Protein AF-0000000076552243 (afdb_homodimer)

InterPro domains:
  IPR001279 Metallo-beta-lactamase [PF12706] (66-276)
  IPR001279 Metallo-beta-lactamase [SM00849] (53-268)
  IPR036866 Ribonuclease Z/Hydroxyacylglutathione hydrolase-like [G3DSA:3.60.15.10] (37-312)
  IPR036866 Ribonuclease Z/Hydroxyacylglutathione hydrolase-like [SSF56281] (38-310)
  IPR044094 AtsA-like, MBL-fold [cd07719] (37-237)

Organism: NCBI:txid570835

pLDDT: mean 91.35, std 18.17, range [26.95, 99.0]

Secondary structure (DSSP, 8-state):
------------------------------TTSSSEEEEEEE-B-S-GGG-S-BSEEEEEETTEEEEEE---TTHHHHHHHHT--GGG--EEE-S---GGGTTTHHHHHHHHHTTT--S-EEEEEEPP-SSS--HHHHHHHHH-TTT-TTGGGGGGT-TTS--S--EEEEEEPP-SS-EEEEE-SSEEEEEEEEEETTEEEEEEEEEETTEEEEE--S----SSHHHHHTTT-SEEEEE--S-TT--HHHHHHS--HHHHHHHHHHHT-S-EEEES--GGGTT-HHHHHHHHHTT--S-EEE--TT-EEEE-/------------------------------TTSSSEEEEEEE-B-S-GGG-S-BSEEEEEETTEEEEEEEE-TTHHHHHHHHT--GGG--EEE-S---GGGTTTHHHHHHHHHTTT--S-EEEEEEPP-SSS--HHHHHHHHH-TTT-TTGGGGGGT-TTS-SS--EEEEEEPP-SS-EEEEE-SSEEEEEEEEEETTEEEEEEEEEETTEEEEE--S----SSHHHHHTTT-SEEEEE--S-TT--HHHHHHS--HHHHHHHHHHHT-S-EEEES--GGGTT-HHHHHHHHHTT--S-EEE--TT-EEEE-

Sequence (624 aa):
MDSLGLSVKGLLIFVSLLCVCKASPVTAQSCGAVGVSVQVLGSGGPESQDKRASTSYLVWENGKARVIVDAGGGSALRFGESGAQMSQVDVFLFSHFHVDHTSDFPALIFSSWFEDRNRPLPIYGPSGNKFMPSTTEFVRDLFSDPHGAYRYLSDLVDPGADGSYKLQPHDVAATLVPVLVFRNADMALYAVSVVHGAFPALAWRVEIGGKRIVFSGDTNGEGEGLTQLALNADLFVAHNAVPEGATGVERHLHMPPSVIGTTAANAHVKQLVLSHRMLRTLGKENETQAEIRRRFSGPIVFANDLDCFPIKMDSLGLSVKGLLIFVSLLCVCKASPVTAQSCGAVGVSVQVLGSGGPESQDKRASTSYLVWENGKARVIVDAGGGSALRFGESGAQMSQVDVFLFSHFHVDHTSDFPALIFSSWFEDRNRPLPIYGPSGNKFMPSTTEFVRDLFSDPHGAYRYLSDLVDPGADGSYKLQPHDVAATLVPVLVFRNADMALYAVSVVHGAFPALAWRVEIGGKRIVFSGDTNGEGEGLTQLALNADLFVAHNAVPEGATGVERHLHMPPSVIGTTAANAHVKQLVLSHRMLRTLGKENETQAEIRRRFSGPIVFANDLDCFPIK

Foldseek 3Di:
DPPPPPPPPPPPPPPPPPPPPPPPPPPPDQFALAAKKKWFLWFADDDCVVVTQFGKMFIHHNNATEEIEFGAHPSLVSCVVSVYALLRYAEYEYFFPDRSRHVCVVVNVVRNVVVPNAAEYEYEYAPFDPVGHFQLVVVCCQADPPRHPNVVNNLQDDPPHDGHYHYHYDHDYADLAWDWDDDDPFKTKIWHWAFQDPTTGIKIWIGGSNATEIEHTKHLLPHCHRLNSLAAHLEYEAEADAEPPDDDNSNRGHHHLLSVLQSCQSRVYQEYEYGNYYPNCPPVVVRSVVNSVVRHPHYYYYDGRGDMGRRD/DPPPPPPPPPPPPPPPPPPPPPPPPPPPDQFALAAKKKWFLWFADDDCVVVTQFGKMFIHHNRATEEIEFGAHPSLVSCVVSVYALLRYAEYEYFFPDRSRHVCVVVNVVRNVVVPNAAEYEYEYAPFDPVGHFQLVVVCCQADPPRHPNVVNNLQDDPPHDTHYHYHYDHDYADLAWDWDDDDPFKTKIWHWAFQDPTTGIKIWIGGSNATEIEHTKHLLPHCHRLNSLAAHLEYEAEADAEPPDDDNSNRGHHHLLSVLQSCQSRVYQEYEYGNYYPNCPPVVVRSVVNSVVRHPHYYYYDGRGDMGRRD

Nearest PDB structures (foldseek):
  7bz3-assembly1_C  TM=8.513E-01  e=1.923E-17  uncultured bacterium
  7bz1-assembly1_D  TM=8.270E-01  e=1.163E-17  uncultured bacterium
  7wi1-assembly2_F  TM=8.069E-01  e=1.818E-17  uncultured bacterium
  7bz4-assembly1_C  TM=8.037E-01  e=1.300E-17  uncultured bacterium
  7bzi-assembly1_G  TM=8.037E-01  e=1.818E-17  uncultured bacterium

Solvent-accessible surface area (backbone atoms only — not comparable to full-atom values): 30511 Å² total; per-residue (Å²): 135,83,78,80,78,80,76,78,77,75,79,76,75,78,74,76,75,75,75,74,72,71,72,64,77,74,70,77,78,59,74,19,56,65,52,37,17,41,31,29,29,7,18,13,33,52,47,40,85,61,50,35,18,3,23,16,36,36,34,22,47,55,57,35,37,36,38,36,41,33,23,0,20,14,14,36,22,36,39,16,63,65,67,57,48,62,57,52,40,59,36,39,36,36,28,39,73,50,47,34,27,36,27,14,43,60,26,46,57,56,20,22,64,77,58,66,43,62,51,60,37,45,30,41,20,26,38,46,58,97,58,42,57,23,30,47,50,33,53,39,16,37,23,27,71,88,57,11,43,38,28,72,50,19,51,33,68,35,86,83,42,81,72,50,42,32,59,42,58,35,62,40,73,84,32,69,50,61,39,83,77,47,75,60,98,66,35,40,32,33,36,21,36,38,41,29,64,93,44,58,20,26,23,41,29,44,33,40,88,91,38,37,38,26,37,46,40,63,22,32,66,67,73,61,16,62,36,62,54,31,51,61,14,53,33,34,39,35,51,36,52,41,45,72,83,53,58,67,70,64,34,51,30,26,26,29,29,53,53,50,13,44,38,41,38,78,11,51,36,54,28,40,35,36,24,31,43,17,67,81,30,64,95,38,58,67,62,41,49,54,45,16,48,75,56,25,86,59,55,76,43,78,55,45,63,63,40,63,46,74,62,127,136,83,79,78,77,80,77,77,77,76,77,77,76,77,76,75,76,76,74,74,71,71,72,64,76,74,69,76,79,60,74,20,56,66,52,37,17,41,31,28,29,7,18,13,32,51,46,40,84,59,50,36,18,3,23,16,33,37,34,23,46,55,57,36,36,36,36,36,41,32,22,0,20,14,14,37,24,36,39,16,65,63,67,57,48,63,56,51,39,58,36,41,36,35,30,37,74,52,47,35,26,36,27,14,44,58,26,46,56,57,21,21,66,77,58,66,43,63,54,60,37,44,31,40,20,26,37,46,58,97,57,43,58,22,30,48,49,31,53,38,16,37,24,26,70,91,57,11,44,39,28,72,50,19,51,32,66,35,87,85,42,80,74,51,41,30,58,42,59,35,61,42,75,83,32,67,51,62,39,84,75,47,74,62,98,64,35,41,32,32,36,21,33,40,40,28,64,92,44,56,21,24,23,39,28,43,35,40,88,91,38,36,39,24,37,45,39,65,22,32,65,66,72,60,16,65,34,62,55,30,51,61,14,52,32,35,41,35,51,35,51,41,44,72,83,53,59,68,70,66,33,52,30,25,25,28,29,52,52,50,12,45,39,42,40,76,10,51,35,54,28,40,36,36,24,30,42,16,67,81,30,63,94,38,58,68,63,43,47,56,44,18,48,76,55,25,87,56,55,75,45,78,53,45,62,64,40,63,46,73,62,126

Radius of gyration: 29.11 Å; Cα contacts (8 Å, |Δi|>4): 1692; chains: 2; bounding box: 63×78×109 Å

Structure (mmCIF, N/CA/C/O backbone):
data_AF-0000000076552243-model_v1
#
loop_
_entity.id
_entity.type
_entity.pdbx_description
1 polymer 'Ribonuclease BN (tRNA processing enzyme)'
#
loop_
_atom_site.group_PDB
_atom_site.id
_atom_site.type_symbol
_atom_site.label_atom_id
_atom_site.label_alt_id
_atom_site.label_comp_id
_atom_site.label_asym_id
_atom_site.label_entity_id
_atom_site.label_seq_id
_atom_site.pdbx_PDB_ins_code
_atom_site.Cartn_x
_atom_site.Cartn_y
_atom_site.Cartn_z
_atom_site.occupancy
_atom_site.B_iso_or_equiv
_atom_site.auth_seq_id
_atom_site.auth_comp_id
_atom_site.auth_asym_id
_atom_site.auth_atom_id
_atom_site.pdbx_PDB_model_num
ATOM 1 N N . MET A 1 1 ? -36.719 -34.188 85.562 1 27.62 1 MET A N 1
ATOM 2 C CA . MET A 1 1 ? -36.469 -34.688 84.25 1 27.62 1 MET A CA 1
ATOM 3 C C . MET A 1 1 ? -36.125 -33.531 83.25 1 27.62 1 MET A C 1
ATOM 5 O O . MET A 1 1 ? -37.031 -32.844 82.812 1 27.62 1 MET A O 1
ATOM 9 N N . ASP A 1 2 ? -35.188 -32.656 83.75 1 31.89 2 ASP A N 1
ATOM 10 C CA . ASP A 1 2 ? -34.75 -31.375 83.188 1 31.89 2 ASP A CA 1
ATOM 11 C C . ASP A 1 2 ? -34.062 -31.562 81.812 1 31.89 2 ASP A C 1
ATOM 13 O O . ASP A 1 2 ? -33.062 -32.281 81.75 1 31.89 2 ASP A O 1
ATOM 17 N N . SER A 1 3 ? -34.906 -31.562 80.75 1 28.27 3 SER A N 1
ATOM 18 C CA . SER A 1 3 ? -34.625 -31.828 79.375 1 28.27 3 SER A CA 1
ATOM 19 C C . SER A 1 3 ? -33.625 -30.828 78.812 1 28.27 3 SER A C 1
ATOM 21 O O . SER A 1 3 ? -33.844 -29.609 78.875 1 28.27 3 SER A O 1
ATOM 23 N N . LEU A 1 4 ? -32.344 -31.047 79 1 30.58 4 LEU A N 1
ATOM 24 C CA . LEU A 1 4 ? -31.156 -30.391 78.5 1 30.58 4 LEU A CA 1
ATOM 25 C C . LEU A 1 4 ? -31.234 -30.297 76.938 1 30.58 4 LEU A C 1
ATOM 27 O O . LEU A 1 4 ? -31.219 -31.312 76.25 1 30.58 4 LEU A O 1
ATOM 31 N N . GLY A 1 5 ? -32.031 -29.359 76.375 1 28.59 5 GLY A N 1
ATOM 32 C CA . GLY A 1 5 ? -32.25 -29.172 75 1 28.59 5 GLY A CA 1
ATOM 33 C C . GLY A 1 5 ? -30.984 -28.828 74.188 1 28.59 5 GLY A C 1
ATOM 34 O O . GLY A 1 5 ? -30.203 -27.984 74.625 1 28.59 5 GLY A O 1
ATOM 35 N N . LEU A 1 6 ? -30.328 -29.812 73.5 1 30.67 6 LEU A N 1
ATOM 36 C CA . LEU A 1 6 ? -29.203 -29.844 72.625 1 30.67 6 LEU A CA 1
ATOM 37 C C . LEU A 1 6 ? -29.375 -28.828 71.5 1 30.67 6 LEU A C 1
ATOM 39 O O . LEU A 1 6 ? -30.312 -28.953 70.688 1 30.67 6 LEU A O 1
ATOM 43 N N . SER A 1 7 ? -29.234 -27.547 71.688 1 28.27 7 SER A N 1
ATOM 44 C CA . SER A 1 7 ? -29.422 -26.578 70.625 1 28.27 7 SER A CA 1
ATOM 45 C C . SER A 1 7 ? -28.391 -26.766 69.5 1 28.27 7 SER A C 1
ATOM 47 O O . SER A 1 7 ? -27.188 -26.766 69.812 1 28.27 7 SER A O 1
ATOM 49 N N . VAL A 1 8 ? -28.609 -27.609 68.562 1 27.5 8 VAL A N 1
ATOM 50 C CA . VAL A 1 8 ? -27.828 -27.812 67.312 1 27.5 8 VAL A CA 1
ATOM 51 C C . VAL A 1 8 ? -27.641 -26.484 66.625 1 27.5 8 VAL A C 1
ATOM 53 O O . VAL A 1 8 ? -28.625 -25.844 66.188 1 27.5 8 VAL A O 1
ATOM 56 N N . LYS A 1 9 ? -26.625 -25.719 67 1 31.03 9 LYS A N 1
ATOM 57 C CA . LYS A 1 9 ? -26.234 -24.547 66.25 1 31.03 9 LYS A CA 1
ATOM 58 C C . LYS A 1 9 ? -26 -24.891 64.75 1 31.03 9 LYS A C 1
ATOM 60 O O . LYS A 1 9 ? -25.25 -25.812 64.438 1 31.03 9 LYS A O 1
ATOM 65 N N . GLY A 1 10 ? -27.047 -24.656 63.906 1 26.95 10 GLY A N 1
ATOM 66 C CA . GLY A 1 10 ? -27.016 -24.75 62.438 1 26.95 10 GLY A CA 1
ATOM 67 C C . GLY A 1 10 ? -25.812 -24.047 61.812 1 26.95 10 GLY A C 1
ATOM 68 O O . GLY A 1 10 ? -25.469 -22.938 62.219 1 26.95 10 GLY A O 1
ATOM 69 N N . LEU A 1 11 ? -24.75 -24.797 61.5 1 33.28 11 LEU A N 1
ATOM 70 C CA . LEU A 1 11 ? -23.625 -24.406 60.656 1 33.28 11 LEU A CA 1
ATOM 71 C C . LEU A 1 11 ? -24.109 -23.719 59.375 1 33.28 11 LEU A C 1
ATOM 73 O O . LEU A 1 11 ? -24.812 -24.328 58.562 1 33.28 11 LEU A O 1
ATOM 77 N N . LEU A 1 12 ? -24.438 -22.375 59.438 1 31.95 12 LEU A N 1
ATOM 78 C CA . LEU A 1 12 ? -24.688 -21.609 58.219 1 31.95 12 LEU A CA 1
ATOM 79 C C . LEU A 1 12 ? -23.5 -21.719 57.281 1 31.95 12 LEU A C 1
ATOM 81 O O . LEU A 1 12 ? -22.375 -21.344 57.625 1 31.95 12 LEU A O 1
ATOM 85 N N . ILE A 1 13 ? -23.484 -22.766 56.469 1 37.38 13 ILE A N 1
ATOM 86 C CA . ILE A 1 13 ? -22.578 -22.828 55.344 1 37.38 13 ILE A CA 1
ATOM 87 C C . ILE A 1 13 ? -22.75 -21.594 54.469 1 37.38 13 ILE A C 1
ATOM 89 O O . ILE A 1 13 ? -23.844 -21.344 53.938 1 37.38 13 ILE A O 1
ATOM 93 N N . PHE A 1 14 ? -22.016 -20.516 54.75 1 36.16 14 PHE A N 1
ATOM 94 C CA . PHE A 1 14 ? -21.906 -19.391 53.812 1 36.16 14 PHE A CA 1
ATOM 95 C C . PHE A 1 14 ? -21.375 -19.859 52.469 1 36.16 14 PHE A C 1
ATOM 97 O O . PHE A 1 14 ? -20.234 -20.312 52.344 1 36.16 14 PHE A O 1
ATOM 104 N N . VAL A 1 15 ? -22.297 -20.375 51.625 1 39.88 15 VAL A N 1
ATOM 105 C CA . VAL A 1 15 ? -21.938 -20.531 50.219 1 39.88 15 VAL A CA 1
ATOM 106 C C . VAL A 1 15 ? -21.516 -19.172 49.656 1 39.88 15 VAL A C 1
ATOM 108 O O . VAL A 1 15 ? -22.328 -18.234 49.594 1 39.88 15 VAL A O 1
ATOM 111 N N . SER A 1 16 ? -20.266 -18.875 49.75 1 38.44 16 SER A N 1
ATOM 112 C CA . SER A 1 16 ? -19.719 -17.75 48.969 1 38.44 16 SER A CA 1
ATOM 113 C C . SER A 1 16 ? -20.031 -17.891 47.5 1 38.44 16 SER A C 1
ATOM 115 O O . SER A 1 16 ? -19.594 -18.844 46.844 1 38.44 16 SER A O 1
ATOM 117 N N . LEU A 1 17 ? -21.188 -17.391 47.125 1 40.47 17 LEU A N 1
ATOM 118 C CA . LEU A 1 17 ? -21.422 -17.188 45.688 1 40.47 17 LEU A CA 1
ATOM 119 C C . LEU A 1 17 ? -20.297 -16.359 45.094 1 40.47 17 LEU A C 1
ATOM 121 O O . LEU A 1 17 ? -20.141 -15.18 45.406 1 40.47 17 LEU A O 1
ATOM 125 N N . LEU A 1 18 ? -19.219 -17.031 44.656 1 41.22 18 LEU A N 1
ATOM 126 C CA . LEU A 1 18 ? -18.281 -16.406 43.75 1 41.22 18 LEU A CA 1
ATOM 127 C C . LEU A 1 18 ? -19 -15.852 42.5 1 41.22 18 LEU A C 1
ATOM 129 O O . LEU A 1 18 ? -19.531 -16.625 41.688 1 41.22 18 LEU A O 1
ATOM 133 N N . CYS A 1 19 ? -19.578 -14.672 42.688 1 40.22 19 CYS A N 1
ATOM 134 C CA . CYS A 1 19 ? -19.984 -13.938 41.469 1 40.22 19 CYS A CA 1
ATOM 135 C C . CYS A 1 19 ? -18.828 -13.836 40.5 1 40.22 19 CYS A C 1
ATOM 137 O O . CYS A 1 19 ? -17.844 -13.133 40.75 1 40.22 19 CYS A O 1
ATOM 139 N N . VAL A 1 20 ? -18.656 -14.82 39.656 1 39.59 20 VAL A N 1
ATOM 140 C CA . VAL A 1 20 ? -17.844 -14.609 38.469 1 39.59 20 VAL A CA 1
ATOM 141 C C . VAL A 1 20 ? -18.391 -13.438 37.688 1 39.59 20 VAL A C 1
ATOM 143 O O . VAL A 1 20 ? -19.469 -13.555 37.062 1 39.59 20 VAL A O 1
ATOM 146 N N . CYS A 1 21 ? -18.062 -12.219 38.062 1 34.47 21 CYS A N 1
ATOM 147 C CA . CYS A 1 21 ? -18.281 -11.156 37.062 1 34.47 21 CYS A CA 1
ATOM 148 C C . CYS A 1 21 ? -17.719 -11.539 35.719 1 34.47 21 CYS A C 1
ATOM 150 O O . CYS A 1 21 ? -16.5 -11.617 35.531 1 34.47 21 CYS A O 1
ATOM 152 N N . LYS A 1 22 ? -18.469 -12.258 34.938 1 38.53 22 LYS A N 1
ATOM 153 C CA . LYS A 1 22 ? -18.109 -12.32 33.531 1 38.53 22 LYS A CA 1
ATOM 154 C C . LYS A 1 22 ? -17.75 -10.938 33 1 38.53 22 LYS A C 1
ATOM 156 O O . LYS A 1 22 ? -18.594 -10.039 32.969 1 38.53 22 LYS A O 1
ATOM 161 N N . ALA A 1 23 ? -16.5 -10.602 33.031 1 38.88 23 ALA A N 1
ATOM 162 C CA . ALA A 1 23 ? -16.094 -9.43 32.25 1 38.88 23 ALA A CA 1
ATOM 163 C C . ALA A 1 23 ? -16.766 -9.406 30.891 1 38.88 23 ALA A C 1
ATOM 165 O O . ALA A 1 23 ? -16.641 -10.352 30.109 1 38.88 23 ALA A O 1
ATOM 166 N N . SER A 1 24 ? -17.812 -8.688 30.812 1 37.97 24 SER A N 1
ATOM 167 C CA . SER A 1 24 ? -18.297 -8.445 29.469 1 37.97 24 SER A CA 1
ATOM 168 C C . SER A 1 24 ? -17.156 -8.031 28.531 1 37.97 24 SER A C 1
ATOM 170 O O . SER A 1 24 ? -16.281 -7.266 28.938 1 37.97 24 SER A O 1
ATOM 172 N N . PRO A 1 25 ? -16.812 -8.781 27.562 1 38.06 25 PRO A N 1
ATOM 173 C CA . PRO A 1 25 ? -15.781 -8.227 26.688 1 38.06 25 PRO A CA 1
ATOM 174 C C . PRO A 1 25 ? -15.969 -6.734 26.422 1 38.06 25 PRO A C 1
ATOM 176 O O . PRO A 1 25 ? -17.078 -6.285 26.156 1 38.06 25 PRO A O 1
ATOM 179 N N . VAL A 1 26 ? -15.344 -5.867 27.172 1 35.59 26 VAL A N 1
ATOM 180 C CA . VAL A 1 26 ? -15.266 -4.484 26.703 1 35.59 26 VAL A CA 1
ATOM 181 C C . VAL A 1 26 ? -15.211 -4.453 25.172 1 35.59 26 VAL A C 1
ATOM 183 O O . VAL A 1 26 ? -14.258 -4.949 24.578 1 35.59 26 VAL A O 1
ATOM 186 N N . THR A 1 27 ? -16.25 -4.504 24.516 1 41.28 27 THR A N 1
ATOM 187 C CA . THR A 1 27 ? -16.266 -4.25 23.078 1 41.28 27 THR A CA 1
ATOM 188 C C . THR A 1 27 ? -15.305 -3.109 22.719 1 41.28 27 THR A C 1
ATOM 190 O O . THR A 1 27 ? -15.453 -1.995 23.234 1 41.28 27 THR A O 1
ATOM 193 N N . ALA A 1 28 ? -14.125 -3.301 22.578 1 45.06 28 ALA A N 1
ATOM 194 C CA . ALA A 1 28 ? -13.172 -2.275 22.156 1 45.06 28 ALA A CA 1
ATOM 195 C C . ALA A 1 28 ? -13.852 -1.206 21.312 1 45.06 28 ALA A C 1
ATOM 197 O O . ALA A 1 28 ? -14.398 -1.506 20.25 1 45.06 28 ALA A O 1
ATOM 198 N N . GLN A 1 29 ? -14.312 -0.101 21.875 1 53.09 29 GLN A N 1
ATOM 199 C CA . GLN A 1 29 ? -14.977 0.987 21.172 1 53.09 29 GLN A CA 1
ATOM 200 C C . GLN A 1 29 ? -14.18 1.412 19.938 1 53.09 29 GLN A C 1
ATOM 202 O O . GLN A 1 29 ? -12.969 1.642 20.031 1 53.09 29 GLN A O 1
ATOM 207 N N . SER A 1 30 ? -14.758 1.401 18.672 1 79.62 30 SER A N 1
ATOM 208 C CA . SER A 1 30 ? -14.281 1.816 17.359 1 79.62 30 SER A CA 1
ATOM 209 C C . SER A 1 30 ? -13.859 3.281 17.359 1 79.62 30 SER A C 1
ATOM 211 O O . SER A 1 30 ? -14.484 4.113 18.016 1 79.62 30 SER A O 1
ATOM 213 N N . CYS A 1 31 ? -12.695 3.684 17 1 90.69 31 CYS A N 1
ATOM 214 C CA . CYS A 1 31 ? -12.188 5.051 16.922 1 90.69 31 CYS A CA 1
ATOM 215 C C . CYS A 1 31 ? -13.25 5.992 16.359 1 90.69 31 CYS A C 1
ATOM 217 O O . CYS A 1 31 ? -13.836 5.715 15.312 1 90.69 31 CYS A O 1
ATOM 219 N N . GLY A 1 32 ? -13.602 7.004 17.172 1 89.5 32 GLY A N 1
ATOM 220 C CA . GLY A 1 32 ? -14.43 8.078 16.656 1 89.5 32 GLY A CA 1
ATOM 221 C C . GLY A 1 32 ? -15.914 7.773 16.719 1 89.5 32 GLY A C 1
ATOM 222 O O . GLY A 1 32 ? -16.703 8.305 15.93 1 89.5 32 GLY A O 1
ATOM 223 N N . ALA A 1 33 ? -16.391 6.863 17.547 1 91.38 33 ALA A N 1
ATOM 224 C CA . ALA A 1 33 ? -17.797 6.508 17.641 1 91.38 33 ALA A CA 1
ATOM 225 C C . ALA A 1 33 ? -18.656 7.727 18 1 91.38 33 ALA A C 1
ATOM 227 O O . ALA A 1 33 ? -19.766 7.891 17.484 1 91.38 33 ALA A O 1
ATOM 228 N N . VAL A 1 34 ? -18.078 8.594 18.859 1 93.62 34 VAL A N 1
ATOM 229 C CA . VAL A 1 34 ? -18.766 9.828 19.219 1 93.62 34 VAL A CA 1
ATOM 230 C C . VAL A 1 34 ? -17.812 11.016 19.062 1 93.62 34 VAL A C 1
ATOM 232 O O . VAL A 1 34 ? -16.625 10.93 19.422 1 93.62 34 VAL A O 1
ATOM 235 N N . GLY A 1 35 ? -18.375 12.055 18.5 1 97.38 35 GLY A N 1
ATOM 236 C CA . GLY A 1 35 ? -17.578 13.258 18.359 1 97.38 35 GLY A CA 1
ATOM 237 C C . GLY A 1 35 ? -16.547 13.164 17.25 1 97.38 35 GLY A C 1
ATOM 238 O O . GLY A 1 35 ? -16.797 12.508 16.219 1 97.38 35 GLY A O 1
ATOM 239 N N . VAL A 1 36 ? -15.461 13.984 17.422 1 98.56 36 VAL A N 1
ATOM 240 C CA . VAL A 1 36 ? -14.414 14.031 16.406 1 98.56 36 VAL A CA 1
ATOM 241 C C . VAL A 1 36 ? -13.164 13.336 16.922 1 98.56 36 VAL A C 1
ATOM 243 O O . VAL A 1 36 ? -12.789 13.5 18.094 1 98.56 36 VAL A O 1
ATOM 246 N N . SER A 1 37 ? -12.547 12.477 16.078 1 98.75 37 SER A N 1
ATOM 247 C CA . SER A 1 37 ? -11.289 11.828 16.406 1 98.75 37 SER A CA 1
ATOM 248 C C . SER A 1 37 ? -10.367 11.734 15.195 1 98.75 37 SER A C 1
ATOM 250 O O . SER A 1 37 ? -10.836 11.781 14.055 1 98.75 37 SER A O 1
ATOM 252 N N . VAL A 1 38 ? -9.109 11.695 15.492 1 98.88 38 VAL A N 1
ATOM 253 C CA . VAL A 1 38 ? -8.117 11.383 14.469 1 98.88 38 VAL A CA 1
ATOM 254 C C . VAL A 1 38 ? -7.523 10 14.727 1 98.88 38 VAL A C 1
ATOM 256 O O . VAL A 1 38 ? -7.105 9.695 15.844 1 98.88 38 VAL A O 1
ATOM 259 N N . GLN A 1 39 ? -7.523 9.211 13.734 1 98.88 39 GLN A N 1
ATOM 260 C CA . GLN A 1 39 ? -6.84 7.926 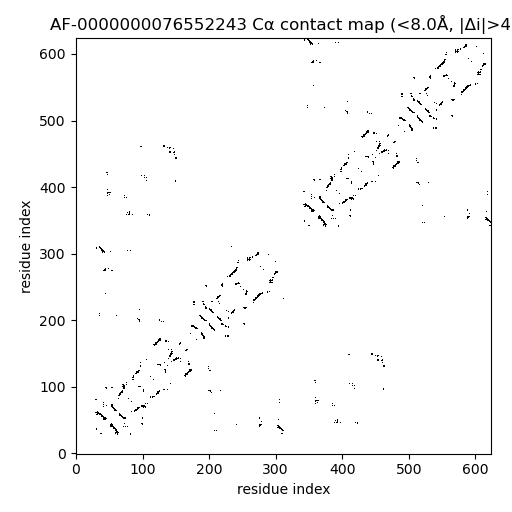13.789 1 98.88 39 GLN A CA 1
ATOM 261 C C . GLN A 1 39 ? -5.602 7.922 12.898 1 98.88 39 GLN A C 1
ATOM 263 O O . GLN A 1 39 ? -5.668 8.312 11.734 1 98.88 39 GLN A O 1
ATOM 268 N N . VAL A 1 40 ? -4.512 7.5 13.531 1 98.94 40 VAL A N 1
ATOM 269 C CA . VAL A 1 40 ? -3.271 7.363 12.781 1 98.94 40 VAL A CA 1
ATOM 270 C C . VAL A 1 40 ? -3.254 6.02 12.055 1 98.94 40 VAL A C 1
ATOM 272 O O . VAL A 1 40 ? -2.984 4.98 12.664 1 98.94 40 VAL A O 1
ATOM 275 N N . LEU A 1 41 ? -3.5 6.059 10.773 1 98.81 41 LEU A N 1
ATOM 276 C CA . LEU A 1 41 ? -3.447 4.812 10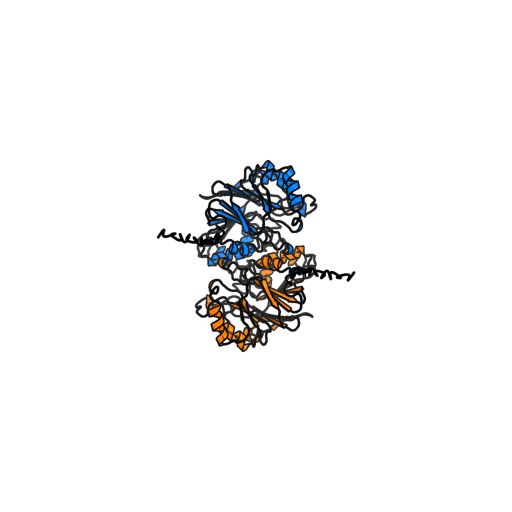.016 1 98.81 41 LEU A CA 1
ATOM 277 C C . LEU A 1 41 ? -2.008 4.324 9.875 1 98.81 41 LEU A C 1
ATOM 279 O O . LEU A 1 41 ? -1.7 3.18 10.211 1 98.81 41 LEU A O 1
ATOM 283 N N . GLY A 1 42 ? -1.179 5.203 9.453 1 98.94 42 GLY A N 1
ATOM 284 C CA . GLY A 1 42 ? 0.249 4.934 9.391 1 98.94 42 GLY A CA 1
ATOM 285 C C . GLY A 1 42 ? 1.084 5.992 10.086 1 98.94 42 GLY A C 1
ATOM 286 O O . GLY A 1 42 ? 0.873 7.191 9.883 1 98.94 42 GLY A O 1
ATOM 287 N N . SER A 1 43 ? 2.049 5.527 10.859 1 98.88 43 SER A N 1
ATOM 288 C CA . SER A 1 43 ? 2.83 6.434 11.688 1 98.88 43 SER A CA 1
ATOM 289 C C . SER A 1 43 ? 4.289 6.477 11.242 1 98.88 43 SER A C 1
ATOM 291 O O . SER A 1 43 ? 5.105 7.176 11.844 1 98.88 43 SER A O 1
ATOM 293 N N . GLY A 1 44 ? 4.633 5.699 10.203 1 98.62 44 GLY A N 1
ATOM 294 C CA . GLY A 1 44 ? 6.031 5.559 9.828 1 98.62 44 GLY A CA 1
ATOM 295 C C . GLY A 1 44 ? 6.398 6.336 8.578 1 98.62 44 GLY A C 1
ATOM 296 O O . GLY A 1 44 ? 5.633 7.188 8.125 1 98.62 44 GLY A O 1
ATOM 297 N N . GLY A 1 45 ? 7.645 6.145 8.172 1 97.56 45 GLY A N 1
ATOM 298 C CA . GLY A 1 45 ? 8.172 6.723 6.945 1 97.56 45 GLY A CA 1
ATOM 299 C C . GLY A 1 45 ? 8.344 5.707 5.832 1 97.56 45 GLY A C 1
ATOM 300 O O . GLY A 1 45 ? 7.574 4.746 5.738 1 97.56 45 GLY A O 1
ATOM 301 N N . PRO A 1 46 ? 9.219 5.969 4.996 1 96.75 46 PRO A N 1
ATOM 302 C CA . PRO A 1 46 ? 9.391 5.141 3.799 1 96.75 46 PRO A CA 1
ATOM 303 C C . PRO A 1 46 ? 10.203 3.877 4.066 1 96.75 46 PRO A C 1
ATOM 305 O O . PRO A 1 46 ? 10.258 2.982 3.219 1 96.75 46 PRO A O 1
ATOM 308 N N . GLU A 1 47 ? 10.852 3.77 5.203 1 96.56 47 GLU A N 1
ATOM 309 C CA . GLU A 1 47 ? 11.727 2.635 5.469 1 96.56 47 GLU A CA 1
ATOM 310 C C . GLU A 1 47 ? 10.93 1.426 5.957 1 96.56 47 GLU A C 1
ATOM 312 O O . GLU A 1 47 ? 10.219 1.508 6.957 1 96.56 47 GLU A O 1
ATOM 317 N N . SER A 1 48 ? 11.164 0.272 5.348 1 94.44 48 SER A N 1
ATOM 318 C CA . SER A 1 48 ? 10.445 -0.933 5.738 1 94.44 48 SER A CA 1
ATOM 319 C C . SER A 1 48 ? 10.898 -1.424 7.113 1 94.44 48 SER A C 1
ATOM 321 O O . SER A 1 48 ? 10.133 -2.084 7.82 1 94.44 48 SER A O 1
ATOM 323 N N . GLN A 1 49 ? 12.016 -1.032 7.516 1 94.62 49 GLN A N 1
ATOM 324 C CA . GLN A 1 49 ? 12.617 -1.521 8.75 1 94.62 49 GLN A CA 1
ATOM 325 C C . GLN A 1 49 ? 11.906 -0.953 9.969 1 94.62 49 GLN A C 1
ATOM 327 O O . GLN A 1 49 ? 12.078 -1.449 11.086 1 94.62 49 GLN A O 1
ATOM 332 N N . ASP A 1 50 ? 11.18 0.08 9.75 1 95.44 50 ASP A N 1
ATOM 333 C CA . ASP A 1 50 ? 10.484 0.658 10.891 1 95.44 50 ASP A CA 1
ATOM 334 C C . ASP A 1 50 ? 9.266 -0.183 11.281 1 95.44 50 ASP A C 1
ATOM 336 O O . ASP A 1 50 ? 8.727 -0.031 12.375 1 95.44 50 ASP A O 1
ATOM 340 N N . LYS A 1 51 ? 8.844 -1.075 10.352 1 96.94 51 LYS A N 1
ATOM 341 C CA . LYS A 1 51 ? 7.738 -2.006 10.57 1 96.94 51 LYS A CA 1
ATOM 342 C C . LYS A 1 51 ? 6.449 -1.262 10.906 1 96.94 51 LYS A C 1
ATOM 344 O O . LYS A 1 51 ? 5.68 -1.693 11.766 1 96.94 51 LYS A O 1
ATOM 349 N N . ARG A 1 52 ? 6.277 -0.127 10.297 1 98.38 52 ARG A N 1
ATOM 350 C CA . ARG A 1 52 ? 5.094 0.72 10.391 1 98.38 52 ARG A CA 1
ATOM 351 C C . ARG A 1 52 ? 4.516 1.011 9.008 1 98.38 52 ARG A C 1
ATOM 353 O O . ARG A 1 52 ? 5.246 1.043 8.016 1 98.38 52 ARG A O 1
ATOM 360 N N . ALA A 1 53 ? 3.17 1.131 8.977 1 98.81 53 ALA A N 1
ATOM 361 C CA . ALA A 1 53 ? 2.629 1.735 7.766 1 98.81 53 ALA A CA 1
ATOM 362 C C . ALA A 1 53 ? 3.141 3.162 7.586 1 98.81 53 ALA A C 1
ATOM 364 O O . ALA A 1 53 ? 3.418 3.855 8.57 1 98.81 53 ALA A O 1
ATOM 365 N N . SER A 1 54 ? 3.295 3.533 6.34 1 98.75 54 SER A N 1
ATOM 366 C CA . SER A 1 54 ? 3.729 4.898 6.055 1 98.75 54 SER A CA 1
ATOM 367 C C . SER A 1 54 ? 2.602 5.898 6.293 1 98.75 54 SER A C 1
ATOM 369 O O . SER A 1 54 ? 1.47 5.508 6.582 1 98.75 54 SER A O 1
ATOM 371 N N . THR A 1 55 ? 2.859 7.102 6.168 1 98.88 55 THR A N 1
ATOM 372 C CA . THR A 1 55 ? 2.094 8.219 6.703 1 98.88 55 THR A CA 1
ATOM 373 C C . THR A 1 55 ? 0.673 8.219 6.145 1 98.88 55 THR A C 1
ATOM 375 O O . THR A 1 55 ? 0.478 8.211 4.93 1 98.88 55 THR A O 1
ATOM 378 N N . SER A 1 56 ? -0.302 8.195 7.051 1 98.94 56 SER A N 1
ATOM 379 C CA . SER A 1 56 ? -1.715 8.305 6.703 1 98.94 56 SER A CA 1
ATOM 380 C C . SER A 1 56 ? -2.566 8.586 7.938 1 98.94 56 SER A C 1
ATOM 382 O O . SER A 1 56 ? -2.299 8.047 9.016 1 98.94 56 SER A O 1
ATOM 384 N N . TYR A 1 57 ? -3.625 9.414 7.762 1 98.94 57 TYR A N 1
ATOM 385 C CA . TYR A 1 57 ? -4.496 9.797 8.867 1 98.94 57 TYR A CA 1
ATOM 386 C C . TYR A 1 57 ? -5.961 9.773 8.438 1 98.94 57 TYR A C 1
ATOM 388 O O . TYR A 1 57 ? -6.277 10.047 7.281 1 98.94 57 TYR A O 1
ATOM 396 N N . LEU A 1 58 ? -6.789 9.438 9.383 1 98.94 58 LEU A N 1
ATOM 397 C CA . LEU A 1 58 ? -8.234 9.406 9.188 1 98.94 58 LEU A CA 1
ATOM 398 C C . LEU A 1 58 ? -8.945 10.266 10.227 1 98.94 58 LEU A C 1
ATOM 400 O O . LEU A 1 58 ? -8.695 10.133 11.422 1 98.94 58 LEU A O 1
ATOM 404 N N . VAL A 1 59 ? -9.75 11.211 9.766 1 98.94 59 VAL A N 1
ATOM 405 C CA . VAL A 1 59 ? -10.602 11.984 10.656 1 98.94 59 VAL A CA 1
ATOM 406 C C . VAL A 1 59 ? -11.992 11.367 10.711 1 98.94 59 VAL A C 1
ATOM 408 O O . VAL A 1 59 ? -12.641 11.195 9.68 1 98.94 59 VAL A O 1
ATOM 411 N N . TRP A 1 60 ? -12.398 11.047 11.891 1 98.62 60 TRP A N 1
ATOM 412 C CA . TRP A 1 60 ? -13.719 10.5 12.164 1 98.62 60 TRP A CA 1
ATOM 413 C C . TRP A 1 60 ? -14.656 11.57 12.711 1 98.62 60 TRP A C 1
ATOM 415 O O . TRP A 1 60 ? -14.227 12.453 13.461 1 98.62 60 TRP A O 1
ATOM 425 N N . GLU A 1 61 ? -15.898 11.5 12.336 1 98.31 61 GLU A N 1
ATOM 426 C CA . GLU A 1 61 ? -16.953 12.258 13 1 98.31 61 GLU A CA 1
ATOM 427 C C . GLU A 1 61 ? -18.172 11.375 13.273 1 98.31 61 GLU A C 1
ATOM 429 O O . GLU A 1 61 ? -18.812 10.883 12.344 1 98.31 61 GLU A O 1
ATOM 434 N N . ASN A 1 62 ? -18.484 11.125 14.578 1 97.31 62 ASN A N 1
ATOM 435 C CA . ASN A 1 62 ? -19.656 10.359 15.023 1 97.31 62 ASN A CA 1
ATOM 436 C C . ASN A 1 62 ? -19.719 9 14.328 1 97.31 62 ASN A C 1
ATOM 438 O O . ASN A 1 62 ? -20.766 8.617 13.797 1 97.31 62 ASN A O 1
ATOM 442 N N . GLY A 1 63 ? -18.594 8.359 14.234 1 96 63 GLY A N 1
ATOM 443 C CA . GLY A 1 63 ? -18.531 6.992 13.75 1 96 63 GLY A CA 1
ATOM 444 C C . GLY A 1 63 ? -18.391 6.906 12.242 1 96 63 GLY A C 1
ATOM 445 O O . GLY A 1 63 ? -18.312 5.809 11.68 1 96 63 GLY A O 1
ATOM 446 N N . LYS A 1 64 ? -18.281 8.078 11.57 1 96.81 64 LYS A N 1
ATOM 447 C CA . LYS A 1 64 ? -18.188 8.109 10.117 1 96.81 64 LYS A CA 1
ATOM 448 C C . LYS A 1 64 ? -16.797 8.586 9.672 1 96.81 64 LYS A C 1
ATOM 450 O O . LYS A 1 64 ? -16.297 9.594 10.172 1 96.81 64 LYS A O 1
ATOM 455 N N . ALA A 1 65 ? -16.188 7.816 8.797 1 97.56 65 ALA A N 1
ATOM 456 C CA . ALA A 1 65 ? -14.961 8.289 8.164 1 97.56 65 ALA A CA 1
ATOM 457 C C . ALA A 1 65 ? -15.234 9.5 7.277 1 97.56 65 ALA A C 1
ATOM 459 O O . ALA A 1 65 ? -16.047 9.438 6.359 1 97.56 65 ALA A O 1
ATOM 460 N N . ARG A 1 66 ? -14.445 10.594 7.504 1 98.5 66 ARG A N 1
ATOM 461 C CA . ARG A 1 66 ? -14.828 11.828 6.828 1 98.5 66 ARG A CA 1
ATOM 462 C C . ARG A 1 66 ? -13.703 12.32 5.926 1 98.5 66 ARG A C 1
ATOM 464 O O . ARG A 1 66 ? -13.938 12.703 4.777 1 98.5 66 ARG A O 1
ATOM 471 N N . VAL A 1 67 ? -12.469 12.352 6.469 1 98.81 67 VAL A N 1
ATOM 472 C CA . VAL A 1 67 ? -11.328 12.922 5.758 1 98.81 67 VAL A CA 1
ATOM 473 C C . VAL A 1 67 ? -10.125 11.977 5.871 1 98.81 67 VAL A C 1
ATOM 475 O O . VAL A 1 67 ? -9.828 11.477 6.953 1 98.81 67 VAL A O 1
ATOM 478 N N . ILE A 1 68 ? -9.547 11.703 4.758 1 98.94 68 ILE A N 1
ATOM 479 C CA . ILE A 1 68 ? -8.25 11.023 4.773 1 98.94 68 ILE A CA 1
ATOM 480 C C . ILE A 1 68 ? -7.148 12 4.371 1 98.94 68 ILE A C 1
ATOM 482 O O . ILE A 1 68 ? -7.312 12.781 3.43 1 98.94 68 ILE A O 1
ATOM 486 N N . VAL A 1 69 ? -6.059 12.016 5.141 1 98.94 69 VAL A N 1
ATOM 487 C CA . VAL A 1 69 ? -4.863 12.781 4.801 1 98.94 69 VAL A CA 1
ATOM 488 C C . VAL A 1 69 ? -3.703 11.836 4.512 1 98.94 69 VAL A C 1
ATOM 490 O O . VAL A 1 69 ? -3.252 11.102 5.398 1 98.94 69 VAL A O 1
ATOM 493 N N . ASP A 1 70 ? -3.227 11.812 3.291 1 98.94 70 ASP A N 1
ATOM 494 C CA . ASP A 1 70 ? -2.154 10.961 2.785 1 98.94 70 ASP A CA 1
ATOM 495 C C . ASP A 1 70 ? -2.545 9.484 2.854 1 98.94 70 ASP A C 1
ATOM 497 O O . ASP A 1 70 ? -3.518 9.125 3.523 1 98.94 70 ASP A O 1
ATOM 501 N N . ALA A 1 71 ? -1.809 8.672 2.115 1 98.88 71 ALA A N 1
ATOM 502 C CA . ALA A 1 71 ? -2.023 7.23 2.035 1 98.88 71 ALA A CA 1
ATOM 503 C C . ALA A 1 71 ? -0.731 6.5 1.681 1 98.88 71 ALA A C 1
ATOM 505 O O . ALA A 1 71 ? -0.61 5.934 0.593 1 98.88 71 ALA A O 1
ATOM 506 N N . GLY A 1 72 ? 0.154 6.43 2.654 1 98.81 72 GLY A N 1
ATOM 507 C CA . GLY A 1 72 ? 1.426 5.766 2.41 1 98.81 72 GLY A CA 1
ATOM 508 C C . GLY A 1 72 ? 1.325 4.254 2.428 1 98.81 72 GLY A C 1
ATOM 509 O O . GLY A 1 72 ? 0.281 3.699 2.779 1 98.81 72 GLY A O 1
ATOM 510 N N . GLY A 1 73 ? 2.375 3.611 2.021 1 98.69 73 GLY A N 1
ATOM 511 C CA . GLY A 1 73 ? 2.404 2.158 1.968 1 98.69 73 GLY A CA 1
ATOM 512 C C . GLY A 1 73 ? 1.996 1.503 3.273 1 98.69 73 GLY A C 1
ATOM 513 O O . GLY A 1 73 ? 2.467 1.893 4.344 1 98.69 73 GLY A O 1
ATOM 514 N N . GLY A 1 74 ? 1.106 0.475 3.176 1 98.75 74 GLY A N 1
ATOM 515 C CA . GLY A 1 74 ? 0.632 -0.219 4.363 1 98.75 74 GLY A CA 1
ATOM 516 C C . GLY A 1 74 ? -0.625 0.393 4.949 1 98.75 74 GLY A C 1
ATOM 517 O O . GLY A 1 74 ? -1.334 -0.254 5.723 1 98.75 74 GLY A O 1
ATOM 518 N N . SER A 1 75 ? -0.921 1.608 4.59 1 98.81 75 SER A N 1
ATOM 519 C CA . SER A 1 75 ? -2.025 2.318 5.227 1 98.81 75 SER A CA 1
ATOM 520 C C . SER A 1 75 ? -3.373 1.756 4.789 1 98.81 75 SER A C 1
ATOM 522 O O . SER A 1 75 ? -4.363 1.864 5.512 1 98.81 75 SER A O 1
ATOM 524 N N . ALA A 1 76 ? -3.449 1.154 3.586 1 98.69 76 ALA A N 1
ATOM 525 C CA . ALA A 1 76 ? -4.703 0.542 3.146 1 98.69 76 ALA A CA 1
ATOM 526 C C . ALA A 1 76 ? -5.113 -0.591 4.082 1 98.69 76 ALA A C 1
ATOM 528 O O . ALA A 1 76 ? -6.301 -0.762 4.375 1 98.69 76 ALA A O 1
ATOM 529 N N . LEU A 1 77 ? -4.133 -1.364 4.504 1 98.75 77 LEU A N 1
ATOM 530 C CA . LEU A 1 77 ? -4.422 -2.418 5.473 1 98.75 77 LEU A CA 1
ATOM 531 C C . LEU A 1 77 ? -4.945 -1.827 6.777 1 98.75 77 LEU A C 1
ATOM 533 O O . LEU A 1 77 ? -5.949 -2.293 7.316 1 98.75 77 LEU A O 1
ATOM 537 N N . ARG A 1 78 ? -4.277 -0.775 7.258 1 98.81 78 ARG A N 1
ATOM 538 C CA . ARG A 1 78 ? -4.695 -0.145 8.508 1 98.81 78 ARG A CA 1
ATOM 539 C C . ARG A 1 78 ? -6.082 0.478 8.367 1 98.81 78 ARG A C 1
ATOM 541 O O . ARG A 1 78 ? -6.879 0.444 9.312 1 98.81 78 ARG A O 1
ATOM 548 N N . PHE A 1 79 ? -6.344 1.021 7.207 1 98.69 79 PHE A N 1
ATOM 549 C CA . PHE A 1 79 ? -7.676 1.542 6.926 1 98.69 79 PHE A CA 1
ATOM 550 C C . PHE A 1 79 ? -8.727 0.447 7.07 1 98.69 79 PHE A C 1
ATOM 552 O O . PHE A 1 79 ? -9.734 0.63 7.758 1 98.69 79 PHE A O 1
ATOM 559 N N . GLY A 1 80 ? -8.461 -0.656 6.48 1 97.56 80 GLY A N 1
ATOM 560 C CA . GLY A 1 80 ? -9.383 -1.773 6.633 1 97.56 80 GLY A CA 1
ATOM 561 C C . GLY A 1 80 ? -9.555 -2.207 8.078 1 97.56 80 GLY A C 1
ATOM 562 O O . GLY A 1 80 ? -10.68 -2.439 8.531 1 97.56 80 GLY A O 1
ATOM 563 N N . GLU A 1 81 ? -8.484 -2.252 8.789 1 98.06 81 GLU A N 1
ATOM 564 C CA . GLU A 1 81 ? -8.492 -2.707 10.172 1 98.06 81 GLU A CA 1
ATOM 565 C C . GLU A 1 81 ? -9.211 -1.709 11.078 1 98.06 81 GLU A C 1
ATOM 567 O O . GLU A 1 81 ? -9.719 -2.078 12.133 1 98.06 81 GLU A O 1
ATOM 572 N N . SER A 1 82 ? -9.258 -0.474 10.664 1 97.88 82 SER A N 1
ATOM 573 C CA . SER A 1 82 ? -9.961 0.551 11.438 1 97.88 82 SER A CA 1
ATOM 574 C C . SER A 1 82 ? -11.469 0.354 11.375 1 97.88 82 SER A C 1
ATOM 576 O O . SER A 1 82 ? -12.203 0.898 12.203 1 97.88 82 SER A O 1
ATOM 578 N N . GLY A 1 83 ? -11.914 -0.317 10.336 1 96.56 83 GLY A N 1
ATOM 579 C CA . GLY A 1 83 ? -13.336 -0.499 10.117 1 96.56 83 GLY A CA 1
ATOM 580 C C . GLY A 1 83 ? -13.961 0.602 9.273 1 96.56 83 GLY A C 1
ATOM 581 O O . GLY A 1 83 ? -15.172 0.617 9.062 1 96.56 83 GLY A O 1
ATOM 582 N N . ALA A 1 84 ? -13.148 1.509 8.766 1 96.69 84 ALA A N 1
ATOM 583 C CA . ALA A 1 84 ? -13.641 2.621 7.957 1 96.69 84 ALA A CA 1
ATOM 584 C C . ALA A 1 84 ? -14.125 2.137 6.59 1 96.69 84 ALA A C 1
ATOM 586 O O . ALA A 1 84 ? -13.742 1.052 6.141 1 96.69 84 ALA A O 1
ATOM 587 N N . GLN A 1 85 ? -14.961 2.943 6.008 1 95.75 85 GLN A N 1
ATOM 588 C CA . GLN A 1 85 ? -15.461 2.693 4.664 1 95.75 85 GLN A CA 1
ATOM 589 C C . GLN A 1 85 ? -15.164 3.869 3.736 1 95.75 85 GLN A C 1
ATOM 591 O O . GLN A 1 85 ? -15.484 5.016 4.059 1 95.75 85 GLN A O 1
ATOM 596 N N . MET A 1 86 ? -14.633 3.545 2.615 1 96.44 86 MET A N 1
ATOM 597 C CA . MET A 1 86 ? -14.289 4.59 1.653 1 96.44 86 MET A CA 1
ATOM 598 C C . MET A 1 86 ? -15.547 5.289 1.146 1 96.44 86 MET A C 1
ATOM 600 O O . MET A 1 86 ? -15.5 6.465 0.773 1 96.44 86 MET A O 1
ATOM 604 N N . SER A 1 87 ? -16.672 4.57 1.176 1 95.25 87 SER A N 1
ATOM 605 C CA . SER A 1 87 ? -17.922 5.152 0.706 1 95.25 87 SER A CA 1
ATOM 606 C C . SER A 1 87 ? -18.344 6.328 1.583 1 95.25 87 SER A C 1
ATOM 608 O O . SER A 1 87 ? -19.156 7.152 1.17 1 95.25 87 SER A O 1
ATOM 610 N N . GLN A 1 88 ? -17.781 6.414 2.789 1 95.56 88 GLN A N 1
ATOM 611 C CA . GLN A 1 88 ? -18.172 7.457 3.732 1 95.56 88 GLN A CA 1
ATOM 612 C C . GLN A 1 88 ? -17.266 8.672 3.623 1 95.56 88 GLN A C 1
ATOM 614 O O . GLN A 1 88 ? -17.609 9.758 4.09 1 95.56 88 GLN A O 1
ATOM 619 N N . VAL A 1 89 ? -16.109 8.523 3.049 1 97.25 89 VAL A N 1
ATOM 620 C CA . VAL A 1 89 ? -15.094 9.578 3.021 1 97.25 89 VAL A CA 1
ATOM 621 C C . VAL A 1 89 ? -15.562 10.727 2.139 1 97.25 89 VAL A C 1
ATOM 623 O O . VAL A 1 89 ? -15.969 10.516 0.993 1 97.25 89 VAL A O 1
ATOM 626 N N . ASP A 1 90 ? -15.5 11.93 2.662 1 97.69 90 ASP A N 1
ATOM 627 C CA . ASP A 1 90 ? -15.977 13.109 1.947 1 97.69 90 ASP A CA 1
ATOM 628 C C . ASP A 1 90 ? -14.883 13.711 1.073 1 97.69 90 ASP A C 1
ATOM 630 O O . ASP A 1 90 ? -15.164 14.281 0.018 1 97.69 90 ASP A O 1
ATOM 634 N N . VAL A 1 91 ? -13.664 13.633 1.571 1 98.5 91 VAL A N 1
ATOM 635 C CA . VAL A 1 91 ? -12.586 14.32 0.87 1 98.5 91 VAL A CA 1
ATOM 636 C C . VAL A 1 91 ? -11.25 13.656 1.186 1 98.5 91 VAL A C 1
ATOM 638 O O . VAL A 1 91 ? -11.055 13.141 2.289 1 98.5 91 VAL A O 1
ATOM 641 N N . PHE A 1 92 ? -10.398 13.609 0.201 1 98.81 92 PHE A N 1
ATOM 642 C CA . PHE A 1 92 ? -9.047 13.062 0.29 1 98.81 92 PHE A CA 1
ATOM 643 C C . PHE A 1 92 ? -8.008 14.164 0.135 1 98.81 92 PHE A C 1
ATOM 645 O O . PHE A 1 92 ? -8.039 14.922 -0.838 1 98.81 92 PHE A O 1
ATOM 652 N N . LEU A 1 93 ? -7.047 14.289 1.122 1 98.94 93 LEU A N 1
ATOM 653 C CA . LEU A 1 93 ? -6.051 15.352 1.11 1 98.94 93 LEU A CA 1
ATOM 654 C C . LEU A 1 93 ? -4.641 14.781 0.996 1 98.94 93 LEU A C 1
ATOM 656 O O . LEU A 1 93 ? -4.273 13.875 1.744 1 98.94 93 LEU A O 1
ATOM 660 N N . PHE A 1 94 ? -3.879 15.312 0.07 1 98.94 94 PHE A N 1
ATOM 661 C CA . PHE A 1 94 ? -2.463 14.977 -0.023 1 98.94 94 PHE A CA 1
ATOM 662 C C . PHE A 1 94 ? -1.596 16.125 0.465 1 98.94 94 PHE A C 1
ATOM 664 O O . PHE A 1 94 ? -1.767 17.266 0.029 1 98.94 94 PHE A O 1
ATOM 671 N N . SER A 1 95 ? -0.675 15.789 1.363 1 98.94 95 SER A N 1
ATOM 672 C CA . SER A 1 95 ? 0.337 16.781 1.725 1 98.94 95 SER A CA 1
ATOM 673 C C . SER A 1 95 ? 1.338 16.984 0.592 1 98.94 95 SER A C 1
ATOM 675 O O . SER A 1 95 ? 1.654 18.125 0.234 1 98.94 95 SER A O 1
ATOM 677 N N . HIS A 1 96 ? 1.841 15.906 0.078 1 98.81 96 HIS A N 1
ATOM 678 C CA . HIS A 1 96 ? 2.727 15.914 -1.081 1 98.81 96 HIS A CA 1
ATOM 679 C C . HIS A 1 96 ? 2.824 14.531 -1.715 1 98.81 96 HIS A C 1
ATOM 681 O O . HIS A 1 96 ? 2.215 13.578 -1.227 1 98.81 96 HIS A O 1
ATOM 687 N N . PHE A 1 97 ? 3.609 14.398 -2.816 1 98.69 97 PHE A N 1
ATOM 688 C CA . PHE A 1 97 ? 3.414 13.203 -3.635 1 98.69 97 PHE A CA 1
ATOM 689 C C . PHE A 1 97 ? 4.633 12.289 -3.559 1 98.69 97 PHE A C 1
ATOM 691 O O . PHE A 1 97 ? 4.93 11.57 -4.508 1 98.69 97 PHE A O 1
ATOM 698 N N . HIS A 1 98 ? 5.336 12.328 -2.404 1 98.5 98 HIS A N 1
ATOM 699 C CA . HIS A 1 98 ? 6.266 11.234 -2.135 1 98.5 98 HIS A CA 1
ATOM 700 C C . HIS A 1 98 ? 5.531 9.914 -1.961 1 98.5 98 HIS A C 1
ATOM 702 O O . HIS A 1 98 ? 4.395 9.883 -1.481 1 98.5 98 HIS A O 1
ATOM 708 N N . VAL A 1 99 ? 6.211 8.859 -2.268 1 98.62 99 VAL A N 1
ATOM 709 C CA . VAL A 1 99 ? 5.652 7.512 -2.256 1 98.62 99 VAL A CA 1
ATOM 710 C C . VAL A 1 99 ? 5.117 7.188 -0.865 1 98.62 99 VAL A C 1
ATOM 712 O O . VAL A 1 99 ? 4.012 6.652 -0.728 1 98.62 99 VAL A O 1
ATOM 715 N N . ASP A 1 100 ? 5.848 7.566 0.167 1 98.56 100 ASP A N 1
ATOM 716 C CA . ASP A 1 100 ? 5.48 7.168 1.521 1 98.56 100 ASP A CA 1
ATOM 717 C C . ASP A 1 100 ? 4.316 8 2.045 1 98.56 100 ASP A C 1
ATOM 719 O O . ASP A 1 100 ? 3.883 7.828 3.186 1 98.56 100 ASP A O 1
ATOM 723 N N . HIS A 1 101 ? 3.729 8.82 1.203 1 98.94 101 HIS A N 1
ATOM 724 C CA . HIS A 1 101 ? 2.523 9.57 1.55 1 98.94 101 HIS A CA 1
ATOM 725 C C . HIS A 1 101 ? 1.374 9.227 0.608 1 98.94 101 HIS A C 1
ATOM 727 O O . HIS A 1 101 ? 0.253 9.703 0.792 1 98.94 101 HIS A O 1
ATOM 733 N N . THR A 1 102 ? 1.628 8.305 -0.437 1 98.88 102 THR A N 1
ATOM 734 C CA . THR A 1 102 ? 0.598 8.273 -1.47 1 98.88 102 THR A CA 1
ATOM 735 C C . THR A 1 102 ? 0.401 6.852 -1.99 1 98.88 102 THR A C 1
ATOM 737 O O . THR A 1 102 ? -0.59 6.562 -2.664 1 98.88 102 THR A O 1
ATOM 740 N N . SER A 1 103 ? 1.244 5.941 -1.768 1 98.56 103 SER A N 1
ATOM 741 C CA . SER A 1 103 ? 1.36 4.734 -2.58 1 98.56 103 SER A CA 1
ATOM 742 C C . SER A 1 103 ? 0.154 3.822 -2.393 1 98.56 103 SER A C 1
ATOM 744 O O . SER A 1 103 ? -0.128 2.975 -3.24 1 98.56 103 SER A O 1
ATOM 746 N N . ASP A 1 104 ? -0.597 3.941 -1.327 1 98.81 104 ASP A N 1
ATOM 747 C CA . ASP A 1 104 ? -1.745 3.066 -1.112 1 98.81 104 ASP A CA 1
ATOM 748 C C . ASP A 1 104 ? -3.031 3.715 -1.617 1 98.81 104 ASP A C 1
ATOM 750 O O . ASP A 1 104 ? -4.113 3.139 -1.494 1 98.81 104 ASP A O 1
ATOM 754 N N . PHE A 1 105 ? -2.916 4.887 -2.238 1 98.88 105 PHE A N 1
ATOM 755 C CA . PHE A 1 105 ? -4.082 5.594 -2.762 1 98.88 105 PHE A CA 1
ATOM 756 C C . PHE A 1 105 ? -4.848 4.715 -3.746 1 98.88 105 PHE A C 1
ATOM 758 O O . PHE A 1 105 ? -6.059 4.535 -3.611 1 98.88 105 PHE A O 1
ATOM 765 N N . PRO A 1 106 ? -4.203 4.027 -4.707 1 98.81 106 PRO A N 1
ATOM 766 C CA . PRO A 1 106 ? -4.953 3.178 -5.637 1 98.81 106 PRO A CA 1
ATOM 767 C C . PRO A 1 106 ? -5.711 2.057 -4.93 1 98.81 106 PRO A C 1
ATOM 769 O O . PRO A 1 106 ? -6.828 1.713 -5.332 1 98.81 106 PRO A O 1
ATOM 772 N N . ALA A 1 107 ? -5.094 1.487 -3.895 1 98.62 107 ALA A N 1
ATOM 773 C CA . ALA A 1 107 ? -5.754 0.41 -3.162 1 98.62 107 ALA A CA 1
ATOM 774 C C . ALA A 1 107 ? -7.039 0.902 -2.5 1 98.62 107 ALA A C 1
ATOM 776 O O . ALA A 1 107 ? -8.062 0.218 -2.535 1 98.62 107 ALA A O 1
ATOM 777 N N . LEU A 1 108 ? -6.969 2.096 -1.913 1 98.25 108 LEU A N 1
ATOM 778 C CA . LEU A 1 108 ? -8.148 2.66 -1.269 1 98.25 108 LEU A CA 1
ATOM 779 C C . LEU A 1 108 ? -9.227 2.977 -2.297 1 98.25 108 LEU A C 1
ATOM 781 O O . LEU A 1 108 ? -10.406 2.701 -2.066 1 98.25 108 LEU A O 1
ATOM 785 N N . ILE A 1 109 ? -8.805 3.516 -3.447 1 97.56 109 ILE A N 1
ATOM 786 C CA . ILE A 1 109 ? -9.742 3.842 -4.512 1 97.56 109 ILE A CA 1
ATOM 787 C C . ILE A 1 109 ? -10.398 2.564 -5.031 1 97.56 109 ILE A C 1
ATOM 789 O O . ILE A 1 109 ? -11.625 2.502 -5.18 1 97.56 109 ILE A O 1
ATOM 793 N N . PHE A 1 110 ? -9.625 1.544 -5.23 1 96 110 PHE A N 1
ATOM 794 C CA . PHE A 1 110 ? -10.133 0.288 -5.766 1 96 110 PHE A CA 1
ATOM 795 C C . PHE A 1 110 ? -11.078 -0.379 -4.781 1 96 110 PHE A C 1
ATOM 797 O O . PHE A 1 110 ? -12.102 -0.95 -5.176 1 96 110 PHE A O 1
ATOM 804 N N . SER A 1 111 ? -10.75 -0.269 -3.551 1 93.12 111 SER A N 1
ATOM 805 C CA . SER A 1 111 ? -11.617 -0.846 -2.529 1 93.12 111 SER A CA 1
ATOM 806 C C . SER A 1 111 ? -12.992 -0.196 -2.543 1 93.12 111 SER A C 1
ATOM 808 O O . SER A 1 111 ? -13.992 -0.845 -2.23 1 93.12 111 SER A O 1
ATOM 810 N N . SER A 1 112 ? -13.047 1.044 -2.867 1 89.94 112 SER A N 1
ATOM 811 C CA . SER A 1 112 ? -14.297 1.788 -2.873 1 89.94 112 SER A CA 1
ATOM 812 C C . SER A 1 112 ? -15.266 1.239 -3.922 1 89.94 112 SER A C 1
ATOM 814 O O . SER A 1 112 ? -16.484 1.372 -3.783 1 89.94 112 SER A O 1
ATOM 816 N N . TRP A 1 113 ? -14.672 0.668 -4.906 1 81.31 113 TRP A N 1
ATOM 817 C CA . TRP A 1 113 ? -15.484 0.073 -5.961 1 81.31 113 TRP A CA 1
ATOM 818 C C . TRP A 1 113 ? -16.344 -1.065 -5.41 1 81.31 113 TRP A C 1
ATOM 820 O O . TRP A 1 113 ? -17.469 -1.264 -5.848 1 81.31 113 TRP A O 1
ATOM 830 N N . PHE A 1 114 ? -15.867 -1.674 -4.391 1 86.12 114 PHE A N 1
ATOM 831 C CA . PHE A 1 114 ? -16.562 -2.816 -3.803 1 86.12 114 PHE A CA 1
ATOM 832 C C . PHE A 1 114 ? -17.547 -2.361 -2.729 1 86.12 114 PHE A C 1
ATOM 834 O O . PHE A 1 114 ? -18.297 -3.172 -2.193 1 86.12 114 PHE A O 1
ATOM 841 N N . GLU A 1 115 ? -17.547 -1.048 -2.363 1 88.38 115 GLU A N 1
ATOM 842 C CA . GLU A 1 115 ? -18.438 -0.483 -1.359 1 88.38 115 GLU A CA 1
ATOM 843 C C . GLU A 1 115 ? -19.609 0.252 -2.014 1 88.38 115 GLU A C 1
ATOM 845 O O . GLU A 1 115 ? -20.438 0.846 -1.322 1 88.38 115 GLU A O 1
ATOM 850 N N . ASP A 1 116 ? -19.719 0.243 -3.229 1 83.25 116 ASP A N 1
ATOM 851 C CA . ASP A 1 116 ? -20.797 0.858 -4.008 1 83.25 116 ASP A CA 1
ATOM 852 C C . ASP A 1 116 ? -20.812 2.373 -3.811 1 83.25 116 ASP A C 1
ATOM 854 O O . ASP A 1 116 ? -21.875 2.965 -3.641 1 83.25 116 ASP A O 1
ATOM 858 N N . ARG A 1 117 ? -19.703 2.994 -3.646 1 88.44 117 ARG A N 1
ATOM 859 C CA . ARG A 1 117 ? -19.656 4.453 -3.664 1 88.44 117 ARG A CA 1
ATOM 860 C C . ARG A 1 117 ? -20.297 5.004 -4.938 1 88.44 117 ARG A C 1
ATOM 862 O O . ARG A 1 117 ? -19.969 4.559 -6.043 1 88.44 117 ARG A O 1
ATOM 869 N N . ASN A 1 118 ? -21.219 5.949 -4.758 1 88.62 118 ASN A N 1
ATOM 870 C CA . ASN A 1 118 ? -21.969 6.457 -5.902 1 88.62 118 ASN A CA 1
ATOM 871 C C . ASN A 1 118 ? -21.875 7.977 -6.004 1 88.62 118 ASN A C 1
ATOM 873 O O . ASN A 1 118 ? -22.75 8.617 -6.598 1 88.62 118 ASN A O 1
ATOM 877 N N . ARG A 1 119 ? -20.969 8.594 -5.395 1 92.75 119 ARG A N 1
ATOM 878 C CA . ARG A 1 119 ? -20.734 10.031 -5.457 1 92.75 119 ARG A CA 1
ATOM 879 C C . ARG A 1 119 ? -19.266 10.336 -5.715 1 92.75 119 ARG A C 1
ATOM 881 O O . ARG A 1 119 ? -18.391 9.523 -5.41 1 92.75 119 ARG A O 1
ATOM 888 N N . PRO A 1 120 ? -19 11.508 -6.191 1 95.31 120 PRO A N 1
ATOM 889 C CA . PRO A 1 120 ? -17.609 11.859 -6.492 1 95.31 120 PRO A CA 1
ATOM 890 C C . PRO A 1 120 ? -16.734 11.961 -5.242 1 95.31 120 PRO A C 1
ATOM 892 O O . PRO A 1 120 ? -17.266 12.125 -4.133 1 95.31 120 PRO A O 1
ATOM 895 N N . LEU A 1 121 ? -15.484 11.773 -5.434 1 96.88 121 LEU A N 1
ATOM 896 C CA . LEU A 1 121 ? -14.492 11.953 -4.379 1 96.88 121 LEU A CA 1
ATOM 897 C C . LEU A 1 121 ? -13.57 13.125 -4.699 1 96.88 121 LEU A C 1
ATOM 899 O O . LEU A 1 121 ? -12.688 13.016 -5.555 1 96.88 121 LEU A O 1
ATOM 903 N N . PRO A 1 122 ? -13.781 14.305 -4.039 1 98.19 122 PRO A N 1
ATOM 904 C CA . PRO A 1 122 ? -12.805 15.383 -4.18 1 98.19 122 PRO A CA 1
ATOM 905 C C . PRO A 1 122 ? -11.445 15.031 -3.588 1 98.19 122 PRO A C 1
ATOM 907 O O . PRO A 1 122 ? -11.367 14.477 -2.488 1 98.19 122 PRO A O 1
ATOM 910 N N . ILE A 1 123 ? -10.414 15.312 -4.344 1 98.81 123 ILE A N 1
ATOM 911 C CA . ILE A 1 123 ? -9.031 15.078 -3.963 1 98.81 123 ILE A CA 1
ATOM 912 C C . ILE A 1 123 ? -8.234 16.375 -4.066 1 98.81 123 ILE A C 1
ATOM 914 O O . ILE A 1 123 ? -8.156 16.984 -5.141 1 98.81 123 ILE A O 1
ATOM 918 N N . TYR A 1 124 ? -7.672 16.812 -2.969 1 98.88 124 TYR A N 1
ATOM 919 C CA . TYR A 1 124 ? -6.898 18.047 -2.982 1 98.88 124 TYR A CA 1
ATOM 920 C C . TYR A 1 124 ? -5.43 17.781 -2.666 1 98.88 124 TYR A C 1
ATOM 922 O O . TYR A 1 124 ? -5.117 16.953 -1.81 1 98.88 124 TYR A O 1
ATOM 930 N N . GLY A 1 125 ? -4.555 18.406 -3.256 1 98.88 125 GLY A N 1
ATOM 931 C CA . GLY A 1 125 ? -3.117 18.359 -3.043 1 98.88 125 GLY A CA 1
ATOM 932 C C . GLY A 1 125 ? -2.365 19.469 -3.736 1 98.88 125 GLY A C 1
ATOM 933 O O . GLY A 1 125 ? -2.977 20.406 -4.266 1 98.88 125 GLY A O 1
ATOM 934 N N . PRO A 1 126 ? -1.073 19.438 -3.699 1 98.69 126 PRO A N 1
ATOM 935 C CA . PRO A 1 126 ? -0.288 20.562 -4.207 1 98.69 126 PRO A CA 1
ATOM 936 C C . PRO A 1 126 ? -0.318 20.672 -5.73 1 98.69 126 PRO A C 1
ATOM 938 O O . PRO A 1 126 ? -0.622 19.688 -6.414 1 98.69 126 PRO A O 1
ATOM 941 N N . SER A 1 127 ? 0.021 21.891 -6.016 1 97.25 127 SER A N 1
ATOM 942 C CA . SER A 1 127 ? 0.376 22.078 -7.418 1 97.25 127 SER A CA 1
ATOM 943 C C . SER A 1 127 ? 1.742 21.469 -7.73 1 97.25 127 SER A C 1
ATOM 945 O O . SER A 1 127 ? 2.559 21.281 -6.828 1 97.25 127 SER A O 1
ATOM 947 N N . GLY A 1 128 ? 1.988 21.031 -8.875 1 95.56 128 GLY A N 1
ATOM 948 C CA . GLY A 1 128 ? 3.215 20.359 -9.273 1 95.56 128 GLY A CA 1
ATOM 949 C C . GLY A 1 128 ? 4.312 21.312 -9.688 1 95.56 128 GLY A C 1
ATOM 950 O O . GLY A 1 128 ? 4.152 22.531 -9.594 1 95.56 128 GLY A O 1
ATOM 951 N N . ASN A 1 129 ? 5.48 20.781 -9.828 1 96.25 129 ASN A N 1
ATOM 952 C CA . ASN A 1 129 ? 6.613 21.453 -10.445 1 96.25 129 ASN A CA 1
ATOM 953 C C . ASN A 1 129 ? 7.422 20.5 -11.32 1 96.25 129 ASN A C 1
ATOM 955 O O . ASN A 1 129 ? 6.91 19.469 -11.773 1 96.25 129 ASN A O 1
ATOM 959 N N . LYS A 1 130 ? 8.609 20.812 -11.625 1 94.19 130 LYS A N 1
ATOM 960 C CA . LYS A 1 130 ? 9.391 20.031 -12.57 1 94.19 130 LYS A CA 1
ATOM 961 C C . LYS A 1 130 ? 9.75 18.656 -11.977 1 94.19 130 LYS A C 1
ATOM 963 O O . LYS A 1 130 ? 10.047 17.719 -12.711 1 94.19 130 LYS A O 1
ATOM 968 N N . PHE A 1 131 ? 9.648 18.562 -10.68 1 93.56 131 PHE A N 1
ATOM 969 C CA . PHE A 1 131 ? 10.102 17.328 -10.031 1 93.56 131 PHE A CA 1
ATOM 970 C C . PHE A 1 131 ? 8.922 16.438 -9.688 1 93.56 131 PHE A C 1
ATOM 972 O O . PHE A 1 131 ? 9.062 15.219 -9.594 1 93.56 131 PHE A O 1
ATOM 979 N N . MET A 1 132 ? 7.789 17.062 -9.438 1 96.44 132 MET A N 1
ATOM 980 C CA . MET A 1 132 ? 6.629 16.328 -8.93 1 96.44 132 MET A CA 1
ATOM 981 C C . MET A 1 132 ? 5.379 16.688 -9.734 1 96.44 132 MET A C 1
ATOM 983 O O . MET A 1 132 ? 5.203 17.828 -10.148 1 96.44 132 MET A O 1
ATOM 987 N N . PRO A 1 133 ? 4.516 15.695 -9.883 1 98.12 133 PRO A N 1
ATOM 988 C CA . PRO A 1 133 ? 3.236 16 -10.531 1 98.12 133 PRO A CA 1
ATOM 989 C C . PRO A 1 133 ? 2.328 16.859 -9.664 1 98.12 133 PRO A C 1
ATOM 991 O O . PRO A 1 133 ? 2.467 16.875 -8.438 1 98.12 133 PRO A O 1
ATOM 994 N N . SER A 1 134 ? 1.429 17.641 -10.336 1 98.56 134 SER A N 1
ATOM 995 C CA . SER A 1 134 ? 0.283 18.203 -9.617 1 98.56 134 SER A CA 1
ATOM 996 C C . SER A 1 134 ? -0.685 17.094 -9.195 1 98.56 134 SER A C 1
ATOM 998 O O . SER A 1 134 ? -0.542 15.945 -9.602 1 98.56 134 SER A O 1
ATOM 1000 N N . THR A 1 135 ? -1.611 17.5 -8.367 1 98.81 135 THR A N 1
ATOM 1001 C CA . THR A 1 135 ? -2.637 16.547 -7.961 1 98.81 135 THR A CA 1
ATOM 1002 C C . THR A 1 135 ? -3.383 16 -9.172 1 98.81 135 THR A C 1
ATOM 1004 O O . THR A 1 135 ? -3.604 14.797 -9.289 1 98.81 135 THR A O 1
ATOM 1007 N N . THR A 1 136 ? -3.764 16.859 -10.094 1 98.38 136 THR A N 1
ATOM 1008 C CA . THR A 1 136 ? -4.461 16.453 -11.305 1 98.38 136 THR A CA 1
ATOM 1009 C C . THR A 1 136 ? -3.602 15.5 -12.133 1 98.38 136 THR A C 1
ATOM 1011 O O . THR A 1 136 ? -4.082 14.453 -12.578 1 98.38 136 THR A O 1
ATOM 1014 N N . GLU A 1 137 ? -2.355 15.836 -12.273 1 98.06 137 GLU A N 1
ATOM 1015 C CA . GLU A 1 137 ? -1.444 14.977 -13.031 1 98.06 137 GLU A CA 1
ATOM 1016 C C . GLU A 1 137 ? -1.248 13.633 -12.336 1 98.06 137 GLU A C 1
ATOM 1018 O O . GLU A 1 137 ? -1.226 12.586 -12.992 1 98.06 137 GLU A O 1
ATOM 1023 N N . PHE A 1 138 ? -1.077 13.648 -11.016 1 98.69 138 PHE A N 1
ATOM 1024 C CA . PHE A 1 138 ? -0.871 12.43 -10.242 1 98.69 138 PHE A CA 1
ATOM 1025 C C . PHE A 1 138 ? -2.021 11.453 -10.453 1 98.69 138 PHE A C 1
ATOM 1027 O O . PHE A 1 138 ? -1.801 10.281 -10.758 1 98.69 138 PHE A O 1
ATOM 1034 N N . VAL A 1 139 ? -3.232 11.977 -10.352 1 98.62 139 VAL A N 1
ATOM 1035 C CA . VAL A 1 139 ? -4.422 11.141 -10.508 1 98.62 139 VAL A CA 1
ATOM 1036 C C . VAL A 1 139 ? -4.516 10.633 -11.945 1 98.62 139 VAL A C 1
ATOM 1038 O O . VAL A 1 139 ? -4.789 9.453 -12.172 1 98.62 139 VAL A O 1
ATOM 1041 N N . ARG A 1 140 ? -4.219 11.453 -12.883 1 97.25 140 ARG A N 1
ATOM 1042 C CA . ARG A 1 140 ? -4.262 11.062 -14.289 1 97.25 140 ARG A CA 1
ATOM 1043 C C . ARG A 1 140 ? -3.201 10.008 -14.602 1 97.25 140 ARG A C 1
ATOM 1045 O O . ARG A 1 140 ? -3.484 9.016 -15.273 1 97.25 140 ARG A O 1
ATOM 1052 N N . ASP A 1 141 ? -2.029 10.25 -14.07 1 97.81 141 ASP A N 1
ATOM 1053 C CA . ASP A 1 141 ? -0.912 9.352 -14.344 1 97.81 141 ASP A CA 1
ATOM 1054 C C . ASP A 1 141 ? -1.156 7.973 -13.742 1 97.81 141 ASP A C 1
ATOM 1056 O O . ASP A 1 141 ? -0.561 6.984 -14.18 1 97.81 141 ASP A O 1
ATOM 1060 N N . LEU A 1 142 ? -2.002 7.914 -12.805 1 98.44 142 LEU A N 1
ATOM 1061 C CA . LEU A 1 142 ? -2.332 6.625 -12.203 1 98.44 142 LEU A CA 1
ATOM 1062 C C . LEU A 1 142 ? -3.471 5.949 -12.961 1 98.44 142 LEU A C 1
ATOM 1064 O O . LEU A 1 142 ? -3.449 4.734 -13.164 1 98.44 142 LEU A O 1
ATOM 1068 N N . PHE A 1 143 ? -4.488 6.809 -13.445 1 97.69 143 PHE A N 1
ATOM 1069 C CA . PHE A 1 143 ? -5.746 6.133 -13.734 1 97.69 143 PHE A CA 1
ATOM 1070 C C . PHE A 1 143 ? -6.168 6.375 -15.18 1 97.69 143 PHE A C 1
ATOM 1072 O O . PHE A 1 143 ? -7.059 5.695 -15.695 1 97.69 143 PHE A O 1
ATOM 1079 N N . SER A 1 144 ? -5.543 7.297 -15.867 1 96.31 144 SER A N 1
ATOM 1080 C CA . SER A 1 144 ? -6.066 7.691 -17.172 1 96.31 144 SER A CA 1
ATOM 1081 C C . SER A 1 144 ? -5.672 6.691 -18.25 1 96.31 144 SER A C 1
ATOM 1083 O O . SER A 1 144 ? -4.648 6.012 -18.125 1 96.31 144 SER A O 1
ATOM 1085 N N . ASP A 1 145 ? -6.434 6.59 -19.203 1 93.56 145 ASP A N 1
ATOM 1086 C CA . ASP A 1 145 ? -6.105 5.891 -20.438 1 93.56 145 ASP A CA 1
ATOM 1087 C C . ASP A 1 145 ? -5.535 6.852 -21.484 1 93.56 145 ASP A C 1
ATOM 1089 O O . ASP A 1 145 ? -6.012 7.98 -21.609 1 93.56 145 ASP A O 1
ATOM 1093 N N . PRO A 1 146 ? -4.449 6.438 -22.156 1 91 146 PRO A N 1
ATOM 1094 C CA . PRO A 1 146 ? -3.834 5.109 -22.203 1 91 146 PRO A CA 1
ATOM 1095 C C . PRO A 1 146 ? -2.594 4.996 -21.328 1 91 146 PRO A C 1
ATOM 1097 O O . PRO A 1 146 ? -1.967 3.936 -21.266 1 91 146 PRO A O 1
ATOM 1100 N N . HIS A 1 147 ? -2.199 6.07 -20.609 1 89.94 147 HIS A N 1
ATOM 1101 C CA . HIS A 1 147 ? -0.884 6.074 -19.969 1 89.94 147 HIS A CA 1
ATOM 1102 C C . HIS A 1 147 ? -1.003 6.012 -18.453 1 89.94 147 HIS A C 1
ATOM 1104 O O . HIS A 1 147 ? -0.093 6.438 -17.734 1 89.94 147 HIS A O 1
ATOM 1110 N N . GLY A 1 148 ? -1.988 5.465 -17.906 1 96.25 148 GLY A N 1
ATOM 1111 C CA . GLY A 1 148 ? -2.133 5.234 -16.484 1 96.25 148 GLY A CA 1
ATOM 1112 C C . GLY A 1 148 ? -1.808 3.811 -16.078 1 96.25 148 GLY A C 1
ATOM 1113 O O . GLY A 1 148 ? -2.186 2.859 -16.766 1 96.25 148 GLY A O 1
ATOM 1114 N N . ALA A 1 149 ? -1.085 3.666 -14.938 1 97.62 149 ALA A N 1
ATOM 1115 C CA . ALA A 1 149 ? -0.724 2.344 -14.438 1 97.62 149 ALA A CA 1
ATOM 1116 C C . ALA A 1 149 ? -1.966 1.487 -14.203 1 97.62 149 ALA A C 1
ATOM 1118 O O . ALA A 1 149 ? -1.913 0.261 -14.328 1 97.62 149 ALA A O 1
ATOM 1119 N N . TYR A 1 150 ? -3.055 2.146 -13.875 1 98.25 150 TYR A N 1
ATOM 1120 C CA . TYR A 1 150 ? -4.32 1.474 -13.609 1 98.25 150 TYR A CA 1
ATOM 1121 C C . TYR A 1 150 ? -5.41 1.964 -14.547 1 98.25 150 TYR A C 1
ATOM 1123 O O . TYR A 1 150 ? -6.516 2.301 -14.109 1 98.25 150 TYR A O 1
ATOM 1131 N N . ARG A 1 151 ? -5.113 1.915 -15.805 1 97.06 151 ARG A N 1
ATOM 1132 C CA . ARG A 1 151 ? -5.957 2.498 -16.844 1 97.06 151 ARG A CA 1
ATOM 1133 C C . ARG A 1 151 ? -7.262 1.723 -17 1 97.06 151 ARG A C 1
ATOM 1135 O O . ARG A 1 151 ? -8.227 2.223 -17.578 1 97.06 151 ARG A O 1
ATOM 1142 N N . TYR A 1 152 ? -7.332 0.489 -16.469 1 95.31 152 TYR A N 1
ATOM 1143 C CA . TYR A 1 152 ? -8.586 -0.252 -16.516 1 95.31 152 TYR A CA 1
ATOM 1144 C C . TYR A 1 152 ? -9.641 0.405 -15.633 1 95.31 152 TYR A C 1
ATOM 1146 O O . TYR A 1 152 ? -10.828 0.088 -15.727 1 95.31 152 TYR A O 1
ATOM 1154 N N . LEU A 1 153 ? -9.234 1.379 -14.836 1 95.62 153 LEU A N 1
ATOM 1155 C CA . LEU A 1 153 ? -10.133 2.154 -13.984 1 95.62 153 LEU A CA 1
ATOM 1156 C C . LEU A 1 153 ? -10.336 3.557 -14.547 1 95.62 153 LEU A C 1
ATOM 1158 O O . LEU A 1 153 ? -10.688 4.48 -13.812 1 95.62 153 LEU A O 1
ATOM 1162 N N . SER A 1 154 ? -10.148 3.801 -15.773 1 96.06 154 SER A N 1
ATOM 1163 C CA . SER A 1 154 ? -10.133 5.125 -16.375 1 96.06 154 SER A CA 1
ATOM 1164 C C . SER A 1 154 ? -11.5 5.789 -16.297 1 96.06 154 SER A C 1
ATOM 1166 O O . SER A 1 154 ? -11.609 7.016 -16.406 1 96.06 154 SER A O 1
ATOM 1168 N N . ASP A 1 155 ? -12.555 5.016 -16.141 1 94.38 155 ASP A N 1
ATOM 1169 C CA . ASP A 1 155 ? -13.891 5.586 -16 1 94.38 155 ASP A CA 1
ATOM 1170 C C . ASP A 1 155 ? -13.969 6.527 -14.805 1 94.38 155 ASP A C 1
ATOM 1172 O O . ASP A 1 155 ? -14.781 7.457 -14.781 1 94.38 155 ASP A O 1
ATOM 1176 N N . LEU A 1 156 ? -13.094 6.312 -13.859 1 94.31 156 LEU A N 1
ATOM 1177 C CA . LEU A 1 156 ? -13.094 7.117 -12.641 1 94.31 156 LEU A CA 1
ATOM 1178 C C . LEU A 1 156 ? -12.633 8.539 -12.938 1 94.31 156 LEU A C 1
ATOM 1180 O O . LEU A 1 156 ? -12.898 9.453 -12.148 1 94.31 156 LEU A O 1
ATOM 1184 N N . VAL A 1 157 ? -11.875 8.727 -14.039 1 95.06 157 VAL A N 1
ATOM 1185 C CA . VAL A 1 157 ? -11.289 10.031 -14.289 1 95.06 157 VAL A CA 1
ATOM 1186 C C . VAL A 1 157 ? -11.742 10.547 -15.656 1 95.06 157 VAL A C 1
ATOM 1188 O O . VAL A 1 157 ? -11.352 11.641 -16.078 1 95.06 157 VAL A O 1
ATOM 1191 N N . ASP A 1 158 ? -12.508 9.812 -16.328 1 93.12 158 ASP A N 1
ATOM 1192 C CA . ASP A 1 158 ? -13.039 10.203 -17.625 1 93.12 158 ASP A CA 1
ATOM 1193 C C . ASP A 1 158 ? -14.352 10.961 -17.484 1 93.12 158 ASP A C 1
ATOM 1195 O O . ASP A 1 158 ? -15.383 10.375 -17.141 1 93.12 158 ASP A O 1
ATOM 1199 N N . PRO A 1 159 ? -14.352 12.164 -17.844 1 88.12 159 PRO A N 1
ATOM 1200 C CA . PRO A 1 159 ? -15.578 12.953 -17.703 1 88.12 159 PRO A CA 1
ATOM 1201 C C . PRO A 1 159 ? -16.734 12.43 -18.562 1 88.12 159 PRO A C 1
ATOM 1203 O O . PRO A 1 159 ? -17.891 12.672 -18.25 1 88.12 159 PRO A O 1
ATOM 1206 N N . GLY A 1 160 ? -16.438 11.734 -19.609 1 88.69 160 GLY A N 1
ATOM 1207 C CA . GLY A 1 160 ? -17.453 11.242 -20.516 1 88.69 160 GLY A CA 1
ATOM 1208 C C . GLY A 1 160 ? -18 9.875 -20.125 1 88.69 160 GLY A C 1
ATOM 1209 O O . GLY A 1 160 ? -18.938 9.375 -20.734 1 88.69 160 GLY A O 1
ATOM 1210 N N . ALA A 1 161 ? -17.328 9.25 -19.203 1 88.5 161 ALA A N 1
ATOM 1211 C CA . ALA A 1 161 ? -17.766 7.922 -18.797 1 88.5 161 ALA A CA 1
ATOM 1212 C C . ALA A 1 161 ? -19.047 7.996 -17.969 1 88.5 161 ALA A C 1
ATOM 1214 O O . ALA A 1 161 ? -19.281 8.984 -17.266 1 88.5 161 ALA A O 1
ATOM 1215 N N . ASP A 1 162 ? -19.781 6.883 -17.969 1 84.5 162 ASP A N 1
ATOM 1216 C CA . ASP A 1 162 ? -21 6.785 -17.172 1 84.5 162 ASP A CA 1
ATOM 1217 C C . ASP A 1 162 ? -20.688 6.445 -15.719 1 84.5 162 ASP A C 1
ATOM 1219 O O . ASP A 1 162 ? -19.578 5.992 -15.406 1 84.5 162 ASP A O 1
ATOM 1223 N N . GLY A 1 163 ? -21.438 6.918 -14.883 1 83.19 163 GLY A N 1
ATOM 1224 C CA . GLY A 1 163 ? -21.297 6.543 -13.484 1 83.19 163 GLY A CA 1
ATOM 1225 C C . GLY A 1 163 ? -21.219 7.738 -12.555 1 83.19 163 GLY A C 1
ATOM 1226 O O . GLY A 1 163 ? -20.766 8.812 -12.945 1 83.19 163 GLY A O 1
ATOM 1227 N N . SER A 1 164 ? -21.516 7.379 -11.344 1 85 164 SER A N 1
ATOM 1228 C CA . SER A 1 164 ? -21.625 8.461 -10.375 1 85 164 SER A CA 1
ATOM 1229 C C . SER A 1 164 ? -20.359 8.594 -9.539 1 85 164 SER A C 1
ATOM 1231 O O . SER A 1 164 ? -20.109 9.633 -8.922 1 85 164 SER A O 1
ATOM 1233 N N . TYR A 1 165 ? -19.531 7.551 -9.555 1 92.06 165 TYR A N 1
ATOM 1234 C CA . TYR A 1 165 ? -18.281 7.637 -8.812 1 92.06 165 TYR A CA 1
ATOM 1235 C C . TYR A 1 165 ? -17.156 8.172 -9.688 1 92.06 165 TYR A C 1
ATOM 1237 O O . TYR A 1 165 ? -16.766 7.531 -10.664 1 92.06 165 TYR A O 1
ATOM 1245 N N . LYS A 1 166 ? -16.656 9.383 -9.383 1 95.44 166 LYS A N 1
ATOM 1246 C CA . LYS A 1 166 ? -15.586 10.062 -10.109 1 95.44 166 LYS A CA 1
ATOM 1247 C C . LYS A 1 166 ? -14.555 10.641 -9.141 1 95.44 166 LYS A C 1
ATOM 1249 O O . LYS A 1 166 ? -14.906 11.172 -8.094 1 95.44 166 LYS A O 1
ATOM 1254 N N . LEU A 1 167 ? -13.375 10.477 -9.562 1 97.25 167 LEU A N 1
ATOM 1255 C CA . LEU A 1 167 ? -12.32 11.203 -8.867 1 97.25 167 LEU A CA 1
ATOM 1256 C C . LEU A 1 167 ? -12.242 12.648 -9.359 1 97.25 167 LEU A C 1
ATOM 1258 O O . LEU A 1 167 ? -12.242 12.898 -10.562 1 97.25 167 LEU A O 1
ATOM 1262 N N . GLN A 1 168 ? -12.227 13.602 -8.422 1 97.75 168 GLN A N 1
ATOM 1263 C CA . GLN A 1 168 ? -12.148 15.016 -8.758 1 97.75 168 GLN A CA 1
ATOM 1264 C C . GLN A 1 168 ? -10.898 15.656 -8.164 1 97.75 168 GLN A C 1
ATOM 1266 O O . GLN A 1 168 ? -10.945 16.25 -7.082 1 97.75 168 GLN A O 1
ATOM 1271 N N . PRO A 1 169 ? -9.82 15.578 -8.867 1 98.5 169 PRO A N 1
ATOM 1272 C CA . PRO A 1 169 ? -8.578 16.188 -8.375 1 98.5 169 PRO A CA 1
ATOM 1273 C C . PRO A 1 169 ? -8.578 17.703 -8.5 1 98.5 169 PRO A C 1
ATOM 1275 O O . PRO A 1 169 ? -9.094 18.25 -9.484 1 98.5 169 PRO A O 1
ATOM 1278 N N . HIS A 1 170 ? -8.031 18.328 -7.465 1 98.69 170 HIS A N 1
ATOM 1279 C CA . HIS A 1 170 ? -7.883 19.781 -7.406 1 98.69 170 HIS A CA 1
ATOM 1280 C C . HIS A 1 170 ? -6.465 20.172 -7.004 1 98.69 170 HIS A C 1
ATOM 1282 O O . HIS A 1 170 ? -5.969 19.734 -5.961 1 98.69 170 HIS A O 1
ATOM 1288 N N . ASP A 1 171 ? -5.848 21.016 -7.816 1 98.75 171 ASP A N 1
ATOM 1289 C CA . ASP A 1 171 ? -4.527 21.562 -7.5 1 98.75 171 ASP A CA 1
ATOM 1290 C C . ASP A 1 171 ? -4.641 22.781 -6.59 1 98.75 171 ASP A C 1
ATOM 1292 O O . ASP A 1 171 ? -5.281 23.781 -6.949 1 98.75 171 ASP A O 1
ATOM 1296 N N . VAL A 1 172 ? -4.035 22.656 -5.43 1 98.56 172 VAL A N 1
ATOM 1297 C CA . VAL A 1 172 ? -4.012 23.797 -4.52 1 98.56 172 VAL A CA 1
ATOM 1298 C C . VAL A 1 172 ? -2.789 24.656 -4.812 1 98.56 172 VAL A C 1
ATOM 1300 O O . VAL A 1 172 ? -1.651 24.203 -4.711 1 98.56 172 VAL A O 1
ATOM 1303 N N . ALA A 1 173 ? -2.994 25.891 -5.105 1 96.12 173 ALA A N 1
ATOM 1304 C CA . ALA A 1 173 ? -1.906 26.812 -5.398 1 96.12 173 ALA A CA 1
ATOM 1305 C C . ALA A 1 173 ? -1.059 27.078 -4.156 1 96.12 173 ALA A C 1
ATOM 1307 O O . ALA A 1 173 ? -1.574 27.094 -3.037 1 96.12 173 ALA A O 1
ATOM 1308 N N . ALA A 1 174 ? 0.209 27.312 -4.441 1 93.44 174 ALA A N 1
ATOM 1309 C CA . ALA A 1 174 ? 1.117 27.625 -3.342 1 93.44 174 ALA A CA 1
ATOM 1310 C C . ALA A 1 174 ? 0.792 28.984 -2.73 1 93.44 174 ALA A C 1
ATOM 1312 O O . ALA A 1 174 ? 0.627 29.969 -3.449 1 93.44 174 ALA A O 1
ATOM 1313 N N . THR A 1 175 ? 0.639 28.938 -1.398 1 94.62 175 THR A N 1
ATOM 1314 C CA . THR A 1 175 ? 0.398 30.172 -0.665 1 94.62 175 THR A CA 1
ATOM 1315 C C . THR A 1 175 ? 1.212 30.203 0.626 1 94.62 175 THR A C 1
ATOM 1317 O O . THR A 1 175 ? 1.465 29.156 1.231 1 94.62 175 THR A O 1
ATOM 1320 N N . LEU A 1 176 ? 1.566 31.422 1.038 1 95.44 176 LEU A N 1
ATOM 1321 C CA . LEU A 1 176 ? 2.371 31.578 2.246 1 95.44 176 LEU A CA 1
ATOM 1322 C C . LEU A 1 176 ? 1.482 31.766 3.471 1 95.44 176 LEU A C 1
ATOM 1324 O O . LEU A 1 176 ? 1.963 31.703 4.605 1 95.44 176 LEU A O 1
ATOM 1328 N N . VAL A 1 177 ? 0.187 32 3.203 1 97.81 177 VAL A N 1
ATOM 1329 C CA . VAL A 1 177 ? -0.792 32.125 4.277 1 97.81 177 VAL A CA 1
ATOM 1330 C C . VAL A 1 177 ? -1.906 31.094 4.086 1 97.81 177 VAL A C 1
ATOM 1332 O O . VAL A 1 177 ? -2.189 30.688 2.959 1 97.81 177 VAL A O 1
ATOM 1335 N N . PRO A 1 178 ? -2.479 30.688 5.184 1 98.56 178 PRO A N 1
ATOM 1336 C CA . PRO A 1 178 ? -3.553 29.703 5.059 1 98.56 178 PRO A CA 1
ATOM 1337 C C . PRO A 1 178 ? -4.688 30.172 4.152 1 98.56 178 PRO A C 1
ATOM 1339 O O . PRO A 1 178 ? -5.109 31.328 4.238 1 98.56 178 PRO A O 1
ATOM 1342 N N . VAL A 1 179 ? -5.184 29.297 3.34 1 98.38 179 VAL A N 1
ATOM 1343 C CA . VAL A 1 179 ? -6.281 29.625 2.436 1 98.38 179 VAL A CA 1
ATOM 1344 C C . VAL A 1 179 ? -7.363 28.547 2.529 1 98.38 179 VAL A C 1
ATOM 1346 O O . VAL A 1 179 ? -7.059 27.359 2.672 1 98.38 179 VAL A O 1
ATOM 1349 N N . LEU A 1 180 ? -8.625 29 2.42 1 98.5 180 LEU A N 1
ATOM 1350 C CA . LEU A 1 180 ? -9.75 28.078 2.367 1 98.5 180 LEU A CA 1
ATOM 1351 C C . LEU A 1 180 ? -9.789 27.344 1.033 1 98.5 180 LEU A C 1
ATOM 1353 O O . LEU A 1 180 ? -9.805 27.969 -0.029 1 98.5 180 LEU A O 1
ATOM 1357 N N . VAL A 1 181 ? -9.812 25.984 1.077 1 97.69 181 VAL A N 1
ATOM 1358 C CA . VAL A 1 181 ? -9.703 25.188 -0.143 1 97.69 181 VAL A CA 1
ATOM 1359 C C . VAL A 1 181 ? -11.023 24.469 -0.403 1 97.69 181 VAL A C 1
ATOM 1361 O O . VAL A 1 181 ? -11.336 24.109 -1.544 1 97.69 181 VAL A O 1
ATOM 1364 N N . PHE A 1 182 ? -11.711 24.125 0.612 1 96.69 182 PHE A N 1
ATOM 1365 C CA . PHE A 1 182 ? -12.945 23.344 0.534 1 96.69 182 PHE A CA 1
ATOM 1366 C C . PHE A 1 182 ? -13.867 23.672 1.697 1 96.69 182 PHE A C 1
ATOM 1368 O O . PHE A 1 182 ? -13.406 23.891 2.82 1 96.69 182 PHE A O 1
ATOM 1375 N N . ARG A 1 183 ? -15.133 23.797 1.406 1 97.31 183 ARG A N 1
ATOM 1376 C CA . ARG A 1 183 ? -16.141 23.984 2.447 1 97.31 183 ARG A CA 1
ATOM 1377 C C . ARG A 1 183 ? -17.453 23.297 2.07 1 97.31 183 ARG A C 1
ATOM 1379 O O . ARG A 1 183 ? -17.875 23.375 0.917 1 97.31 183 ARG A O 1
ATOM 1386 N N . ASN A 1 184 ? -18 22.547 2.988 1 95.69 184 ASN A N 1
ATOM 1387 C CA . ASN A 1 184 ? -19.375 22.094 2.908 1 95.69 184 ASN A CA 1
ATOM 1388 C C . ASN A 1 184 ? -20.141 22.375 4.207 1 95.69 184 ASN A C 1
ATOM 1390 O O . ASN A 1 184 ? -19.703 23.203 5.012 1 95.69 184 ASN A O 1
ATOM 1394 N N . ALA A 1 185 ? -21.25 21.812 4.398 1 95.81 185 ALA A N 1
ATOM 1395 C CA . ALA A 1 185 ? -22.094 22.125 5.551 1 95.81 185 ALA A CA 1
ATOM 1396 C C . ALA A 1 185 ? -21.438 21.672 6.852 1 95.81 185 ALA A C 1
ATOM 1398 O O . ALA A 1 185 ? -21.656 22.281 7.906 1 95.81 185 ALA A O 1
ATOM 1399 N N . ASP A 1 186 ? -20.484 20.719 6.715 1 96.75 186 ASP A N 1
ATOM 1400 C CA . ASP A 1 186 ? -20.016 20.031 7.922 1 96.75 186 ASP A CA 1
ATOM 1401 C C . ASP A 1 186 ? -18.562 20.406 8.234 1 96.75 186 ASP A C 1
ATOM 1403 O O . ASP A 1 186 ? -18.109 20.203 9.359 1 96.75 186 ASP A O 1
ATOM 1407 N N . MET A 1 187 ? -17.859 20.891 7.176 1 98.38 187 MET A N 1
ATOM 1408 C CA . MET A 1 187 ? -16.438 21.062 7.43 1 98.38 187 MET A CA 1
ATOM 1409 C C . MET A 1 187 ? -15.852 22.141 6.531 1 98.38 187 MET A C 1
ATOM 1411 O O . MET A 1 187 ? -16.469 22.531 5.535 1 98.38 187 MET A O 1
ATOM 1415 N N . ALA A 1 188 ? -14.758 22.672 6.996 1 98.81 188 ALA A N 1
ATOM 1416 C CA . ALA A 1 188 ? -13.906 23.578 6.223 1 98.81 188 ALA A CA 1
ATOM 1417 C C . ALA A 1 188 ? -12.453 23.094 6.227 1 98.81 188 ALA A C 1
ATOM 1419 O O . ALA A 1 188 ? -11.945 22.656 7.254 1 98.81 188 ALA A O 1
ATOM 1420 N N . LEU A 1 189 ? -11.844 23.172 5.027 1 98.81 189 LEU A N 1
ATOM 1421 C CA . LEU A 1 189 ? -10.461 22.75 4.867 1 98.81 189 LEU A CA 1
ATOM 1422 C C . LEU A 1 189 ? -9.578 23.922 4.445 1 98.81 189 LEU A C 1
ATOM 1424 O O . LEU A 1 189 ? -9.906 24.641 3.5 1 98.81 189 LEU A O 1
ATOM 1428 N N . TYR A 1 190 ? -8.5 24.094 5.188 1 98.88 190 TYR A N 1
ATOM 1429 C CA . TYR A 1 190 ? -7.5 25.094 4.863 1 98.88 190 TYR A CA 1
ATOM 1430 C C . TYR A 1 190 ? -6.156 24.453 4.547 1 98.88 190 TYR A C 1
ATOM 1432 O O . TYR A 1 190 ? -5.848 23.375 5.047 1 98.88 190 TYR A O 1
ATOM 1440 N N . ALA A 1 191 ? -5.398 25.141 3.693 1 98.88 191 ALA A N 1
ATOM 1441 C CA . ALA A 1 191 ? -4.055 24.688 3.363 1 98.88 191 ALA A CA 1
ATOM 1442 C C . ALA A 1 191 ? -3.062 25.844 3.328 1 98.88 191 ALA A C 1
ATOM 1444 O O . ALA A 1 191 ? -3.455 27 3.156 1 98.88 191 ALA A O 1
ATOM 1445 N N . VAL A 1 192 ? -1.842 25.547 3.543 1 98.88 192 VAL A N 1
ATOM 1446 C CA . VAL A 1 192 ? -0.737 26.469 3.328 1 98.88 192 VAL A CA 1
ATOM 1447 C C . VAL A 1 192 ? 0.473 25.719 2.781 1 98.88 192 VAL A C 1
ATOM 1449 O O . VAL A 1 192 ? 0.678 24.547 3.102 1 98.88 192 VAL A O 1
ATOM 1452 N N . SER A 1 193 ? 1.196 26.375 1.954 1 98.5 193 SER A N 1
ATOM 1453 C CA . SER A 1 193 ? 2.436 25.781 1.465 1 98.5 193 SER A CA 1
ATOM 1454 C C . SER A 1 193 ? 3.496 25.734 2.559 1 98.5 193 SER A C 1
ATOM 1456 O O . SER A 1 193 ? 3.656 26.703 3.316 1 98.5 193 SER A O 1
ATOM 1458 N N . VAL A 1 194 ? 4.176 24.609 2.605 1 98.62 194 VAL A N 1
ATOM 1459 C CA . VAL A 1 194 ? 5.297 24.469 3.531 1 98.62 194 VAL A CA 1
ATOM 1460 C C . VAL A 1 194 ? 6.547 24.031 2.768 1 98.62 194 VAL A C 1
ATOM 1462 O O . VAL A 1 194 ? 6.461 23.578 1.626 1 98.62 194 VAL A O 1
ATOM 1465 N N . VAL A 1 195 ? 7.719 24.188 3.42 1 98.19 195 VAL A N 1
ATOM 1466 C CA . VAL A 1 195 ? 8.984 23.953 2.727 1 98.19 195 VAL A CA 1
ATOM 1467 C C . VAL A 1 195 ? 9.438 22.516 2.959 1 98.19 195 VAL A C 1
ATOM 1469 O O . VAL A 1 195 ? 9.688 22.109 4.098 1 98.19 195 VAL A O 1
ATOM 1472 N N . HIS A 1 196 ? 9.539 21.781 1.927 1 98.12 196 HIS A N 1
ATOM 1473 C CA . HIS A 1 196 ? 10.047 20.406 1.89 1 98.12 196 HIS A CA 1
ATOM 1474 C C . HIS A 1 196 ? 11.039 20.234 0.741 1 98.12 196 HIS A C 1
ATOM 1476 O O . HIS A 1 196 ? 10.836 19.375 -0.122 1 98.12 196 HIS A O 1
ATOM 1482 N N . GLY A 1 197 ? 12.109 21.047 0.844 1 95.94 197 GLY A N 1
ATOM 1483 C CA . GLY A 1 197 ? 13.055 21.078 -0.261 1 95.94 197 GLY A CA 1
ATOM 1484 C C . GLY A 1 197 ? 12.461 21.656 -1.531 1 95.94 197 GLY A C 1
ATOM 1485 O O . GLY A 1 197 ? 11.859 22.734 -1.508 1 95.94 197 GLY A O 1
ATOM 1486 N N . ALA A 1 198 ? 12.734 20.969 -2.623 1 94.56 198 ALA A N 1
ATOM 1487 C CA . ALA A 1 198 ? 12.281 21.438 -3.928 1 94.56 198 ALA A CA 1
ATOM 1488 C C . ALA A 1 198 ? 10.875 20.922 -4.238 1 94.56 198 ALA A C 1
ATOM 1490 O O . ALA A 1 198 ? 10.312 21.234 -5.293 1 94.56 198 ALA A O 1
ATOM 1491 N N . PHE A 1 199 ? 10.289 20.234 -3.33 1 96.69 199 PHE A N 1
ATOM 1492 C CA . PHE A 1 199 ? 9.031 19.547 -3.627 1 96.69 199 PHE A CA 1
ATOM 1493 C C . PHE A 1 199 ? 7.848 20.344 -3.107 1 96.69 199 PHE A C 1
ATOM 1495 O O . PHE A 1 199 ? 7.836 20.781 -1.951 1 96.69 199 PHE A O 1
ATOM 1502 N N . PRO A 1 200 ? 6.887 20.562 -3.98 1 98.31 200 PRO A N 1
ATOM 1503 C CA . PRO A 1 200 ? 5.664 21.188 -3.473 1 98.31 200 PRO A CA 1
ATOM 1504 C C . PRO A 1 200 ? 5.016 20.391 -2.346 1 98.31 200 PRO A C 1
ATOM 1506 O O . PRO A 1 200 ? 4.832 19.172 -2.475 1 98.31 200 PRO A O 1
ATOM 1509 N N . ALA A 1 201 ? 4.68 21.078 -1.26 1 98.62 201 ALA A N 1
ATOM 1510 C CA . ALA A 1 201 ? 4.109 20.422 -0.086 1 98.62 201 ALA A CA 1
ATOM 1511 C C . ALA A 1 201 ? 3.125 21.344 0.632 1 98.62 201 ALA A C 1
ATOM 1513 O O . ALA A 1 201 ? 3.287 22.562 0.626 1 98.62 201 ALA A O 1
ATOM 1514 N N . LEU A 1 202 ? 2.145 20.719 1.226 1 98.88 202 LEU A N 1
ATOM 1515 C CA . LEU A 1 202 ? 1.097 21.438 1.935 1 98.88 202 LEU A CA 1
ATOM 1516 C C . LEU A 1 202 ? 0.965 20.938 3.369 1 98.88 202 LEU A C 1
ATOM 1518 O O . LEU A 1 202 ? 1.177 19.75 3.643 1 98.88 202 LEU A O 1
ATOM 1522 N N . ALA A 1 203 ? 0.615 21.859 4.246 1 98.94 203 ALA A N 1
ATOM 1523 C CA . ALA A 1 203 ? -0.012 21.531 5.527 1 98.94 203 ALA A CA 1
ATOM 1524 C C . ALA A 1 203 ? -1.523 21.734 5.461 1 98.94 203 ALA A C 1
ATOM 1526 O O . ALA A 1 203 ? -2.018 22.547 4.672 1 98.94 203 ALA A O 1
ATOM 1527 N N . TRP A 1 204 ? -2.227 20.953 6.312 1 98.94 204 TRP A N 1
ATOM 1528 C CA . TRP A 1 204 ? -3.684 20.984 6.242 1 98.94 204 TRP A CA 1
ATOM 1529 C C . TRP A 1 204 ? -4.289 21.312 7.605 1 98.94 204 TRP A C 1
ATOM 1531 O O . TRP A 1 204 ? -3.818 20.828 8.633 1 98.94 204 TRP A O 1
ATOM 1541 N N . ARG A 1 205 ? -5.359 22.109 7.594 1 98.94 205 ARG A N 1
ATOM 1542 C CA . ARG A 1 205 ? -6.258 22.281 8.734 1 98.94 205 ARG A CA 1
ATOM 1543 C C . ARG A 1 205 ? -7.672 21.828 8.383 1 98.94 205 ARG A C 1
ATOM 1545 O O . ARG A 1 205 ? -8.25 22.281 7.395 1 98.94 205 ARG A O 1
ATOM 1552 N N . VAL A 1 206 ? -8.125 20.891 9.125 1 98.94 206 VAL A N 1
ATOM 1553 C CA . VAL A 1 206 ? -9.492 20.406 9.016 1 98.94 206 VAL A CA 1
ATOM 1554 C C . VAL A 1 206 ? -10.344 20.969 10.156 1 98.94 206 VAL A C 1
ATOM 1556 O O . VAL A 1 206 ? -10.062 20.703 11.328 1 98.94 206 VAL A O 1
ATOM 1559 N N . GLU A 1 207 ? -11.289 21.766 9.836 1 98.94 207 GLU A N 1
ATOM 1560 C CA . GLU A 1 207 ? -12.305 22.188 10.797 1 98.94 207 GLU A CA 1
ATOM 1561 C C . GLU A 1 207 ? -13.578 21.359 10.641 1 98.94 207 GLU A C 1
ATOM 1563 O O . GLU A 1 207 ? -14.211 21.375 9.586 1 98.94 207 GLU A O 1
ATOM 1568 N N . ILE A 1 208 ? -13.945 20.656 11.648 1 98.75 208 ILE A N 1
ATOM 1569 C CA . ILE A 1 208 ? -15.086 19.75 11.609 1 98.75 208 ILE A CA 1
ATOM 1570 C C . ILE A 1 208 ? -15.617 19.531 13.023 1 98.75 208 ILE A C 1
ATOM 1572 O O . ILE A 1 208 ? -14.844 19.375 13.969 1 98.75 208 ILE A O 1
ATOM 1576 N N . GLY A 1 209 ? -16.938 19.562 13.227 1 97.94 209 GLY A N 1
ATOM 1577 C CA . GLY A 1 209 ? -17.547 19.375 14.531 1 97.94 209 GLY A CA 1
ATOM 1578 C C . GLY A 1 209 ? -17.078 20.375 15.57 1 97.94 209 GLY A C 1
ATOM 1579 O O . GLY A 1 209 ? -16.906 20.031 16.734 1 97.94 209 GLY A O 1
ATOM 1580 N N . GLY A 1 210 ? -16.672 21.5 15.156 1 98 210 GLY A N 1
ATOM 1581 C CA . GLY A 1 210 ? -16.234 22.547 16.062 1 98 210 GLY A CA 1
ATOM 1582 C C . GLY A 1 210 ? -14.789 22.375 16.5 1 98 210 GLY A C 1
ATOM 1583 O O . GLY A 1 210 ? -14.328 23.062 17.406 1 98 210 GLY A O 1
ATOM 1584 N N . LYS A 1 211 ? -14.102 21.438 15.844 1 98.75 211 LYS A N 1
ATOM 1585 C CA . LYS A 1 211 ? -12.711 21.172 16.203 1 98.75 211 LYS A CA 1
ATOM 1586 C C . LYS A 1 211 ? -11.766 21.562 15.07 1 98.75 211 LYS A C 1
ATOM 1588 O O . LYS A 1 211 ? -12.148 21.547 13.898 1 98.75 211 LYS A O 1
ATOM 1593 N N . ARG A 1 212 ? -10.57 21.953 15.461 1 98.81 212 ARG A N 1
ATOM 1594 C CA . ARG A 1 212 ? -9.508 22.297 14.523 1 98.81 212 ARG A CA 1
ATOM 1595 C C . ARG A 1 212 ? -8.367 21.281 14.602 1 98.81 212 ARG A C 1
ATOM 1597 O O . ARG A 1 212 ? -7.688 21.188 15.625 1 98.81 212 ARG A O 1
ATOM 1604 N N . ILE A 1 213 ? -8.172 20.578 13.516 1 98.94 213 ILE A N 1
ATOM 1605 C CA . ILE A 1 213 ? -7.129 19.578 13.414 1 98.94 213 ILE A CA 1
ATOM 1606 C C . ILE A 1 213 ? -6.113 19.969 12.352 1 98.94 213 ILE A C 1
ATOM 1608 O O . ILE A 1 213 ? -6.484 20.297 11.219 1 98.94 213 ILE A O 1
ATOM 1612 N N . VAL A 1 214 ? -4.848 19.953 12.734 1 99 214 VAL A N 1
ATOM 1613 C CA . VAL A 1 214 ? -3.826 20.391 11.789 1 99 214 VAL A CA 1
ATOM 1614 C C . VAL A 1 214 ? -2.82 19.266 11.555 1 99 214 VAL A C 1
ATOM 1616 O O . VAL A 1 214 ? -2.391 18.609 12.5 1 99 214 VAL A O 1
ATOM 1619 N N . PHE A 1 215 ? -2.477 19.078 10.312 1 99 215 PHE A N 1
ATOM 1620 C CA . PHE A 1 215 ? -1.437 18.156 9.859 1 99 215 PHE A CA 1
ATOM 1621 C C . PHE A 1 215 ? -0.294 18.906 9.195 1 99 215 PHE A C 1
ATOM 1623 O O . PHE A 1 215 ? -0.501 19.609 8.203 1 99 215 PHE A O 1
ATOM 1630 N N . SER A 1 216 ? 0.879 18.719 9.664 1 98.94 216 SER A N 1
ATOM 1631 C CA . SER A 1 216 ? 1.994 19.531 9.195 1 98.94 216 SER A CA 1
ATOM 1632 C C . SER A 1 216 ? 2.455 19.109 7.809 1 98.94 216 SER A C 1
ATOM 1634 O O . SER A 1 216 ? 3.09 19.875 7.086 1 98.94 216 SER A O 1
ATOM 1636 N N . GLY A 1 217 ? 2.143 17.781 7.449 1 98.56 217 GLY A N 1
ATOM 1637 C CA . GLY A 1 217 ? 2.926 17.234 6.355 1 98.56 217 GLY A CA 1
ATOM 1638 C C . GLY A 1 217 ? 4.414 17.188 6.648 1 98.56 217 GLY A C 1
ATOM 1639 O O . GLY A 1 217 ? 4.82 17.172 7.812 1 98.56 217 GLY A O 1
ATOM 1640 N N . ASP A 1 218 ? 5.203 17.031 5.59 1 98.81 218 ASP A N 1
ATOM 1641 C CA . ASP A 1 218 ? 6.652 17.125 5.746 1 98.81 218 ASP A CA 1
ATOM 1642 C C . ASP A 1 218 ? 7.156 18.531 5.457 1 98.81 218 ASP A C 1
ATOM 1644 O O . ASP A 1 218 ? 6.828 19.109 4.418 1 98.81 218 ASP A O 1
ATOM 1648 N N . THR A 1 219 ? 7.91 19.062 6.379 1 98.81 219 THR A N 1
ATOM 1649 C CA . THR A 1 219 ? 8.391 20.438 6.25 1 98.81 219 THR A CA 1
ATOM 1650 C C . THR A 1 219 ? 9.609 20.672 7.137 1 98.81 219 THR A C 1
ATOM 1652 O O . THR A 1 219 ? 9.781 20 8.156 1 98.81 219 THR A O 1
ATOM 1655 N N . ASN A 1 220 ? 10.375 21.672 6.785 1 98.56 220 ASN A N 1
ATOM 1656 C CA . ASN A 1 220 ? 11.5 22.047 7.645 1 98.56 220 ASN A CA 1
ATOM 1657 C C . ASN A 1 220 ? 11.109 23.125 8.648 1 98.56 220 ASN A C 1
ATOM 1659 O O . ASN A 1 220 ? 11.922 23.531 9.484 1 98.56 220 ASN A O 1
ATOM 1663 N N . GLY A 1 221 ? 9.891 23.719 8.516 1 98.25 221 GLY A N 1
ATOM 1664 C CA . GLY A 1 221 ? 9.359 24.641 9.5 1 98.25 221 GLY A CA 1
ATOM 1665 C C . GLY A 1 221 ? 9.641 26.094 9.172 1 98.25 221 GLY A C 1
ATOM 1666 O O . GLY A 1 221 ? 9.289 26.984 9.945 1 98.25 221 GLY A O 1
ATOM 1667 N N . GLU A 1 222 ? 10.234 26.312 8.008 1 97.44 222 GLU A N 1
ATOM 1668 C CA . GLU A 1 222 ? 10.531 27.688 7.598 1 97.44 222 GLU A CA 1
ATOM 1669 C C . GLU A 1 222 ? 9.25 28.453 7.293 1 97.44 222 GLU A C 1
ATOM 1671 O O . GLU A 1 222 ? 8.305 27.906 6.723 1 97.44 222 GLU A O 1
ATOM 1676 N N . GLY A 1 223 ? 9.281 29.75 7.684 1 96.44 223 GLY A N 1
ATOM 1677 C CA . GLY A 1 223 ? 8.125 30.609 7.445 1 96.44 223 GLY A CA 1
ATOM 1678 C C . GLY A 1 223 ? 7.109 30.562 8.57 1 96.44 223 GLY A C 1
ATOM 1679 O O . GLY A 1 223 ? 7.258 29.781 9.523 1 96.44 223 GLY A O 1
ATOM 1680 N N . GLU A 1 224 ? 6.055 31.391 8.43 1 97.75 224 GLU A N 1
ATOM 1681 C CA . GLU A 1 224 ? 5.062 31.5 9.492 1 97.75 224 GLU A CA 1
ATOM 1682 C C . GLU A 1 224 ? 3.773 30.781 9.125 1 97.75 224 GLU A C 1
ATOM 1684 O O . GLU A 1 224 ? 2.85 30.688 9.938 1 97.75 224 GLU A O 1
ATOM 1689 N N . GLY A 1 225 ? 3.732 30.281 7.941 1 98.56 225 GLY A N 1
ATOM 1690 C CA . GLY A 1 225 ? 2.506 29.703 7.41 1 98.56 225 GLY A CA 1
ATOM 1691 C C . GLY A 1 225 ? 1.957 28.578 8.266 1 98.56 225 GLY A C 1
ATOM 1692 O O . GLY A 1 225 ? 0.768 28.562 8.594 1 98.56 225 GLY A O 1
ATOM 1693 N N . LEU A 1 226 ? 2.826 27.672 8.633 1 98.88 226 LEU A N 1
ATOM 1694 C CA . LEU A 1 226 ? 2.387 26.531 9.43 1 98.88 226 LEU A CA 1
ATOM 1695 C C . LEU A 1 226 ? 1.883 26.969 10.797 1 98.88 226 LEU A C 1
ATOM 1697 O O . LEU A 1 226 ? 0.844 26.5 11.266 1 98.88 226 LEU A O 1
ATOM 1701 N N . THR A 1 227 ? 2.615 27.859 11.438 1 98.88 227 THR A N 1
ATOM 1702 C CA . THR A 1 227 ? 2.193 28.359 12.742 1 98.88 227 THR A CA 1
ATOM 1703 C C . THR A 1 227 ? 0.835 29.047 12.633 1 98.88 227 THR A C 1
ATOM 1705 O O . THR A 1 227 ? -0.037 28.844 13.484 1 98.88 227 THR A O 1
ATOM 1708 N N . GLN A 1 228 ? 0.686 29.844 11.578 1 98.94 228 GLN A N 1
ATOM 1709 C CA . GLN A 1 228 ? -0.586 30.516 11.359 1 98.94 228 GLN A CA 1
ATOM 1710 C C . GLN A 1 228 ? -1.713 29.516 11.125 1 98.94 228 GLN A C 1
ATOM 1712 O O . GLN A 1 228 ? -2.814 29.688 11.656 1 98.94 228 GLN A O 1
ATOM 1717 N N . LEU A 1 229 ? -1.432 28.484 10.406 1 98.88 229 LEU A N 1
ATOM 1718 C CA . LEU A 1 229 ? -2.422 27.453 10.133 1 98.88 229 LEU A CA 1
ATOM 1719 C C . LEU A 1 229 ? -2.826 26.734 11.414 1 98.88 229 LEU A C 1
ATOM 1721 O O . LEU A 1 229 ? -3.988 26.359 11.586 1 98.88 229 LEU A O 1
ATOM 1725 N N . ALA A 1 230 ? -1.906 26.578 12.336 1 98.94 230 ALA A N 1
ATOM 1726 C CA . ALA A 1 230 ? -2.088 25.734 13.516 1 98.94 230 ALA A CA 1
ATOM 1727 C C . ALA A 1 230 ? -2.607 26.547 14.695 1 98.94 230 ALA A C 1
ATOM 1729 O O . ALA A 1 230 ? -2.797 26 15.789 1 98.94 230 ALA A O 1
ATOM 1730 N N . LEU A 1 231 ? -2.867 27.828 14.461 1 98.88 231 LEU A N 1
ATOM 1731 C CA . LEU A 1 231 ? -3.262 28.703 15.562 1 98.88 231 LEU A CA 1
ATOM 1732 C C . LEU A 1 231 ? -4.484 28.156 16.281 1 98.88 231 LEU A C 1
ATOM 1734 O O . LEU A 1 231 ? -5.523 27.922 15.664 1 98.88 231 LEU A O 1
ATOM 1738 N N . ASN A 1 232 ? -4.359 27.859 17.547 1 98.81 232 ASN A N 1
ATOM 1739 C CA . ASN A 1 232 ? -5.398 27.406 18.469 1 98.81 232 ASN A CA 1
ATOM 1740 C C . ASN A 1 232 ? -5.957 26.047 18.062 1 98.81 232 ASN A C 1
ATOM 1742 O O . ASN A 1 232 ? -7.141 25.766 18.266 1 98.81 232 ASN A O 1
ATOM 1746 N N . ALA A 1 233 ? -5.121 25.281 17.375 1 98.88 233 ALA A N 1
ATOM 1747 C CA . ALA A 1 233 ? -5.555 23.953 16.984 1 98.88 233 ALA A CA 1
ATOM 1748 C C . ALA A 1 233 ? -5.855 23.094 18.203 1 98.88 233 ALA A C 1
ATOM 1750 O O . ALA A 1 233 ? -5.141 23.141 19.203 1 98.88 233 ALA A O 1
ATOM 1751 N N . ASP A 1 234 ? -6.957 22.266 18.094 1 98.94 234 ASP A N 1
ATOM 1752 C CA . ASP A 1 234 ? -7.254 21.281 19.125 1 98.94 234 ASP A CA 1
ATOM 1753 C C . ASP A 1 234 ? -6.258 20.125 19.078 1 98.94 234 ASP A C 1
ATOM 1755 O O . ASP A 1 234 ? -5.91 19.547 20.109 1 98.94 234 ASP A O 1
ATOM 1759 N N . LEU A 1 235 ? -5.832 19.797 17.922 1 98.94 235 LEU A N 1
ATOM 1760 C CA . LEU A 1 235 ? -4.84 18.75 17.688 1 98.94 235 LEU A CA 1
ATOM 1761 C C . LEU A 1 235 ? -3.887 19.156 16.562 1 98.94 235 LEU A C 1
ATOM 1763 O O . LEU A 1 235 ? -4.328 19.609 15.5 1 98.94 235 LEU A O 1
ATOM 1767 N N . PHE A 1 236 ? -2.627 19.109 16.891 1 98.94 236 PHE A N 1
ATOM 1768 C CA . PHE A 1 236 ? -1.572 19.297 15.898 1 98.94 236 PHE A CA 1
ATOM 1769 C C . PHE A 1 236 ? -0.773 18.016 15.695 1 98.94 236 PHE A C 1
ATOM 1771 O O . PHE A 1 236 ? -0.074 17.562 16.609 1 98.94 236 PHE A O 1
ATOM 1778 N N . VAL A 1 237 ? -0.92 17.406 14.516 1 99 237 VAL A N 1
ATOM 1779 C CA . VAL A 1 237 ? -0.117 16.25 14.133 1 99 237 VAL A CA 1
ATOM 1780 C C . VAL A 1 237 ? 1.128 16.719 13.383 1 99 237 VAL A C 1
ATOM 1782 O O . VAL A 1 237 ? 1.035 17.188 12.242 1 99 237 VAL A O 1
ATOM 1785 N N . ALA A 1 238 ? 2.248 16.547 13.984 1 98.94 238 ALA A N 1
ATOM 1786 C CA . ALA A 1 238 ? 3.521 16.938 13.391 1 98.94 238 ALA A CA 1
ATOM 1787 C C . ALA A 1 238 ? 4.371 15.727 13.039 1 98.94 238 ALA A C 1
ATOM 1789 O O . ALA A 1 238 ? 4.359 14.719 13.758 1 9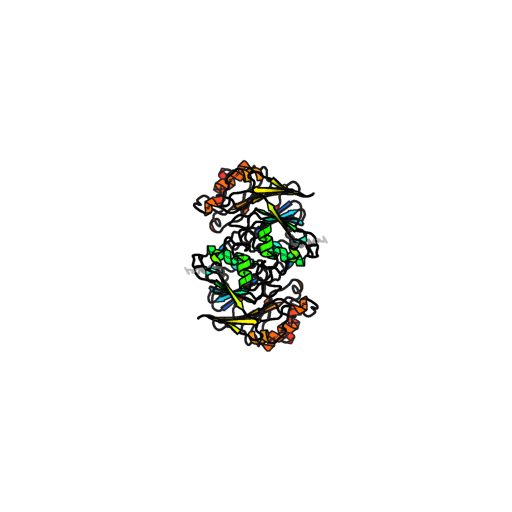8.94 238 ALA A O 1
ATOM 1790 N N . HIS A 1 239 ? 5.141 15.844 11.938 1 98.88 239 HIS A N 1
ATOM 1791 C CA . HIS A 1 239 ? 6.066 14.766 11.609 1 98.88 239 HIS A CA 1
ATOM 1792 C C . HIS A 1 239 ? 7.281 14.789 12.531 1 98.88 239 HIS A C 1
ATOM 1794 O O . HIS A 1 239 ? 7.746 15.859 12.93 1 98.88 239 HIS A O 1
ATOM 1800 N N . ASN A 1 240 ? 7.676 13.672 12.922 1 98.62 240 ASN A N 1
ATOM 1801 C CA . ASN A 1 240 ? 8.922 13.484 13.656 1 98.62 240 ASN A CA 1
ATOM 1802 C C . ASN A 1 240 ? 9.93 12.664 12.859 1 98.62 240 ASN A C 1
ATOM 1804 O O . ASN A 1 240 ? 10.203 11.516 13.195 1 98.62 240 ASN A O 1
ATOM 1808 N N . ALA A 1 241 ? 10.594 13.32 11.977 1 98.38 241 ALA A N 1
ATOM 1809 C CA . ALA A 1 241 ? 11.367 12.617 10.953 1 98.38 241 ALA A CA 1
ATOM 1810 C C . ALA A 1 241 ? 12.859 12.664 11.273 1 98.38 241 ALA A C 1
ATOM 1812 O O . ALA A 1 241 ? 13.625 11.797 10.844 1 98.38 241 ALA A O 1
ATOM 1813 N N . VAL A 1 242 ? 13.328 13.742 12.023 1 98.56 242 VAL A N 1
ATOM 1814 C CA . VAL A 1 242 ? 14.758 13.891 12.281 1 98.56 242 VAL A CA 1
ATOM 1815 C C . VAL A 1 242 ? 14.992 14.258 13.742 1 98.56 242 VAL A C 1
ATOM 1817 O O . VAL A 1 242 ? 14.148 14.898 14.367 1 98.56 242 VAL A O 1
ATOM 1820 N N . PRO A 1 243 ? 16.109 13.844 14.266 1 98.19 243 PRO A N 1
ATOM 1821 C CA . PRO A 1 243 ? 16.469 14.289 15.609 1 98.19 243 PRO A CA 1
ATOM 1822 C C . PRO A 1 243 ? 16.938 15.742 15.648 1 98.19 243 PRO A C 1
ATOM 1824 O O . PRO A 1 243 ? 17.109 16.359 14.594 1 98.19 243 PRO A O 1
ATOM 1827 N N . GLU A 1 244 ? 17.047 16.281 16.828 1 97.81 244 GLU A N 1
ATOM 1828 C CA . GLU A 1 244 ? 17.453 17.672 17 1 97.81 244 GLU A CA 1
ATOM 1829 C C . GLU A 1 244 ? 18.781 17.969 16.328 1 97.81 244 GLU A C 1
ATOM 1831 O O . GLU A 1 244 ? 18.984 19.047 15.789 1 97.81 244 GLU A O 1
ATOM 1836 N N . GLY A 1 245 ? 19.703 17.062 16.203 1 95.75 245 GLY A N 1
ATOM 1837 C CA . GLY A 1 245 ? 21.047 17.266 15.68 1 95.75 245 GLY A CA 1
ATOM 1838 C C . GLY A 1 245 ? 21.156 17 14.195 1 95.75 245 GLY A C 1
ATOM 1839 O O . GLY A 1 245 ? 22.25 17 13.641 1 95.75 245 GLY A O 1
ATOM 1840 N N . ALA A 1 246 ? 20.031 16.812 13.523 1 95.88 246 ALA A N 1
ATOM 1841 C CA . ALA A 1 246 ? 20.062 16.516 12.094 1 95.88 246 ALA A CA 1
ATOM 1842 C C . ALA A 1 246 ? 20.672 17.656 11.305 1 95.88 246 ALA A C 1
ATOM 1844 O O . ALA A 1 246 ? 20.484 18.828 11.656 1 95.88 246 ALA A O 1
ATOM 1845 N N . THR A 1 247 ? 21.453 17.344 10.258 1 95.25 247 THR A N 1
ATOM 1846 C CA . THR A 1 247 ? 22.078 18.312 9.352 1 95.25 247 THR A CA 1
ATOM 1847 C C . THR A 1 247 ? 21.875 17.891 7.898 1 95.25 247 THR A C 1
ATOM 1849 O O . THR A 1 247 ? 21.281 16.859 7.621 1 95.25 247 THR A O 1
ATOM 1852 N N . GLY A 1 248 ? 22.219 18.766 7 1 94.12 248 GLY A N 1
ATOM 1853 C CA . GLY A 1 248 ? 22.203 18.406 5.594 1 94.12 248 GLY A CA 1
ATOM 1854 C C . GLY A 1 248 ? 20.797 18.312 5.023 1 94.12 248 GLY A C 1
ATOM 1855 O O . GLY A 1 248 ? 19.938 19.125 5.348 1 94.12 248 GLY A O 1
ATOM 1856 N N . VAL A 1 249 ? 20.656 17.344 4.117 1 91.38 249 VAL A N 1
ATOM 1857 C CA . VAL A 1 249 ? 19.422 17.219 3.338 1 91.38 249 VAL A CA 1
ATOM 1858 C C . VAL A 1 249 ? 18.266 16.875 4.266 1 91.38 249 VAL A C 1
ATOM 1860 O O . VAL A 1 249 ? 17.156 17.391 4.098 1 91.38 249 VAL A O 1
ATOM 1863 N N . GLU A 1 250 ? 18.516 16.047 5.191 1 93.25 250 GLU A N 1
ATOM 1864 C CA . GLU A 1 250 ? 17.422 15.633 6.07 1 93.25 250 GLU A CA 1
ATOM 1865 C C . GLU A 1 250 ? 16.859 16.812 6.855 1 93.25 250 GLU A C 1
ATOM 1867 O O . GLU A 1 250 ? 15.648 16.922 7.043 1 93.25 250 GLU A O 1
ATOM 1872 N N . ARG A 1 251 ? 17.75 17.703 7.332 1 94.75 251 ARG A N 1
ATOM 1873 C CA . ARG A 1 251 ? 17.297 18.891 8.039 1 94.75 251 ARG A CA 1
ATOM 1874 C C . ARG A 1 251 ? 16.609 19.859 7.09 1 94.75 251 ARG A C 1
ATOM 1876 O O . ARG A 1 251 ? 15.648 20.547 7.477 1 94.75 251 ARG A O 1
ATOM 1883 N N . HIS A 1 252 ? 17.047 19.938 5.914 1 96.06 252 HIS A N 1
ATOM 1884 C CA . HIS A 1 252 ? 16.469 20.812 4.91 1 96.06 252 HIS A CA 1
ATOM 1885 C C . HIS A 1 252 ? 15.047 20.406 4.57 1 96.06 252 HIS A C 1
ATOM 1887 O O . HIS A 1 252 ? 14.227 21.25 4.18 1 96.06 252 HIS A O 1
ATOM 1893 N N . LEU A 1 253 ? 14.734 19.203 4.879 1 97.88 253 LEU A N 1
ATOM 1894 C CA . LEU A 1 253 ? 13.445 18.672 4.457 1 97.88 253 LEU A CA 1
ATOM 1895 C C . LEU A 1 253 ? 12.484 18.578 5.637 1 97.88 253 LEU A C 1
ATOM 1897 O O . LEU A 1 253 ? 11.273 18.422 5.445 1 97.88 253 LEU A O 1
ATOM 1901 N N . HIS A 1 254 ? 13.016 18.688 6.883 1 98.75 254 HIS A N 1
ATOM 1902 C CA . HIS A 1 254 ? 12.164 18.312 8.008 1 98.75 254 HIS A CA 1
ATOM 1903 C C . HIS A 1 254 ? 12.414 19.219 9.211 1 98.75 254 HIS A C 1
ATOM 1905 O O . HIS A 1 254 ? 13.508 19.781 9.359 1 98.75 254 HIS A O 1
ATOM 1911 N N . MET A 1 255 ? 11.43 19.312 10.086 1 98.75 255 MET A N 1
ATOM 1912 C CA . MET A 1 255 ? 11.555 20.016 11.352 1 98.75 255 MET A CA 1
ATOM 1913 C C . MET A 1 255 ? 12.312 19.172 12.375 1 98.75 255 MET A C 1
ATOM 1915 O O . MET A 1 255 ? 12.016 17.984 12.555 1 98.75 255 MET A O 1
ATOM 1919 N N . PRO A 1 256 ? 13.273 19.766 12.992 1 98.62 256 PRO A N 1
ATOM 1920 C CA . PRO A 1 256 ? 13.758 19.125 14.219 1 98.62 256 PRO A CA 1
ATOM 1921 C C . PRO A 1 256 ? 12.836 19.359 15.414 1 98.62 256 PRO A C 1
ATOM 1923 O O . PRO A 1 256 ? 11.938 20.203 15.344 1 98.62 256 PRO A O 1
ATOM 1926 N N . PRO A 1 257 ? 13.023 18.656 16.5 1 98.81 257 PRO A N 1
ATOM 1927 C CA . PRO A 1 257 ? 12.156 18.766 17.672 1 98.81 257 PRO A CA 1
ATOM 1928 C C . PRO A 1 257 ? 12.031 20.203 18.172 1 98.81 257 PRO A C 1
ATOM 1930 O O . PRO A 1 257 ? 10.945 20.625 18.578 1 98.81 257 PRO A O 1
ATOM 1933 N N . SER A 1 258 ? 13.039 21 18.188 1 98.75 258 SER A N 1
ATOM 1934 C CA . SER A 1 258 ? 12.984 22.375 18.672 1 98.75 258 SER A CA 1
ATOM 1935 C C . SER A 1 258 ? 12.016 23.219 17.859 1 98.75 258 SER A C 1
ATOM 1937 O O . SER A 1 258 ? 11.273 24.031 18.406 1 98.75 258 SER A O 1
ATOM 1939 N N . VAL A 1 259 ? 12.031 22.984 16.562 1 98.81 259 VAL A N 1
ATOM 1940 C CA . VAL A 1 259 ? 11.133 23.719 15.672 1 98.81 259 VAL A CA 1
ATOM 1941 C C . VAL A 1 259 ? 9.695 23.25 15.898 1 98.81 259 VAL A C 1
ATOM 1943 O O . VAL A 1 259 ? 8.773 24.078 15.93 1 98.81 259 VAL A O 1
ATOM 1946 N N . ILE A 1 260 ? 9.516 21.938 16.109 1 98.94 260 ILE A N 1
ATOM 1947 C CA . ILE A 1 260 ? 8.188 21.406 16.406 1 98.94 260 ILE A CA 1
ATOM 1948 C C . ILE A 1 260 ? 7.648 22.047 17.688 1 98.94 260 ILE A C 1
ATOM 1950 O O . ILE A 1 260 ? 6.512 22.531 17.719 1 98.94 260 ILE A O 1
ATOM 1954 N N . GLY A 1 261 ? 8.461 22.109 18.688 1 98.94 261 GLY A N 1
ATOM 1955 C CA . GLY A 1 261 ? 8.07 22.719 19.953 1 98.94 261 GLY A CA 1
ATOM 1956 C C . GLY A 1 261 ? 7.723 24.188 19.812 1 98.94 261 GLY A C 1
ATOM 1957 O O . GLY A 1 261 ? 6.719 24.641 20.375 1 98.94 261 GLY A O 1
ATOM 1958 N N . THR A 1 262 ? 8.562 24.922 19.078 1 98.88 262 THR A N 1
ATOM 1959 C CA . THR A 1 262 ? 8.352 26.344 18.875 1 98.88 262 THR A CA 1
ATOM 1960 C C . THR A 1 262 ? 7.035 26.578 18.141 1 98.88 262 THR A C 1
ATOM 1962 O O . THR A 1 262 ? 6.242 27.438 18.531 1 98.88 262 THR A O 1
ATOM 1965 N N . THR A 1 263 ? 6.805 25.781 17.125 1 98.94 263 THR A N 1
ATOM 1966 C CA . THR A 1 263 ? 5.574 25.906 16.344 1 98.94 263 THR A CA 1
ATOM 1967 C C . THR A 1 263 ? 4.352 25.625 17.203 1 98.94 263 THR A C 1
ATOM 1969 O O . THR A 1 263 ? 3.395 26.406 17.203 1 98.94 263 THR A O 1
ATOM 1972 N N . ALA A 1 264 ? 4.41 24.547 17.938 1 98.94 264 ALA A N 1
ATOM 1973 C CA . ALA A 1 264 ? 3.293 24.156 18.797 1 98.94 264 ALA A CA 1
ATOM 1974 C C . ALA A 1 264 ? 3.004 25.234 19.844 1 98.94 264 ALA A C 1
ATOM 1976 O O . ALA A 1 264 ? 1.846 25.578 20.094 1 98.94 264 ALA A O 1
ATOM 1977 N N . ALA A 1 265 ? 4.023 25.781 20.453 1 98.88 265 ALA A N 1
ATOM 1978 C CA . ALA A 1 265 ? 3.875 26.797 21.484 1 98.88 265 ALA A CA 1
ATOM 1979 C C . ALA A 1 265 ? 3.295 28.078 20.906 1 98.88 265 ALA A C 1
ATOM 1981 O O . ALA A 1 265 ? 2.316 28.625 21.422 1 98.88 265 ALA A O 1
ATOM 1982 N N . ASN A 1 266 ? 3.93 28.531 19.828 1 98.81 266 ASN A N 1
ATOM 1983 C CA . ASN A 1 266 ? 3.518 29.781 19.219 1 98.81 266 ASN A CA 1
ATOM 1984 C C . ASN A 1 266 ? 2.09 29.703 18.688 1 98.81 266 ASN A C 1
ATOM 1986 O O . ASN A 1 266 ? 1.376 30.703 18.656 1 98.81 266 ASN A O 1
ATOM 1990 N N . ALA A 1 267 ? 1.649 28.5 18.328 1 98.88 267 ALA A N 1
ATOM 1991 C CA . ALA A 1 267 ? 0.309 28.312 17.766 1 98.88 267 ALA A CA 1
ATOM 1992 C C . ALA A 1 267 ? -0.707 28.047 18.875 1 98.88 267 ALA A C 1
ATOM 1994 O O . ALA A 1 267 ? -1.908 27.953 18.625 1 98.88 267 ALA A O 1
ATOM 1995 N N . HIS A 1 268 ? -0.272 27.844 20.062 1 98.75 268 HIS A N 1
ATOM 1996 C CA . HIS A 1 268 ? -1.146 27.562 21.203 1 98.75 268 HIS A CA 1
ATOM 1997 C C . HIS A 1 268 ? -1.957 26.297 20.969 1 98.75 268 HIS A C 1
ATOM 1999 O O . HIS A 1 268 ? -3.174 26.281 21.156 1 98.75 268 HIS A O 1
ATOM 2005 N N . VAL A 1 269 ? -1.25 25.266 20.453 1 98.56 269 VAL A N 1
ATOM 2006 C CA . VAL A 1 269 ? -1.979 24.031 20.188 1 98.56 269 VAL A CA 1
ATOM 2007 C C . VAL A 1 269 ? -2.355 23.359 21.516 1 98.56 269 VAL A C 1
ATOM 2009 O O . VAL A 1 269 ? -1.627 23.469 22.5 1 98.56 269 VAL A O 1
ATOM 2012 N N . LYS A 1 270 ? -3.49 22.656 21.531 1 98.81 270 LYS A N 1
ATOM 2013 C CA . LYS A 1 270 ? -3.951 22.016 22.766 1 98.81 270 LYS A CA 1
ATOM 2014 C C . LYS A 1 270 ? -3.264 20.656 22.953 1 98.81 270 LYS A C 1
ATOM 2016 O O . LYS A 1 270 ? -2.926 20.297 24.094 1 98.81 270 LYS A O 1
ATOM 2021 N N . GLN A 1 271 ? -3.053 19.938 21.906 1 98.75 271 GLN A N 1
ATOM 2022 C CA . GLN A 1 271 ? -2.406 18.641 21.938 1 98.75 271 GLN A CA 1
ATOM 2023 C C . GLN A 1 271 ? -1.506 18.438 20.719 1 98.75 271 GLN A C 1
ATOM 2025 O O . GLN A 1 271 ? -1.878 18.797 19.609 1 98.75 271 GLN A O 1
ATOM 2030 N N . LEU A 1 272 ? -0.302 17.922 21.031 1 98.88 272 LEU A N 1
ATOM 2031 C CA . LEU A 1 272 ? 0.67 17.625 19.984 1 98.88 272 LEU A CA 1
ATOM 2032 C C . LEU A 1 272 ? 0.834 16.109 19.828 1 98.88 272 LEU A C 1
ATOM 2034 O O . LEU A 1 272 ? 1.079 15.406 20.797 1 98.88 272 LEU A O 1
ATOM 2038 N N . VAL A 1 273 ? 0.63 15.617 18.625 1 98.94 273 VAL A N 1
ATOM 2039 C CA . VAL A 1 273 ? 0.887 14.219 18.281 1 98.94 273 VAL A CA 1
ATOM 2040 C C . VAL A 1 273 ? 2.035 14.141 17.281 1 98.94 273 VAL A C 1
ATOM 2042 O O . VAL A 1 273 ? 2.02 14.828 16.25 1 98.94 273 VAL A O 1
ATOM 2045 N N . LEU A 1 274 ? 3.057 13.367 17.625 1 98.94 274 LEU A N 1
ATOM 2046 C CA . LEU A 1 274 ? 4.188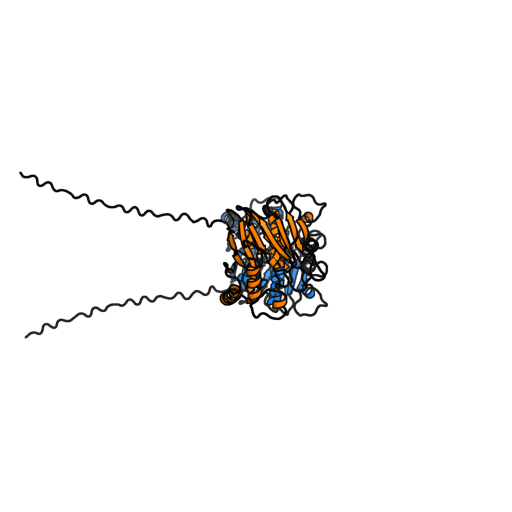 13.148 16.719 1 98.94 274 LEU A CA 1
ATOM 2047 C C . LEU A 1 274 ? 4.004 11.875 15.906 1 98.94 274 LEU A C 1
ATOM 2049 O O . LEU A 1 274 ? 3.91 10.781 16.469 1 98.94 274 LEU A O 1
ATOM 2053 N N . SER A 1 275 ? 3.93 12.039 14.594 1 98.81 275 SER A N 1
ATOM 2054 C CA . SER A 1 275 ? 3.795 10.938 13.648 1 98.81 275 SER A CA 1
ATOM 2055 C C . SER A 1 275 ? 4.875 11.008 12.57 1 98.81 275 SER A C 1
ATOM 2057 O O . SER A 1 275 ? 5.906 11.656 12.758 1 98.81 275 SER A O 1
ATOM 2059 N N . HIS A 1 276 ? 4.707 10.156 11.469 1 98.75 276 HIS A N 1
ATOM 2060 C CA . HIS A 1 276 ? 5.777 10.062 10.484 1 98.75 276 HIS A CA 1
ATOM 2061 C C . HIS A 1 276 ? 7.133 9.867 11.156 1 98.75 276 HIS A C 1
ATOM 2063 O O . HIS A 1 276 ? 8.07 10.617 10.891 1 98.75 276 HIS A O 1
ATOM 2069 N N . ARG A 1 277 ? 7.168 8.922 12.062 1 98.5 277 ARG A N 1
ATOM 2070 C CA . ARG A 1 277 ? 8.359 8.609 12.852 1 98.5 277 ARG A CA 1
ATOM 2071 C C . ARG A 1 277 ? 9.359 7.801 12.031 1 98.5 277 ARG A C 1
ATOM 2073 O O . ARG A 1 277 ? 9.242 6.578 11.938 1 98.5 277 ARG A O 1
ATOM 2080 N N . MET A 1 278 ? 10.305 8.438 11.547 1 97 278 MET A N 1
ATOM 2081 C CA . MET A 1 278 ? 11.305 7.758 10.727 1 97 278 MET A CA 1
ATOM 2082 C C . MET A 1 278 ? 12.25 6.93 11.586 1 97 278 MET A C 1
ATOM 2084 O O . MET A 1 278 ? 12.367 7.172 12.789 1 97 278 MET A O 1
ATOM 2088 N N . LEU A 1 279 ? 12.891 6.027 10.961 1 95.12 279 LEU A N 1
ATOM 2089 C CA . LEU A 1 279 ? 13.734 5.07 11.656 1 95.12 279 LEU A CA 1
ATOM 2090 C C . LEU A 1 279 ? 14.758 5.785 12.539 1 95.12 279 LEU A C 1
ATOM 2092 O O . LEU A 1 279 ? 15.016 5.363 13.664 1 95.12 279 LEU A O 1
ATOM 2096 N N . ARG A 1 280 ? 15.25 6.883 12.125 1 96 280 ARG A N 1
ATOM 2097 C CA . ARG A 1 280 ? 16.312 7.605 12.805 1 96 280 ARG A CA 1
ATOM 2098 C C . ARG A 1 280 ? 15.797 8.281 14.07 1 96 280 ARG A C 1
ATOM 2100 O O . ARG A 1 280 ? 16.578 8.766 14.891 1 96 280 ARG A O 1
ATOM 2107 N N . THR A 1 281 ? 14.516 8.297 14.273 1 98 281 THR A N 1
ATOM 2108 C CA . THR A 1 281 ? 13.969 8.93 15.469 1 98 281 THR A CA 1
ATOM 2109 C C . THR A 1 281 ? 13.406 7.875 16.422 1 98 281 THR A C 1
ATOM 2111 O O . THR A 1 281 ? 13.109 8.172 17.578 1 98 281 THR A O 1
ATOM 2114 N N . LEU A 1 282 ? 13.211 6.637 15.93 1 97.69 282 LEU A N 1
ATOM 2115 C CA . LEU A 1 282 ? 12.703 5.578 16.797 1 97.69 282 LEU A CA 1
ATOM 2116 C C . LEU A 1 282 ? 13.695 5.25 17.906 1 97.69 282 LEU A C 1
ATOM 2118 O O . LEU A 1 282 ? 14.906 5.184 17.656 1 97.69 282 LEU A O 1
ATOM 2122 N N . GLY A 1 283 ? 13.172 5.141 19.141 1 97.12 283 GLY A N 1
ATOM 2123 C CA . GLY A 1 283 ? 14.031 4.875 20.281 1 97.12 283 GLY A CA 1
ATOM 2124 C C . GLY A 1 283 ? 14.586 6.141 20.906 1 97.12 283 GLY A C 1
ATOM 2125 O O . GLY A 1 283 ? 15.258 6.082 21.953 1 97.12 283 GLY A O 1
ATOM 2126 N N . LYS A 1 284 ? 14.289 7.281 20.328 1 98 284 LYS A N 1
ATOM 2127 C CA . LYS A 1 284 ? 14.805 8.547 20.844 1 98 284 LYS A CA 1
ATOM 2128 C C . LYS A 1 284 ? 13.672 9.43 21.359 1 98 284 LYS A C 1
ATOM 2130 O O . LYS A 1 284 ? 13.75 10.664 21.281 1 98 284 LYS A O 1
ATOM 2135 N N . GLU A 1 285 ? 12.625 8.836 21.781 1 98.56 285 GLU A N 1
ATOM 2136 C CA . GLU A 1 285 ? 11.422 9.57 22.172 1 98.56 285 GLU A CA 1
ATOM 2137 C C . GLU A 1 285 ? 11.711 10.508 23.359 1 98.56 285 GLU A C 1
ATOM 2139 O O . GLU A 1 285 ? 11.219 11.633 23.391 1 98.56 285 GLU A O 1
ATOM 2144 N N . ASN A 1 286 ? 12.484 10.055 24.312 1 98.5 286 ASN A N 1
ATOM 2145 C CA . ASN A 1 286 ? 12.797 10.883 25.469 1 98.5 286 ASN A CA 1
ATOM 2146 C C . ASN A 1 286 ? 13.562 12.141 25.062 1 98.5 286 ASN A C 1
ATOM 2148 O O . ASN A 1 286 ? 13.258 13.234 25.547 1 98.5 286 ASN A O 1
ATOM 2152 N N . GLU A 1 287 ? 14.547 11.953 24.219 1 98.56 287 GLU A N 1
ATOM 2153 C CA . GLU A 1 287 ? 15.328 13.086 23.734 1 98.56 287 GLU A CA 1
ATOM 2154 C C . GLU A 1 287 ? 14.453 14.07 22.953 1 98.56 287 GLU A C 1
ATOM 2156 O O . GLU A 1 287 ? 14.562 15.281 23.141 1 98.56 287 GLU A O 1
ATOM 2161 N N . THR A 1 288 ? 13.641 13.492 22.078 1 98.81 288 THR A N 1
ATOM 2162 C CA . THR A 1 288 ? 12.734 14.312 21.266 1 98.81 288 THR A CA 1
ATOM 2163 C C . THR A 1 288 ? 11.789 15.109 22.172 1 98.81 288 THR A C 1
ATOM 2165 O O . THR A 1 288 ? 11.648 16.328 22 1 98.81 288 THR A O 1
ATOM 2168 N N . GLN A 1 289 ? 11.203 14.461 23.094 1 98.75 289 GLN A N 1
ATOM 2169 C CA . GLN A 1 289 ? 10.25 15.094 24 1 98.75 289 GLN A CA 1
ATOM 2170 C C . GLN A 1 289 ? 10.922 16.188 24.828 1 98.75 289 GLN A C 1
ATOM 2172 O O . GLN A 1 289 ? 10.336 17.25 25.047 1 98.75 289 GLN A O 1
ATOM 2177 N N . ALA A 1 290 ? 12.094 15.938 25.344 1 98.75 290 ALA A N 1
ATOM 2178 C CA . ALA A 1 290 ? 12.812 16.922 26.141 1 98.75 290 ALA A CA 1
ATOM 2179 C C . ALA A 1 290 ? 13.039 18.219 25.375 1 98.75 290 ALA A C 1
ATOM 2181 O O . ALA A 1 290 ? 12.867 19.312 25.922 1 98.75 290 ALA A O 1
ATOM 2182 N N . GLU A 1 291 ? 13.43 18.047 24.141 1 98.81 291 GLU A N 1
ATOM 2183 C CA . GLU A 1 291 ? 13.672 19.219 23.312 1 98.81 291 GLU A CA 1
ATOM 2184 C C . GLU A 1 291 ? 12.383 20 23.078 1 98.81 291 GLU A C 1
ATOM 2186 O O . GLU A 1 291 ? 12.375 21.234 23.141 1 98.81 291 GLU A O 1
ATOM 2191 N N . ILE A 1 292 ? 11.32 19.312 22.781 1 98.88 292 ILE A N 1
ATOM 2192 C CA . ILE A 1 292 ? 10.031 19.953 22.516 1 98.88 292 ILE A CA 1
ATOM 2193 C C . ILE A 1 292 ? 9.547 20.656 23.781 1 98.88 292 ILE A C 1
ATOM 2195 O O . ILE A 1 292 ? 9.039 21.781 23.719 1 98.88 292 ILE A O 1
ATOM 2199 N N . ARG A 1 293 ? 9.781 20.125 24.938 1 98.62 293 ARG A N 1
ATOM 2200 C CA . ARG A 1 293 ? 9.305 20.609 26.234 1 98.62 293 ARG A CA 1
ATOM 2201 C C . ARG A 1 293 ? 9.977 21.922 26.594 1 98.62 293 ARG A C 1
ATOM 2203 O O . ARG A 1 293 ? 9.492 22.672 27.453 1 98.62 293 ARG A O 1
ATOM 2210 N N . ARG A 1 294 ? 11.023 22.219 26 1 98.62 294 ARG A N 1
ATOM 2211 C CA . ARG A 1 294 ? 11.688 23.5 26.266 1 98.62 294 ARG A CA 1
ATOM 2212 C C . ARG A 1 294 ? 10.805 24.672 25.828 1 98.62 294 ARG A C 1
ATOM 2214 O O . ARG A 1 294 ? 10.945 25.781 26.359 1 98.62 294 ARG A O 1
ATOM 2221 N N . ARG A 1 295 ? 9.883 24.406 24.953 1 98.31 295 ARG A N 1
ATOM 2222 C CA . ARG A 1 295 ? 9.094 25.5 24.406 1 98.31 295 ARG A CA 1
ATOM 2223 C C . ARG A 1 295 ? 7.602 25.234 24.562 1 98.31 295 ARG A C 1
ATOM 2225 O O . ARG A 1 295 ? 6.812 26.172 24.672 1 98.31 295 ARG A O 1
ATOM 2232 N N . PHE A 1 296 ? 7.289 23.984 24.531 1 98.81 296 PHE A N 1
ATOM 2233 C CA . PHE A 1 296 ? 5.879 23.609 24.547 1 98.81 296 PHE A CA 1
ATOM 2234 C C . PHE A 1 296 ? 5.551 22.812 25.812 1 98.81 296 PHE A C 1
ATOM 2236 O O . PHE A 1 296 ? 6.172 21.781 26.078 1 98.81 296 PHE A O 1
ATOM 2243 N N . SER A 1 297 ? 4.434 23.203 26.531 1 98.5 297 SER A N 1
ATOM 2244 C CA . SER A 1 297 ? 4.133 22.609 27.828 1 98.5 297 SER A CA 1
ATOM 2245 C C . SER A 1 297 ? 2.895 21.719 27.75 1 98.5 297 SER A C 1
ATOM 2247 O O . SER A 1 297 ? 2.523 21.078 28.734 1 98.5 297 SER A O 1
ATOM 2249 N N . GLY A 1 298 ? 2.207 21.688 26.594 1 98.38 298 GLY A N 1
ATOM 2250 C CA . GLY A 1 298 ? 0.989 20.906 26.469 1 98.38 298 GLY A CA 1
ATOM 2251 C C . GLY A 1 298 ? 1.252 19.422 26.312 1 98.38 298 GLY A C 1
ATOM 2252 O O . GLY A 1 298 ? 2.402 18.969 26.359 1 98.38 298 GLY A O 1
ATOM 2253 N N . PRO A 1 299 ? 0.222 18.609 26.203 1 98.56 299 PRO A N 1
ATOM 2254 C CA . PRO A 1 299 ? 0.354 17.156 26.031 1 98.56 299 PRO A CA 1
ATOM 2255 C C . PRO A 1 299 ? 1.068 16.781 24.734 1 98.56 299 PRO A C 1
ATOM 2257 O O . PRO A 1 299 ? 0.818 17.391 23.688 1 98.56 299 PRO A O 1
ATOM 2260 N N . ILE A 1 300 ? 1.989 15.797 24.844 1 98.81 300 ILE A N 1
ATOM 2261 C CA . ILE A 1 300 ? 2.74 15.25 23.719 1 98.81 300 ILE A CA 1
ATOM 2262 C C . ILE A 1 300 ? 2.539 13.742 23.656 1 98.81 300 ILE A C 1
ATOM 2264 O O . ILE A 1 300 ? 2.676 13.039 24.656 1 98.81 300 ILE A O 1
ATOM 2268 N N . VAL A 1 301 ? 2.195 13.219 22.484 1 98.81 301 VAL A N 1
ATOM 2269 C CA . VAL A 1 301 ? 2.066 11.773 22.312 1 98.81 301 VAL A CA 1
ATOM 2270 C C . VAL A 1 301 ? 2.811 11.344 21.047 1 98.81 301 VAL A C 1
ATOM 2272 O O . VAL A 1 301 ? 2.723 12 20.016 1 98.81 301 VAL A O 1
ATOM 2275 N N . PHE A 1 302 ? 3.586 10.297 21.125 1 98.88 302 PHE A N 1
ATOM 2276 C CA . PHE A 1 302 ? 4.176 9.648 19.969 1 98.88 302 PHE A CA 1
ATOM 2277 C C . PHE A 1 302 ? 3.232 8.594 19.391 1 98.88 302 PHE A C 1
ATOM 2279 O O . PHE A 1 302 ? 2.885 7.629 20.078 1 98.88 302 PHE A O 1
ATOM 2286 N N . ALA A 1 303 ? 2.932 8.734 18.156 1 98.81 303 ALA A N 1
ATOM 2287 C CA . ALA A 1 303 ? 1.876 7.926 17.547 1 98.81 303 ALA A CA 1
ATOM 2288 C C . ALA A 1 303 ? 2.402 6.551 17.141 1 98.81 303 ALA A C 1
ATOM 2290 O O . ALA A 1 303 ? 3.568 6.414 16.766 1 98.81 303 ALA A O 1
ATOM 2291 N N . ASN A 1 304 ? 1.564 5.582 17.234 1 98.69 304 ASN A N 1
ATOM 2292 C CA . ASN A 1 304 ? 1.696 4.281 16.578 1 98.69 304 ASN A CA 1
ATOM 2293 C C . ASN A 1 304 ? 0.549 4.023 15.609 1 98.69 304 ASN A C 1
ATOM 2295 O O . ASN A 1 304 ? -0.467 4.719 15.641 1 98.69 304 ASN A O 1
ATOM 2299 N N . ASP A 1 305 ? 0.766 3.047 14.797 1 98.75 305 ASP A N 1
ATOM 2300 C CA . ASP A 1 305 ? -0.314 2.674 13.891 1 98.75 305 ASP A CA 1
ATOM 2301 C C . ASP A 1 305 ? -1.599 2.373 14.656 1 98.75 305 ASP A C 1
ATOM 2303 O O . ASP A 1 305 ? -1.565 1.714 15.695 1 98.75 305 ASP A O 1
ATOM 2307 N N . LEU A 1 306 ? -2.701 2.975 14.156 1 98.69 306 LEU A N 1
ATOM 2308 C CA . LEU A 1 306 ? -4.078 2.732 14.57 1 98.69 306 LEU A CA 1
ATOM 2309 C C . LEU A 1 306 ? -4.387 3.453 15.883 1 98.69 306 LEU A C 1
ATOM 2311 O O . LEU A 1 306 ? -5.5 3.352 16.406 1 98.69 306 LEU A O 1
ATOM 2315 N N . ASP A 1 307 ? -3.404 4.199 16.422 1 98.75 307 ASP A N 1
ATOM 2316 C CA . ASP A 1 307 ? -3.74 5.027 17.578 1 98.75 307 ASP A CA 1
ATOM 2317 C C . ASP A 1 307 ? -4.918 5.949 17.266 1 98.75 307 ASP A C 1
ATOM 2319 O O . ASP A 1 307 ? -5.02 6.492 16.172 1 98.75 307 ASP A O 1
ATOM 2323 N N . CYS A 1 308 ? -5.754 6.09 18.219 1 98.56 308 CYS A N 1
ATOM 2324 C CA . CYS A 1 308 ? -6.934 6.941 18.094 1 98.56 308 CYS A CA 1
ATOM 2325 C C . CYS A 1 308 ? -6.848 8.117 19.062 1 98.56 308 CYS A C 1
ATOM 2327 O O . CYS A 1 308 ? -6.605 7.93 20.266 1 98.56 308 CYS A O 1
ATOM 2329 N N . PHE A 1 309 ? -7.086 9.359 18.578 1 98.56 309 PHE A N 1
ATOM 2330 C CA . PHE A 1 309 ? -7.047 10.578 19.375 1 98.56 309 PHE A CA 1
ATOM 2331 C C . PHE A 1 309 ? -8.391 11.297 19.344 1 98.56 309 PHE A C 1
ATOM 2333 O O . PHE A 1 309 ? -8.648 12.086 18.422 1 98.56 309 PHE A O 1
ATOM 2340 N N . PRO A 1 310 ? -9.211 11.031 20.344 1 98 310 PRO A N 1
ATOM 2341 C CA . PRO A 1 310 ? -10.43 11.836 20.438 1 98 310 PRO A CA 1
ATOM 2342 C C . PRO A 1 310 ? -10.141 13.312 20.719 1 98 310 PRO A C 1
ATOM 2344 O O . PRO A 1 310 ? -9.266 13.633 21.516 1 98 310 PRO A O 1
ATOM 2347 N N . ILE A 1 311 ? -10.836 14.141 20 1 97.38 311 ILE A N 1
ATOM 2348 C CA . ILE A 1 311 ? -10.625 15.57 20.188 1 97.38 311 ILE A CA 1
ATOM 2349 C C . ILE A 1 311 ? -11.656 16.125 21.156 1 97.38 311 ILE A C 1
ATOM 2351 O O . ILE A 1 311 ? -12.867 16.047 20.906 1 97.38 311 ILE A O 1
ATOM 2355 N N . LYS A 1 312 ? -11.273 16.578 22.328 1 86.62 312 LYS A N 1
ATOM 2356 C CA . LYS A 1 312 ? -12.133 17.062 23.391 1 86.62 312 LYS A CA 1
ATOM 2357 C C . LYS A 1 312 ? -12.383 18.562 23.266 1 86.62 312 LYS A C 1
ATOM 2359 O O . LYS A 1 312 ? -11.547 19.297 22.719 1 86.62 312 LYS A O 1
ATOM 2364 N N . MET B 1 1 ? 26.234 -45.312 84.688 1 27.64 1 MET B N 1
ATOM 2365 C CA . MET B 1 1 ? 26.266 -44 84 1 27.64 1 MET B CA 1
ATOM 2366 C C . MET B 1 1 ? 26.094 -44.156 82.5 1 27.64 1 MET B C 1
ATOM 2368 O O . MET B 1 1 ? 27.062 -44.406 81.812 1 27.64 1 MET B O 1
ATOM 2372 N N . ASP B 1 2 ? 25.078 -44.969 82.125 1 31.14 2 ASP B N 1
ATOM 2373 C CA . ASP B 1 2 ? 24.734 -45.375 80.75 1 31.14 2 ASP B CA 1
ATOM 2374 C C . ASP B 1 2 ? 24.266 -44.188 79.938 1 31.14 2 ASP B C 1
ATOM 2376 O O . ASP B 1 2 ? 23.344 -43.469 80.312 1 31.14 2 ASP B O 1
ATOM 2380 N N . SER B 1 3 ? 25.219 -43.562 79.188 1 29.59 3 SER B N 1
ATOM 2381 C CA . SER B 1 3 ? 25.219 -42.375 78.375 1 29.59 3 SER B CA 1
ATOM 2382 C C . SER B 1 3 ? 24.25 -42.562 77.188 1 29.59 3 SER B C 1
ATOM 2384 O O . SER B 1 3 ? 24.375 -43.5 76.375 1 29.59 3 SER B O 1
ATOM 2386 N N . LEU B 1 4 ? 22.953 -42.312 77.375 1 29.7 4 LEU B N 1
ATOM 2387 C CA . LEU B 1 4 ? 21.844 -42.312 76.438 1 29.7 4 LEU B CA 1
ATOM 2388 C C . LEU B 1 4 ? 22.141 -41.344 75.312 1 29.7 4 LEU B C 1
ATOM 2390 O O . LEU B 1 4 ? 22.312 -40.156 75.5 1 29.7 4 LEU B O 1
ATOM 2394 N N . GLY B 1 5 ? 22.859 -41.75 74.25 1 29.12 5 GLY B N 1
ATOM 2395 C CA . GLY B 1 5 ? 23.281 -41.031 73.062 1 29.12 5 GLY B CA 1
ATOM 2396 C C . GLY B 1 5 ? 22.109 -40.562 72.25 1 29.12 5 GLY B C 1
ATOM 2397 O O . GLY B 1 5 ? 21.266 -41.375 71.812 1 29.12 5 GLY B O 1
ATOM 2398 N N . LEU B 1 6 ? 21.5 -39.375 72.5 1 30.7 6 LEU B N 1
ATOM 2399 C CA . LEU B 1 6 ? 20.422 -38.688 71.812 1 30.7 6 LEU B CA 1
ATOM 2400 C C . LEU B 1 6 ? 20.766 -38.5 70.375 1 30.7 6 LEU B C 1
ATOM 2402 O O . LEU B 1 6 ? 21.766 -37.875 70 1 30.7 6 LEU B O 1
ATOM 2406 N N . SER B 1 7 ? 20.438 -39.438 69.5 1 28.56 7 SER B N 1
ATOM 2407 C CA . SER B 1 7 ? 20.656 -39.406 68.062 1 28.56 7 SER B CA 1
ATOM 2408 C C . SER B 1 7 ? 19.859 -38.281 67.375 1 28.56 7 SER B C 1
ATOM 2410 O O . SER B 1 7 ? 18.625 -38.25 67.5 1 28.56 7 SER B O 1
ATOM 2412 N N . VAL B 1 8 ? 20.25 -37.031 67.375 1 27.45 8 VAL B N 1
ATOM 2413 C CA . VAL B 1 8 ? 19.641 -35.906 66.688 1 27.45 8 VAL B CA 1
ATOM 2414 C C . VAL B 1 8 ? 19.531 -36.219 65.188 1 27.45 8 VAL B C 1
ATOM 2416 O O . VAL B 1 8 ? 20.531 -36.5 64.562 1 27.45 8 VAL B O 1
ATOM 2419 N N . LYS B 1 9 ? 18.391 -36.844 64.812 1 31.2 9 LYS B N 1
ATOM 2420 C CA . LYS B 1 9 ? 18.016 -37 63.406 1 31.2 9 LYS B CA 1
ATOM 2421 C C . LYS B 1 9 ? 18.078 -35.688 62.625 1 31.2 9 LYS B C 1
ATOM 2423 O O . LYS B 1 9 ? 17.484 -34.688 63.062 1 31.2 9 LYS B O 1
ATOM 2428 N N . GLY B 1 10 ? 19.219 -35.406 61.906 1 27.67 10 GLY B N 1
ATOM 2429 C CA . GLY B 1 10 ? 19.438 -34.281 61 1 27.67 10 GLY B CA 1
ATOM 2430 C C . GLY B 1 10 ? 18.297 -34.125 60 1 27.67 10 GLY B C 1
ATOM 2431 O O . GLY B 1 10 ? 17.875 -35.062 59.375 1 27.67 10 GLY B O 1
ATOM 2432 N N . LEU B 1 11 ? 17.297 -33.312 60.312 1 34.34 11 LEU B N 1
ATOM 2433 C CA . LEU B 1 11 ? 16.281 -32.812 59.406 1 34.34 11 LEU B CA 1
ATOM 2434 C C . LEU B 1 11 ? 16.906 -32.344 58.094 1 34.34 11 LEU B C 1
ATOM 2436 O O . LEU B 1 11 ? 17.719 -31.406 58.094 1 34.34 11 LEU B O 1
ATOM 2440 N N . LEU B 1 12 ? 17.188 -33.281 57.125 1 32.16 12 LEU B N 1
ATOM 2441 C CA . LEU B 1 12 ? 17.578 -32.875 55.781 1 32.16 12 LEU B CA 1
ATOM 2442 C C . LEU B 1 12 ? 16.547 -31.938 55.156 1 32.16 12 LEU B C 1
ATOM 2444 O O . LEU B 1 12 ? 15.383 -32.312 55 1 32.16 12 LEU B O 1
ATOM 2448 N N . ILE B 1 13 ? 16.656 -30.656 55.469 1 38 13 ILE B N 1
ATOM 2449 C CA . ILE B 1 13 ? 15.914 -29.656 54.719 1 38 13 ILE B CA 1
ATOM 2450 C C . ILE B 1 13 ? 16.188 -29.797 53.219 1 38 13 ILE B C 1
ATOM 2452 O O . ILE B 1 13 ? 17.328 -29.672 52.781 1 38 13 ILE B O 1
ATOM 2456 N N . PHE B 1 14 ? 15.352 -30.609 52.5 1 36.44 14 PHE B N 1
ATOM 2457 C CA . PHE B 1 14 ? 15.336 -30.609 51.062 1 36.44 14 PHE B CA 1
ATOM 2458 C C . PHE B 1 14 ? 15.055 -29.219 50.5 1 36.44 14 PHE B C 1
ATOM 2460 O O . PHE B 1 14 ? 13.961 -28.672 50.719 1 36.44 14 PHE B O 1
ATOM 2467 N N . VAL B 1 15 ? 16.109 -28.422 50.375 1 40.75 15 VAL B N 1
ATOM 2468 C CA . VAL B 1 15 ? 16 -27.203 49.562 1 40.75 15 VAL B CA 1
ATOM 2469 C C . VAL B 1 15 ? 15.555 -27.562 48.156 1 40.75 15 VAL B C 1
ATOM 2471 O O . VAL B 1 15 ? 16.281 -28.234 47.438 1 40.75 15 VAL B O 1
ATOM 2474 N N . SER B 1 16 ? 14.266 -27.672 48 1 38.88 16 SER B N 1
ATOM 2475 C CA . SER B 1 16 ? 13.758 -27.734 46.625 1 38.88 16 SER B CA 1
ATOM 2476 C C . SER B 1 16 ? 14.242 -26.547 45.812 1 38.88 16 SER B C 1
ATOM 2478 O O . SER B 1 16 ? 13.914 -25.391 46.125 1 38.88 16 SER B O 1
ATOM 2480 N N . LEU B 1 17 ? 15.414 -26.703 45.219 1 40.81 17 LEU B N 1
ATOM 2481 C CA . LEU B 1 17 ? 15.812 -25.766 44.188 1 40.81 17 LEU B CA 1
ATOM 2482 C C . LEU B 1 17 ? 14.742 -25.688 43.094 1 40.81 17 LEU B C 1
ATOM 2484 O O . LEU B 1 17 ? 14.5 -26.656 42.375 1 40.81 17 LEU B O 1
ATOM 2488 N N . LEU B 1 18 ? 13.742 -24.812 43.344 1 41.69 18 LEU B N 1
ATOM 2489 C CA . LEU B 1 18 ? 12.898 -24.406 42.219 1 41.69 18 LEU B CA 1
ATOM 2490 C C . LEU B 1 18 ? 13.742 -23.891 41.062 1 41.69 18 LEU B C 1
ATOM 2492 O O . LEU B 1 18 ? 14.375 -22.844 41.156 1 41.69 18 LEU B O 1
ATOM 2496 N N . CYS B 1 19 ? 14.25 -24.828 40.281 1 40.59 19 CYS B N 1
ATOM 2497 C CA . CYS B 1 19 ? 14.766 -24.422 38.969 1 40.59 19 CYS B CA 1
ATOM 2498 C C . CYS B 1 19 ? 13.727 -23.609 38.219 1 40.59 19 CYS B C 1
ATOM 2500 O O . CYS B 1 19 ? 12.711 -24.141 37.781 1 40.59 19 CYS B O 1
ATOM 2502 N N . VAL B 1 20 ? 13.672 -22.359 38.469 1 40.16 20 VAL B N 1
ATOM 2503 C CA . VAL B 1 20 ? 12.984 -21.5 37.5 1 40.16 20 VAL B CA 1
ATOM 2504 C C . VAL B 1 20 ? 13.609 -21.672 36.125 1 40.16 20 VAL B C 1
ATOM 2506 O O . VAL B 1 20 ? 14.742 -21.234 35.906 1 40.16 20 VAL B O 1
ATOM 2509 N N . CYS B 1 21 ? 13.203 -22.703 35.406 1 34.44 21 CYS B N 1
ATOM 2510 C CA . CYS B 1 21 ? 13.5 -22.641 34 1 34.44 21 CYS B CA 1
ATOM 2511 C C . CYS B 1 21 ? 13.047 -21.312 33.406 1 34.44 21 CYS B C 1
ATOM 2513 O O . CYS B 1 21 ? 11.852 -21.078 33.25 1 34.44 21 CYS B O 1
ATOM 2515 N N . LYS B 1 22 ? 13.867 -20.312 33.562 1 38.62 22 LYS B N 1
ATOM 2516 C CA . LYS B 1 22 ? 13.633 -19.172 32.688 1 38.62 22 LYS B CA 1
ATOM 2517 C C . LYS B 1 22 ? 13.367 -19.625 31.25 1 38.62 22 LYS B C 1
ATOM 2519 O O . LYS B 1 22 ? 14.242 -20.219 30.609 1 38.62 22 LYS B O 1
ATOM 2524 N N . ALA B 1 23 ? 12.141 -19.797 30.906 1 38.53 23 ALA B N 1
ATOM 2525 C CA . ALA B 1 23 ? 11.852 -19.938 29.484 1 38.53 23 ALA B CA 1
ATOM 2526 C C . ALA B 1 23 ? 12.656 -18.938 28.656 1 38.53 23 ALA B C 1
ATOM 2528 O O . ALA B 1 23 ? 12.57 -17.734 28.875 1 38.53 23 ALA B O 1
ATOM 2529 N N . SER B 1 24 ? 13.742 -19.391 28.172 1 38.12 24 SER B N 1
ATOM 2530 C CA . SER B 1 24 ? 14.367 -18.531 27.172 1 38.12 24 SER B CA 1
ATOM 2531 C C . SER B 1 24 ? 13.344 -18.016 26.172 1 38.12 24 SER B C 1
ATOM 2533 O O . SER B 1 24 ? 12.453 -18.75 25.75 1 38.12 24 SER B O 1
ATOM 2535 N N . PRO B 1 25 ? 13.047 -16.766 26.125 1 38 25 PRO B N 1
ATOM 2536 C CA . PRO B 1 25 ? 12.125 -16.391 25.047 1 38 25 PRO B CA 1
ATOM 2537 C C . PRO B 1 25 ? 12.375 -17.156 23.75 1 38 25 PRO B C 1
ATOM 2539 O O . PRO B 1 25 ? 13.523 -17.312 23.328 1 38 25 PRO B O 1
ATOM 2542 N N . VAL B 1 26 ? 11.688 -18.234 23.516 1 35.34 26 VAL B N 1
ATOM 2543 C CA . VAL B 1 26 ? 11.703 -18.766 22.156 1 35.34 26 VAL B CA 1
ATOM 2544 C C . VAL B 1 26 ? 11.828 -17.625 21.156 1 35.34 26 VAL B C 1
ATOM 2546 O O . VAL B 1 26 ? 10.93 -16.781 21.047 1 35.34 26 VAL B O 1
ATOM 2549 N N . THR B 1 27 ? 12.938 -17.141 20.891 1 41.16 27 THR B N 1
ATOM 2550 C CA . THR B 1 27 ? 13.117 -16.219 19.781 1 41.16 27 THR B CA 1
ATOM 2551 C C . THR B 1 27 ? 12.266 -16.625 18.578 1 41.16 27 THR B C 1
ATOM 2553 O O . THR B 1 27 ? 12.398 -17.734 18.062 1 41.16 27 THR B O 1
ATOM 2556 N N . ALA B 1 28 ? 11.07 -16.375 18.5 1 44.53 28 ALA B N 1
ATOM 2557 C CA . ALA B 1 28 ? 10.234 -16.656 17.344 1 44.53 28 ALA B CA 1
ATOM 2558 C C . ALA B 1 28 ? 11.07 -16.703 16.062 1 44.53 28 ALA B C 1
ATOM 2560 O O . ALA B 1 28 ? 11.734 -15.727 15.711 1 44.53 28 ALA B O 1
ATOM 2561 N N . GLN B 1 29 ? 11.539 -17.859 15.625 1 52.47 29 GLN B N 1
ATOM 2562 C CA . GLN B 1 29 ? 12.352 -18.047 14.422 1 52.47 29 GLN B CA 1
ATOM 2563 C C . GLN B 1 29 ? 11.734 -17.328 13.227 1 52.47 29 GLN B C 1
ATOM 2565 O O . GLN B 1 29 ? 10.547 -17.484 12.945 1 52.47 29 GLN B O 1
ATOM 2570 N N . SER B 1 30 ? 12.469 -16.359 12.523 1 79.56 30 SER B N 1
ATOM 2571 C CA . SER B 1 30 ? 12.195 -15.586 11.32 1 79.56 30 SER B CA 1
ATOM 2572 C C . SER B 1 30 ? 11.867 -16.484 10.141 1 79.56 30 SER B C 1
ATOM 2574 O O . SER B 1 30 ? 12.445 -17.578 10 1 79.56 30 SER B O 1
ATOM 2576 N N . CYS B 1 31 ? 10.766 -16.406 9.453 1 90.5 31 CYS B N 1
ATOM 2577 C CA . CYS B 1 31 ? 10.367 -17.172 8.281 1 90.5 31 CYS B CA 1
ATOM 2578 C C . CYS B 1 31 ? 11.547 -17.406 7.352 1 90.5 31 CYS B C 1
ATOM 2580 O O . CYS B 1 31 ? 12.25 -16.469 6.98 1 90.5 31 CYS B O 1
ATOM 2582 N N . GLY B 1 32 ? 11.867 -18.703 7.145 1 89.12 32 GLY B N 1
ATOM 2583 C CA . GLY B 1 32 ? 12.82 -19.047 6.105 1 89.12 32 GLY B CA 1
ATOM 2584 C C . GLY B 1 32 ? 14.266 -19 6.582 1 89.12 32 GLY B C 1
ATOM 2585 O O . GLY B 1 32 ? 15.18 -18.781 5.785 1 89.12 32 GLY B O 1
ATOM 2586 N N . ALA B 1 33 ? 14.562 -19.094 7.867 1 91.25 33 ALA B N 1
ATOM 2587 C CA . ALA B 1 33 ? 15.922 -19.031 8.391 1 91.25 33 ALA B CA 1
ATOM 2588 C C . ALA B 1 33 ? 16.781 -20.141 7.793 1 91.25 33 ALA B C 1
ATOM 2590 O O . ALA B 1 33 ? 17.969 -19.938 7.504 1 91.25 33 ALA B O 1
ATOM 2591 N N . VAL B 1 34 ? 16.156 -21.328 7.578 1 93.62 34 VAL B N 1
ATOM 2592 C CA . VAL B 1 34 ? 16.859 -22.438 6.949 1 93.62 34 VAL B CA 1
ATOM 2593 C C . VAL B 1 34 ? 16.016 -23 5.816 1 93.62 34 VAL B C 1
ATOM 2595 O O . VAL B 1 34 ? 14.797 -23.156 5.953 1 93.62 34 VAL B O 1
ATOM 2598 N N . GLY B 1 35 ? 16.719 -23.281 4.738 1 97.31 35 GLY B N 1
ATOM 2599 C CA . GLY B 1 35 ? 16.016 -23.875 3.615 1 97.31 35 GLY B CA 1
ATOM 2600 C C . GLY B 1 35 ? 15.148 -22.891 2.852 1 97.31 35 GLY B C 1
ATOM 2601 O O . GLY B 1 35 ? 15.492 -21.719 2.746 1 97.31 35 GLY B O 1
ATOM 2602 N N . VAL B 1 36 ? 14.109 -23.469 2.188 1 98.56 36 VAL B N 1
ATOM 2603 C CA . VAL B 1 36 ? 13.211 -22.656 1.376 1 98.56 36 VAL B CA 1
ATOM 2604 C C . VAL B 1 36 ? 11.859 -22.531 2.068 1 98.56 36 VAL B C 1
ATOM 2606 O O . VAL B 1 36 ? 11.344 -23.5 2.617 1 98.56 36 VAL B O 1
ATOM 2609 N N . SER B 1 37 ? 11.32 -21.297 2.113 1 98.75 37 SER B N 1
ATOM 2610 C CA . SER B 1 37 ? 9.984 -21.062 2.654 1 98.75 37 SER B CA 1
ATOM 2611 C C . SER B 1 37 ? 9.234 -20.016 1.84 1 98.75 37 SER B C 1
ATOM 2613 O O . SER B 1 37 ? 9.852 -19.203 1.149 1 98.75 37 SER B O 1
ATOM 2615 N N . VAL B 1 38 ? 7.949 -20.125 1.887 1 98.88 38 VAL B N 1
ATOM 2616 C CA . VAL B 1 38 ? 7.082 -19.078 1.348 1 98.88 38 VAL B CA 1
ATOM 2617 C C . VAL B 1 38 ? 6.371 -18.359 2.488 1 98.88 38 VAL B C 1
ATOM 2619 O O . VAL B 1 38 ? 5.785 -19 3.365 1 98.88 38 VAL B O 1
ATOM 2622 N N . GLN B 1 39 ? 6.461 -17.109 2.477 1 98.88 39 GLN B N 1
ATOM 2623 C CA . GLN B 1 39 ? 5.695 -16.281 3.406 1 98.88 39 GLN B CA 1
ATOM 2624 C C . GLN B 1 39 ? 4.59 -15.516 2.684 1 98.88 39 GLN B C 1
ATOM 2626 O O . GLN B 1 39 ? 4.84 -14.867 1.666 1 98.88 39 GLN B O 1
ATOM 2631 N N . VAL B 1 40 ? 3.395 -15.664 3.25 1 98.94 40 VAL B N 1
ATOM 2632 C CA . VAL B 1 40 ? 2.262 -14.914 2.717 1 98.94 40 VAL B CA 1
ATOM 2633 C C . VAL B 1 40 ? 2.256 -13.5 3.295 1 98.94 40 VAL B C 1
ATOM 2635 O O . VAL B 1 40 ? 1.841 -13.289 4.438 1 98.94 40 VAL B O 1
ATOM 2638 N N . LEU B 1 41 ? 2.688 -12.547 2.496 1 98.81 41 LEU B N 1
ATOM 2639 C CA . LEU B 1 41 ? 2.656 -11.172 2.979 1 98.81 41 LEU B CA 1
ATOM 2640 C C . LEU B 1 41 ? 1.224 -10.656 3.068 1 98.81 41 LEU B C 1
ATOM 2642 O O . LEU B 1 41 ? 0.801 -10.164 4.117 1 98.81 41 LEU B O 1
ATOM 2646 N N . GLY B 1 42 ? 0.514 -10.836 2.01 1 98.94 42 GLY B N 1
ATOM 2647 C CA . GLY B 1 42 ? -0.907 -10.531 1.987 1 98.94 42 GLY B CA 1
ATOM 2648 C C . GLY B 1 42 ? -1.759 -11.688 1.492 1 98.94 42 GLY B C 1
ATOM 2649 O O . GLY B 1 42 ? -1.444 -12.305 0.472 1 98.94 42 GLY B O 1
ATOM 2650 N N . SER B 1 43 ? -2.846 -11.922 2.209 1 98.88 43 SER B N 1
ATOM 2651 C CA . SER B 1 43 ? -3.674 -13.086 1.921 1 98.88 43 SER B CA 1
ATOM 2652 C C . SER B 1 43 ? -5.051 -12.68 1.414 1 98.88 43 SER B C 1
ATOM 2654 O O . SER B 1 43 ? -5.898 -13.531 1.136 1 98.88 43 SER B O 1
ATOM 2656 N N . GLY B 1 44 ? -5.305 -11.359 1.312 1 98.62 44 GLY B N 1
ATOM 2657 C CA . GLY B 1 44 ? -6.645 -10.891 0.998 1 98.62 44 GLY B CA 1
ATOM 2658 C C . GLY B 1 44 ? -6.785 -10.406 -0.431 1 98.62 44 GLY B C 1
ATOM 2659 O O . GLY B 1 44 ? -5.914 -10.648 -1.266 1 98.62 44 GLY B O 1
ATOM 2660 N N . GLY B 1 45 ? -7.977 -9.898 -0.709 1 97.56 45 GLY B N 1
ATOM 2661 C CA . GLY B 1 45 ? -8.297 -9.289 -1.991 1 97.56 45 GLY B CA 1
ATOM 2662 C C . GLY B 1 45 ? -8.375 -7.773 -1.933 1 97.56 45 GLY B C 1
ATOM 2663 O O . GLY B 1 45 ? -7.66 -7.141 -1.152 1 97.56 45 GLY B O 1
ATOM 2664 N N . PRO B 1 46 ? -9.109 -7.246 -2.777 1 96.75 46 PRO B N 1
ATOM 2665 C CA . PRO B 1 46 ? -9.164 -5.789 -2.914 1 96.75 46 PRO B CA 1
ATOM 2666 C C . PRO B 1 46 ? -10.086 -5.133 -1.894 1 96.75 46 PRO B C 1
ATOM 2668 O O . PRO B 1 46 ? -10.086 -3.908 -1.746 1 96.75 46 PRO B O 1
ATOM 2671 N N . GLU B 1 47 ? -10.891 -5.898 -1.175 1 96.56 47 GLU B N 1
ATOM 2672 C CA . GLU B 1 47 ? -11.867 -5.32 -0.257 1 96.56 47 GLU B CA 1
ATOM 2673 C C . GLU B 1 47 ? -11.227 -4.977 1.086 1 96.56 47 GLU B C 1
ATOM 2675 O O . GLU B 1 47 ? -10.656 -5.852 1.751 1 96.56 47 GLU B O 1
ATOM 2680 N N . SER B 1 48 ? -11.445 -3.754 1.55 1 94.38 48 SER B N 1
ATOM 2681 C CA . SER B 1 48 ? -10.859 -3.34 2.822 1 94.38 48 SER B CA 1
ATOM 2682 C C . SER B 1 48 ? -11.531 -4.051 3.994 1 94.38 48 SER B C 1
ATOM 2684 O O . SER B 1 48 ? -10.914 -4.234 5.047 1 94.38 48 SER B O 1
ATOM 2686 N N . GLN B 1 49 ? -12.664 -4.531 3.791 1 94.69 49 GLN B N 1
ATOM 2687 C CA . GLN B 1 49 ? -13.461 -5.129 4.855 1 94.69 49 GLN B CA 1
ATOM 2688 C C . GLN B 1 49 ? -12.891 -6.48 5.281 1 94.69 49 GLN B C 1
ATOM 2690 O O . GLN B 1 49 ? -13.25 -7.008 6.332 1 94.69 49 GLN B O 1
ATOM 2695 N N . ASP B 1 50 ? -12.07 -7.012 4.453 1 95.44 50 ASP B N 1
ATOM 2696 C CA . ASP B 1 50 ? -11.5 -8.305 4.82 1 95.44 50 ASP B CA 1
ATOM 2697 C C . ASP B 1 50 ? -10.406 -8.148 5.871 1 95.44 50 ASP B C 1
ATOM 2699 O O . ASP B 1 50 ? -10.008 -9.125 6.512 1 95.44 50 ASP B O 1
ATOM 2703 N N . LYS B 1 51 ? -9.922 -6.891 6.043 1 96.94 51 LYS B N 1
ATOM 2704 C CA . LYS B 1 51 ? -8.922 -6.539 7.043 1 96.94 51 LYS B CA 1
ATOM 2705 C C . LYS B 1 51 ? -7.645 -7.355 6.859 1 96.94 51 LYS B C 1
ATOM 2707 O O . LYS B 1 51 ? -7.043 -7.809 7.836 1 96.94 51 LYS B O 1
ATOM 2712 N N . ARG B 1 52 ? -7.312 -7.613 5.625 1 98.38 52 ARG B N 1
ATOM 2713 C CA . ARG B 1 52 ? -6.102 -8.305 5.199 1 98.38 52 ARG B CA 1
ATOM 2714 C C . ARG B 1 52 ? -5.324 -7.469 4.188 1 98.38 52 ARG B C 1
ATOM 2716 O O . ARG B 1 52 ? -5.91 -6.688 3.436 1 98.38 52 ARG B O 1
ATOM 2723 N N . ALA B 1 53 ? -3.982 -7.602 4.262 1 98.81 53 ALA B N 1
ATOM 2724 C CA . ALA B 1 53 ? -3.244 -7.094 3.109 1 98.81 53 ALA B CA 1
ATOM 2725 C C . ALA B 1 53 ? -3.637 -7.832 1.834 1 98.81 53 ALA B C 1
ATOM 2727 O O . ALA B 1 53 ? -4 -9.008 1.88 1 98.81 53 ALA B O 1
ATOM 2728 N N . SER B 1 54 ? -3.598 -7.098 0.744 1 98.75 54 SER B N 1
ATOM 2729 C CA . SER B 1 54 ? -3.898 -7.723 -0.541 1 98.75 54 SER B CA 1
ATOM 2730 C C . SER B 1 54 ? -2.752 -8.617 -1.005 1 98.75 54 SER B C 1
ATOM 2732 O O . SER B 1 54 ? -1.696 -8.656 -0.37 1 98.75 54 SER B O 1
ATOM 2734 N N . THR B 1 55 ? -2.908 -9.273 -2.049 1 98.88 55 THR B N 1
ATOM 2735 C CA . THR B 1 55 ? -2.152 -10.445 -2.473 1 98.88 55 THR B CA 1
ATOM 2736 C C . THR B 1 55 ? -0.671 -10.109 -2.623 1 98.88 55 THR B C 1
ATOM 2738 O O . THR B 1 55 ? -0.313 -9.18 -3.352 1 98.88 55 THR B O 1
ATOM 2741 N N . SER B 1 56 ? 0.163 -10.844 -1.905 1 98.94 56 SER B N 1
ATOM 2742 C CA . SER B 1 56 ? 1.614 -10.742 -2.016 1 98.94 56 SER B CA 1
ATOM 2743 C C . SER B 1 56 ? 2.307 -11.922 -1.341 1 98.94 56 SER B C 1
ATOM 2745 O O . SER B 1 56 ? 1.86 -12.391 -0.292 1 98.94 56 SER B O 1
ATOM 2747 N N . TYR B 1 57 ? 3.436 -12.383 -1.947 1 98.94 57 TYR B N 1
ATOM 2748 C CA . TYR B 1 57 ? 4.172 -13.523 -1.426 1 98.94 57 TYR B CA 1
ATOM 2749 C C . TYR B 1 57 ? 5.676 -13.273 -1.477 1 98.94 57 TYR B C 1
ATOM 2751 O O . TYR B 1 57 ? 6.164 -12.578 -2.369 1 98.94 57 TYR B O 1
ATOM 2759 N N . LEU B 1 58 ? 6.344 -13.852 -0.523 1 98.94 58 LEU B N 1
ATOM 2760 C CA . LEU B 1 58 ? 7.797 -13.766 -0.425 1 98.94 58 LEU B CA 1
ATOM 2761 C C . LEU B 1 58 ? 8.414 -15.164 -0.34 1 98.94 58 LEU B C 1
ATOM 2763 O O . LEU B 1 58 ? 7.988 -15.984 0.479 1 98.94 58 LEU B O 1
ATOM 2767 N N . VAL B 1 59 ? 9.336 -15.461 -1.233 1 98.94 59 VAL B N 1
ATOM 2768 C CA . VAL B 1 59 ? 10.109 -16.688 -1.157 1 98.94 59 VAL B CA 1
ATOM 2769 C C . VAL B 1 59 ? 11.438 -16.438 -0.456 1 98.94 59 VAL B C 1
ATOM 2771 O O . VAL B 1 59 ? 12.211 -15.57 -0.879 1 98.94 59 VAL B O 1
ATOM 2774 N N . TRP B 1 60 ? 11.648 -17.156 0.571 1 98.62 60 TRP B N 1
ATOM 2775 C CA . TRP B 1 60 ? 12.883 -17.109 1.346 1 98.62 60 TRP B CA 1
ATOM 2776 C C . TRP B 1 60 ? 13.805 -18.266 0.992 1 98.62 60 TRP B C 1
ATOM 2778 O O . TRP B 1 60 ? 13.336 -19.375 0.728 1 98.62 60 TRP B O 1
ATOM 2788 N N . GLU B 1 61 ? 15.07 -18.016 0.993 1 98.31 61 GLU B N 1
ATOM 2789 C CA . GLU B 1 61 ? 16.078 -19.078 0.972 1 98.31 61 GLU B CA 1
ATOM 2790 C C . GLU B 1 61 ? 17.188 -18.797 1.98 1 98.31 61 GLU B C 1
ATOM 2792 O O . GLU B 1 61 ? 17.906 -17.812 1.862 1 98.31 61 GLU B O 1
ATOM 2797 N N . ASN B 1 62 ? 17.312 -19.656 3.029 1 97.31 62 ASN B N 1
ATOM 2798 C CA . ASN B 1 62 ? 18.344 -19.594 4.051 1 97.31 62 ASN B CA 1
ATOM 2799 C C . ASN B 1 62 ? 18.422 -18.203 4.672 1 97.31 62 ASN B C 1
ATOM 2801 O O . ASN B 1 62 ? 19.516 -17.609 4.77 1 97.31 62 ASN B O 1
ATOM 2805 N N . GLY B 1 63 ? 17.281 -17.656 4.949 1 95.94 63 GLY B N 1
ATOM 2806 C CA . GLY B 1 63 ? 17.203 -16.406 5.688 1 95.94 63 GLY B CA 1
ATOM 2807 C C . GLY B 1 63 ? 17.266 -15.18 4.793 1 95.94 63 GLY B C 1
ATOM 2808 O O . GLY B 1 63 ? 17.188 -14.047 5.277 1 95.94 63 GLY B O 1
ATOM 2809 N N . LYS B 1 64 ? 17.328 -15.406 3.463 1 96.81 64 LYS B N 1
ATOM 2810 C CA . LYS B 1 64 ? 17.422 -14.297 2.512 1 96.81 64 LYS B CA 1
ATOM 2811 C C . LYS B 1 64 ? 16.141 -14.172 1.685 1 96.81 64 LYS B C 1
ATOM 2813 O O . LYS B 1 64 ? 15.633 -15.172 1.157 1 96.81 64 LYS B O 1
ATOM 2818 N N . ALA B 1 65 ? 15.602 -12.969 1.639 1 97.56 65 ALA B N 1
ATOM 2819 C CA . ALA B 1 65 ? 14.508 -12.711 0.711 1 97.56 65 ALA B CA 1
ATOM 2820 C C . ALA B 1 65 ? 14.977 -12.82 -0.737 1 97.56 65 ALA B C 1
ATOM 2822 O O . ALA B 1 65 ? 15.914 -12.133 -1.147 1 97.56 65 ALA B O 1
ATOM 2823 N N . ARG B 1 66 ? 14.242 -13.633 -1.532 1 98.5 66 ARG B N 1
ATOM 2824 C CA . ARG B 1 66 ? 14.781 -13.93 -2.855 1 98.5 66 ARG B CA 1
ATOM 2825 C C . ARG B 1 66 ? 13.828 -13.477 -3.953 1 98.5 66 ARG B C 1
ATOM 2827 O O . ARG B 1 66 ? 14.242 -12.859 -4.934 1 98.5 66 ARG B O 1
ATOM 2834 N N . VAL B 1 67 ? 12.539 -13.828 -3.807 1 98.81 67 VAL B N 1
ATOM 2835 C CA . VAL B 1 67 ? 11.539 -13.57 -4.84 1 98.81 67 VAL B CA 1
ATOM 2836 C C . VAL B 1 67 ? 10.281 -12.977 -4.211 1 98.81 67 VAL B C 1
ATOM 2838 O O . VAL B 1 67 ? 9.805 -13.469 -3.188 1 98.81 67 VAL B O 1
ATOM 2841 N N . ILE B 1 68 ? 9.836 -11.914 -4.777 1 98.94 68 ILE B N 1
ATOM 2842 C CA . ILE B 1 68 ? 8.516 -11.414 -4.422 1 98.94 68 ILE B CA 1
ATOM 2843 C C . ILE B 1 68 ? 7.543 -11.656 -5.574 1 98.94 68 ILE B C 1
ATOM 2845 O O . ILE B 1 68 ? 7.887 -11.445 -6.738 1 98.94 68 ILE B O 1
ATOM 2849 N N . VAL B 1 69 ? 6.367 -12.188 -5.254 1 98.94 69 VAL B N 1
ATOM 2850 C CA . VAL B 1 69 ? 5.281 -12.336 -6.215 1 98.94 69 VAL B CA 1
ATOM 2851 C C . VAL B 1 69 ? 4.113 -11.43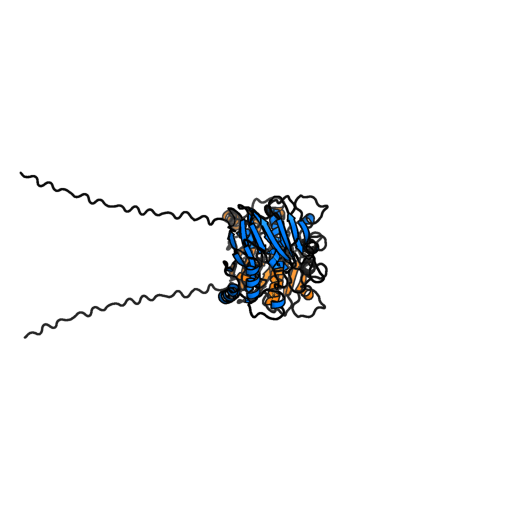8 -5.828 1 98.94 69 VAL B C 1
ATOM 2853 O O . VAL B 1 69 ? 3.498 -11.625 -4.773 1 98.94 69 VAL B O 1
ATOM 2856 N N . ASP B 1 70 ? 3.801 -10.453 -6.633 1 98.94 70 ASP B N 1
ATOM 2857 C CA . ASP B 1 70 ? 2.756 -9.453 -6.441 1 98.94 70 ASP B CA 1
ATOM 2858 C C . ASP B 1 70 ? 3.037 -8.594 -5.211 1 98.94 70 ASP B C 1
ATOM 2860 O O . ASP B 1 70 ? 3.879 -8.945 -4.379 1 98.94 70 ASP B O 1
ATOM 2864 N N . ALA B 1 71 ? 2.365 -7.457 -5.156 1 98.88 71 ALA B N 1
ATOM 2865 C CA . ALA B 1 71 ? 2.5 -6.492 -4.066 1 98.88 71 ALA B CA 1
ATOM 2866 C C . ALA B 1 71 ? 1.223 -5.672 -3.9 1 98.88 71 ALA B C 1
ATOM 2868 O O . ALA B 1 71 ? 1.216 -4.465 -4.156 1 98.88 71 ALA B O 1
ATOM 2869 N N . GLY B 1 72 ? 0.202 -6.316 -3.363 1 98.81 72 GLY B N 1
ATOM 2870 C CA . GLY B 1 72 ? -1.066 -5.629 -3.182 1 98.81 72 GLY B CA 1
ATOM 2871 C C . GLY B 1 72 ? -1.068 -4.684 -1.995 1 98.81 72 GLY B C 1
ATOM 2872 O O . GLY B 1 72 ? -0.122 -4.672 -1.205 1 98.81 72 GLY B O 1
ATOM 2873 N N . GLY B 1 73 ? -2.088 -3.891 -1.895 1 98.69 73 GLY B N 1
ATOM 2874 C CA . GLY B 1 73 ? -2.205 -2.922 -0.816 1 98.69 73 GLY B CA 1
ATOM 2875 C C . GLY B 1 73 ? -2.021 -3.535 0.56 1 98.69 73 GLY B C 1
ATOM 2876 O O . GLY B 1 73 ? -2.604 -4.578 0.863 1 98.69 73 GLY B O 1
ATOM 2877 N N . GLY B 1 74 ? -1.202 -2.857 1.413 1 98.75 74 GLY B N 1
ATOM 2878 C CA . GLY B 1 74 ? -0.941 -3.359 2.752 1 98.75 74 GLY B CA 1
ATOM 2879 C C . GLY B 1 74 ? 0.262 -4.281 2.82 1 98.75 74 GLY B C 1
ATOM 2880 O O . GLY B 1 74 ? 0.814 -4.512 3.896 1 98.75 74 GLY B O 1
ATOM 2881 N N . SER B 1 75 ? 0.685 -4.801 1.698 1 98.81 75 SER B N 1
ATOM 2882 C CA . SER B 1 75 ? 1.735 -5.812 1.7 1 98.81 75 SER B CA 1
ATOM 2883 C C . SER B 1 75 ? 3.09 -5.203 2.041 1 98.81 75 SER B C 1
ATOM 2885 O O . SER B 1 75 ? 3.979 -5.895 2.547 1 98.81 75 SER B O 1
ATOM 2887 N N . ALA B 1 76 ? 3.291 -3.893 1.767 1 98.69 76 ALA B N 1
ATOM 2888 C CA . ALA B 1 76 ? 4.547 -3.244 2.135 1 98.69 76 ALA B CA 1
ATOM 2889 C C . ALA B 1 76 ? 4.754 -3.268 3.646 1 98.69 76 ALA B C 1
ATOM 2891 O O . ALA B 1 76 ? 5.875 -3.459 4.121 1 98.69 76 ALA B O 1
ATOM 2892 N N . LEU B 1 77 ? 3.68 -3.039 4.367 1 98.75 77 LEU B N 1
ATOM 2893 C CA . LEU B 1 77 ? 3.766 -3.131 5.82 1 98.75 77 LEU B CA 1
ATOM 2894 C C . LEU B 1 77 ? 4.141 -4.543 6.254 1 98.75 77 LEU B C 1
ATOM 2896 O O . LEU B 1 77 ? 5.035 -4.727 7.086 1 98.75 77 LEU B O 1
ATOM 2900 N N . ARG B 1 78 ? 3.486 -5.543 5.656 1 98.81 78 ARG B N 1
ATOM 2901 C CA . ARG B 1 78 ? 3.77 -6.934 6.012 1 98.81 78 ARG B CA 1
ATOM 2902 C C . ARG B 1 78 ? 5.199 -7.312 5.633 1 98.81 78 ARG B C 1
ATOM 2904 O O . ARG B 1 78 ? 5.855 -8.062 6.352 1 98.81 78 ARG B O 1
ATOM 2911 N N . PHE B 1 79 ? 5.652 -6.781 4.523 1 98.69 79 PHE B N 1
ATOM 2912 C CA . PHE B 1 79 ? 7.043 -6.98 4.129 1 98.69 79 PHE B CA 1
ATOM 2913 C C . PHE B 1 79 ? 7.988 -6.461 5.203 1 98.69 79 PHE B C 1
ATOM 2915 O O . PHE B 1 79 ? 8.906 -7.168 5.629 1 98.69 79 PHE B O 1
ATOM 2922 N N . GLY B 1 80 ? 7.738 -5.285 5.641 1 97.56 80 GLY B N 1
ATOM 2923 C CA . GLY B 1 80 ? 8.555 -4.754 6.723 1 97.56 80 GLY B CA 1
ATOM 2924 C C . GLY B 1 80 ? 8.5 -5.598 7.98 1 97.56 80 GLY B C 1
ATOM 2925 O O . GLY B 1 80 ? 9.539 -5.871 8.594 1 97.56 80 GLY B O 1
ATOM 2926 N N . GLU B 1 81 ? 7.34 -6.047 8.32 1 98.06 81 GLU B N 1
ATOM 2927 C CA . GLU B 1 81 ? 7.133 -6.828 9.539 1 98.06 81 GLU B CA 1
ATOM 2928 C C . GLU B 1 81 ? 7.785 -8.203 9.43 1 98.06 81 GLU B C 1
ATOM 2930 O O . GLU B 1 81 ? 8.117 -8.82 10.445 1 98.06 81 GLU B O 1
ATOM 2935 N N . SER B 1 82 ? 7.977 -8.68 8.227 1 97.81 82 SER B N 1
ATOM 2936 C CA . SER B 1 82 ? 8.633 -9.961 8.016 1 97.81 82 SER B CA 1
ATOM 2937 C C . SER B 1 82 ? 10.117 -9.891 8.336 1 97.81 82 SER B C 1
ATOM 2939 O O . SER B 1 82 ? 10.766 -10.914 8.531 1 97.81 82 SER B O 1
ATOM 2941 N N . GLY B 1 83 ? 10.656 -8.68 8.25 1 96.56 83 GLY B N 1
ATOM 2942 C CA . GLY B 1 83 ? 12.086 -8.492 8.453 1 96.56 83 GLY B CA 1
ATOM 2943 C C . GLY B 1 83 ? 12.883 -8.594 7.164 1 96.56 83 GLY B C 1
ATOM 2944 O O . GLY B 1 83 ? 14.109 -8.508 7.184 1 96.56 83 GLY B O 1
ATOM 2945 N N . ALA B 1 84 ? 12.203 -8.727 6.039 1 96.69 84 ALA B N 1
ATOM 2946 C CA . ALA B 1 84 ? 12.875 -8.844 4.746 1 96.69 84 ALA B CA 1
ATOM 2947 C C . ALA B 1 84 ? 13.508 -7.52 4.332 1 96.69 84 ALA B C 1
ATOM 2949 O O . ALA B 1 84 ? 13.117 -6.461 4.828 1 96.69 84 ALA B O 1
ATOM 2950 N N . GLN B 1 85 ? 14.469 -7.637 3.465 1 95.75 85 GLN B N 1
ATOM 2951 C CA . GLN B 1 85 ? 15.125 -6.473 2.883 1 95.75 85 GLN B CA 1
ATOM 2952 C C . GLN B 1 85 ? 15.031 -6.492 1.359 1 95.75 85 GLN B C 1
ATOM 2954 O O . GLN B 1 85 ? 15.367 -7.496 0.724 1 95.75 85 GLN B O 1
ATOM 2959 N N . MET B 1 86 ? 14.633 -5.395 0.837 1 96.44 86 MET B N 1
ATOM 2960 C CA . MET B 1 86 ? 14.492 -5.301 -0.613 1 96.44 86 MET B CA 1
ATOM 2961 C C . MET B 1 86 ? 15.844 -5.441 -1.3 1 96.44 86 MET B C 1
ATOM 2963 O O . MET B 1 86 ? 15.922 -5.906 -2.439 1 96.44 86 MET B O 1
ATOM 2967 N N . SER B 1 87 ? 16.906 -5.082 -0.575 1 95.19 87 SER B N 1
ATOM 2968 C CA . SER B 1 87 ? 18.234 -5.176 -1.148 1 95.19 87 SER B CA 1
ATOM 2969 C C . SER B 1 87 ? 18.625 -6.625 -1.437 1 95.19 87 SER B C 1
ATOM 2971 O O . SER B 1 87 ? 19.531 -6.891 -2.217 1 95.19 87 SER B O 1
ATOM 2973 N N . GLN B 1 88 ? 17.906 -7.574 -0.832 1 95.5 88 GLN B N 1
ATOM 2974 C CA . GLN B 1 88 ? 18.219 -8.984 -0.987 1 95.5 88 GLN B CA 1
ATOM 2975 C C . GLN B 1 88 ? 17.406 -9.617 -2.115 1 95.5 88 GLN B C 1
ATOM 2977 O O . GLN B 1 88 ? 17.75 -10.688 -2.613 1 95.5 88 GLN B O 1
ATOM 2982 N N . VAL B 1 89 ? 16.344 -9.008 -2.518 1 97.25 89 VAL B N 1
ATOM 2983 C CA . VAL B 1 89 ? 15.414 -9.586 -3.482 1 97.25 89 VAL B CA 1
ATOM 2984 C C . VAL B 1 89 ? 16.078 -9.672 -4.852 1 97.25 89 VAL B C 1
ATOM 2986 O O . VAL B 1 89 ? 16.625 -8.688 -5.352 1 97.25 89 VAL B O 1
ATOM 2989 N N . ASP B 1 90 ? 16.031 -10.836 -5.461 1 97.69 90 ASP B N 1
ATOM 2990 C CA . ASP B 1 90 ? 16.672 -11.07 -6.746 1 97.69 90 ASP B CA 1
ATOM 2991 C C . ASP B 1 90 ? 15.75 -10.711 -7.902 1 97.69 90 ASP B C 1
ATOM 2993 O O . ASP B 1 90 ? 16.203 -10.289 -8.969 1 97.69 90 ASP B O 1
ATOM 2997 N N . VAL B 1 91 ? 14.469 -10.969 -7.695 1 98.5 91 VAL B N 1
ATOM 2998 C CA . VAL B 1 91 ? 13.547 -10.805 -8.812 1 98.5 91 VAL B CA 1
ATOM 2999 C C . VAL B 1 91 ? 12.141 -10.531 -8.281 1 98.5 91 VAL B C 1
ATOM 3001 O O . VAL B 1 91 ? 11.758 -11.047 -7.227 1 98.5 91 VAL B O 1
ATOM 3004 N N . PHE B 1 92 ? 11.43 -9.688 -8.984 1 98.75 92 PHE B N 1
ATOM 3005 C CA . PHE B 1 92 ? 10.055 -9.32 -8.688 1 98.75 92 PHE B CA 1
ATOM 3006 C C . PHE B 1 92 ? 9.117 -9.836 -9.773 1 98.75 92 PHE B C 1
ATOM 3008 O O . PHE B 1 92 ? 9.32 -9.578 -10.961 1 98.75 92 PHE B O 1
ATOM 3015 N N . LEU B 1 93 ? 8.039 -10.602 -9.375 1 98.94 93 LEU B N 1
ATOM 3016 C CA . LEU B 1 93 ? 7.129 -11.211 -10.336 1 98.94 93 LEU B CA 1
ATOM 3017 C C . LEU B 1 93 ? 5.715 -10.664 -10.156 1 98.94 93 LEU B C 1
ATOM 3019 O O . LEU B 1 93 ? 5.191 -10.641 -9.039 1 98.94 93 LEU B O 1
ATOM 3023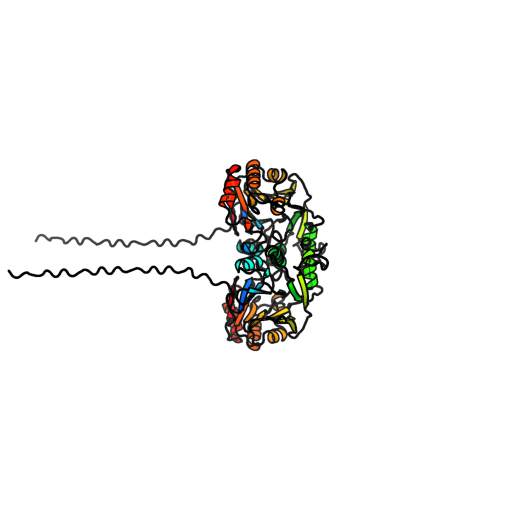 N N . PHE B 1 94 ? 5.113 -10.25 -11.258 1 98.94 94 PHE B N 1
ATOM 3024 C CA . PHE B 1 94 ? 3.703 -9.875 -11.242 1 98.94 94 PHE B CA 1
ATOM 3025 C C . PHE B 1 94 ? 2.855 -10.93 -11.945 1 98.94 94 PHE B C 1
ATOM 3027 O O . PHE B 1 94 ? 3.158 -11.328 -13.07 1 98.94 94 PHE B O 1
ATOM 3034 N N . SER B 1 95 ? 1.801 -11.344 -11.25 1 98.94 95 SER B N 1
ATOM 3035 C CA . SER B 1 95 ? 0.814 -12.188 -11.922 1 98.94 95 SER B CA 1
ATOM 3036 C C . SER B 1 95 ? -0.011 -11.383 -12.922 1 98.94 95 SER B C 1
ATOM 3038 O O . SER B 1 95 ? -0.207 -11.812 -14.055 1 98.94 95 SER B O 1
ATOM 3040 N N . HIS B 1 96 ? -0.506 -10.273 -12.484 1 98.81 96 HIS B N 1
ATOM 3041 C CA . HIS B 1 96 ? -1.226 -9.336 -13.336 1 98.81 96 HIS B CA 1
ATOM 3042 C C . HIS B 1 96 ? -1.322 -7.957 -12.68 1 98.81 96 HIS B C 1
ATOM 3044 O O . HIS B 1 96 ? -0.846 -7.762 -11.562 1 98.81 96 HIS B O 1
ATOM 3050 N N . PHE B 1 97 ? -1.955 -6.98 -13.383 1 98.69 97 PHE B N 1
ATOM 3051 C CA . PHE B 1 97 ? -1.725 -5.605 -12.953 1 98.69 97 PHE B CA 1
ATOM 3052 C C . PHE B 1 97 ? -2.996 -4.996 -12.367 1 98.69 97 PHE B C 1
ATOM 3054 O O . PHE B 1 97 ? -3.205 -3.785 -12.453 1 98.69 97 PHE B O 1
ATOM 3061 N N . HIS B 1 98 ? -3.852 -5.855 -11.758 1 98.5 98 HIS B N 1
ATOM 3062 C CA . HIS B 1 98 ? -4.879 -5.309 -10.883 1 98.5 98 HIS B CA 1
ATOM 3063 C C . HIS B 1 98 ? -4.262 -4.645 -9.656 1 98.5 98 HIS B C 1
ATOM 3065 O O . HIS B 1 98 ? -3.205 -5.066 -9.188 1 98.5 98 HIS B O 1
ATOM 3071 N N . VAL B 1 99 ? -4.957 -3.693 -9.141 1 98.62 99 VAL B N 1
ATOM 3072 C CA . VAL B 1 99 ? -4.496 -2.879 -8.016 1 98.62 99 VAL B CA 1
ATOM 3073 C C . VAL B 1 99 ? -4.18 -3.777 -6.824 1 98.62 99 VAL B C 1
ATOM 3075 O O . VAL B 1 99 ? -3.141 -3.617 -6.176 1 98.62 99 VAL B O 1
ATOM 3078 N N . ASP B 1 100 ? -5.023 -4.762 -6.57 1 98.62 100 ASP B N 1
ATOM 3079 C CA . ASP B 1 100 ? -4.875 -5.574 -5.367 1 98.62 100 ASP B CA 1
ATOM 3080 C C . ASP B 1 100 ? -3.738 -6.582 -5.52 1 98.62 100 ASP B C 1
ATOM 3082 O O . ASP B 1 100 ? -3.48 -7.379 -4.613 1 98.62 100 ASP B O 1
ATOM 3086 N N . HIS B 1 101 ? -2.986 -6.504 -6.594 1 98.94 101 HIS B N 1
ATOM 3087 C CA . HIS B 1 101 ? -1.795 -7.32 -6.785 1 98.94 101 HIS B CA 1
ATOM 3088 C C . HIS B 1 101 ? -0.551 -6.457 -6.957 1 98.94 101 HIS B C 1
ATOM 3090 O O . HIS B 1 101 ? 0.563 -6.973 -7.051 1 98.94 101 HIS B O 1
ATOM 3096 N N . THR B 1 102 ? -0.718 -5.043 -6.934 1 98.88 102 THR B N 1
ATOM 3097 C CA . THR B 1 102 ? 0.44 -4.293 -7.41 1 98.88 102 THR B CA 1
ATOM 3098 C C . THR B 1 102 ? 0.611 -3 -6.617 1 98.88 102 THR B C 1
ATOM 3100 O O . THR B 1 102 ? 1.664 -2.363 -6.68 1 98.88 102 THR B O 1
ATOM 3103 N N . SER B 1 103 ? -0.308 -2.535 -5.898 1 98.56 103 SER B N 1
ATOM 3104 C CA . SER B 1 103 ? -0.392 -1.135 -5.496 1 98.56 103 SER B CA 1
ATOM 3105 C C . SER B 1 103 ? 0.715 -0.774 -4.512 1 98.56 103 SER B C 1
ATOM 3107 O O . SER B 1 103 ? 1.056 0.4 -4.355 1 98.56 103 SER B O 1
ATOM 3109 N N . ASP B 1 104 ? 1.319 -1.714 -3.838 1 98.81 104 ASP B N 1
ATOM 3110 C CA . ASP B 1 104 ? 2.369 -1.395 -2.877 1 98.81 104 ASP B CA 1
ATOM 3111 C C . ASP B 1 104 ? 3.752 -1.506 -3.516 1 98.81 104 ASP B C 1
ATOM 3113 O O . ASP B 1 104 ? 4.77 -1.307 -2.848 1 98.81 104 ASP B O 1
ATOM 3117 N N . PHE B 1 105 ? 3.805 -1.77 -4.816 1 98.88 105 PHE B N 1
ATOM 3118 C CA . PHE B 1 105 ? 5.07 -1.894 -5.527 1 98.88 105 PHE B CA 1
ATOM 3119 C C . PHE B 1 105 ? 5.91 -0.63 -5.367 1 98.88 105 PHE B C 1
ATOM 3121 O O . PHE B 1 105 ? 7.078 -0.699 -4.98 1 98.88 105 PHE B O 1
ATOM 3128 N N . PRO B 1 106 ? 5.355 0.587 -5.523 1 98.81 106 PRO B N 1
ATOM 3129 C CA . PRO B 1 106 ? 6.168 1.793 -5.352 1 98.81 106 PRO B CA 1
ATOM 3130 C C . PRO B 1 106 ? 6.754 1.916 -3.947 1 98.81 106 PRO B C 1
ATOM 3132 O O . PRO B 1 106 ? 7.887 2.375 -3.783 1 98.81 106 PRO B O 1
ATOM 3135 N N . ALA B 1 107 ? 5.957 1.523 -2.949 1 98.62 107 ALA B N 1
ATOM 3136 C CA . ALA B 1 107 ? 6.441 1.605 -1.572 1 98.62 107 ALA B CA 1
ATOM 3137 C C . ALA B 1 107 ? 7.652 0.701 -1.361 1 98.62 107 ALA B C 1
ATOM 3139 O O . ALA B 1 107 ? 8.625 1.098 -0.718 1 98.62 107 ALA B O 1
ATOM 3140 N N . LEU B 1 108 ? 7.582 -0.5 -1.922 1 98.25 108 LEU B N 1
ATOM 3141 C CA . LEU B 1 108 ? 8.695 -1.432 -1.792 1 98.25 108 LEU B CA 1
ATOM 3142 C C . LEU B 1 108 ? 9.93 -0.916 -2.533 1 98.25 108 LEU B C 1
ATOM 3144 O O . LEU B 1 108 ? 11.047 -0.989 -2.016 1 98.25 108 LEU B O 1
ATOM 3148 N N . ILE B 1 109 ? 9.703 -0.348 -3.729 1 97.56 109 ILE B N 1
ATOM 3149 C CA . ILE B 1 109 ? 10.797 0.201 -4.52 1 97.56 109 ILE B CA 1
ATOM 3150 C C . ILE B 1 109 ? 11.438 1.369 -3.771 1 97.56 109 ILE B C 1
ATOM 3152 O O . ILE B 1 109 ? 12.664 1.442 -3.652 1 97.56 109 ILE B O 1
ATOM 3156 N N . PHE B 1 110 ? 10.633 2.229 -3.217 1 96 110 PHE B N 1
ATOM 3157 C CA . PHE B 1 110 ? 11.133 3.41 -2.52 1 96 110 PHE B CA 1
ATOM 3158 C C . PHE B 1 110 ? 11.891 3.016 -1.258 1 96 110 PHE B C 1
ATOM 3160 O O . PHE B 1 110 ? 12.914 3.621 -0.926 1 96 110 PHE B O 1
ATOM 3167 N N . SER B 1 111 ? 11.398 2.018 -0.62 1 93.06 111 SER B N 1
ATOM 3168 C CA . SER B 1 111 ? 12.078 1.543 0.582 1 93.06 111 SER B CA 1
ATOM 3169 C C . SER B 1 111 ? 13.484 1.052 0.264 1 93.06 111 SER B C 1
ATOM 3171 O O . SER B 1 111 ? 14.391 1.156 1.098 1 93.06 111 SER B O 1
ATOM 3173 N N . SER B 1 112 ? 13.672 0.518 -0.885 1 90 112 SER B N 1
ATOM 3174 C CA . SER B 1 112 ? 14.961 -0.029 -1.286 1 90 112 SER B CA 1
ATOM 3175 C C . SER B 1 112 ? 16.016 1.064 -1.378 1 90 112 SER B C 1
ATOM 3177 O O . SER B 1 112 ? 17.219 0.795 -1.221 1 90 112 SER B O 1
ATOM 3179 N N . TRP B 1 113 ? 15.531 2.227 -1.631 1 81.31 113 TRP B N 1
ATOM 3180 C CA . TRP B 1 113 ? 16.438 3.363 -1.711 1 81.31 113 TRP B CA 1
ATOM 3181 C C . TRP B 1 113 ? 17.141 3.602 -0.374 1 81.31 113 TRP B C 1
ATOM 3183 O O . TRP B 1 113 ? 18.312 3.994 -0.334 1 81.31 113 TRP B O 1
ATOM 3193 N N . PHE B 1 114 ? 16.5 3.221 0.656 1 86.25 114 PHE B N 1
ATOM 3194 C CA . PHE B 1 114 ? 17.016 3.445 1.998 1 86.25 114 PHE B CA 1
ATOM 3195 C C . PHE B 1 114 ? 17.875 2.266 2.449 1 86.25 114 PHE B C 1
ATOM 3197 O O . PHE B 1 114 ? 18.5 2.312 3.514 1 86.25 114 PHE B O 1
ATOM 3204 N N . GLU B 1 115 ? 17.906 1.149 1.662 1 88.5 115 GLU B N 1
ATOM 3205 C CA . GLU B 1 115 ? 18.688 -0.042 1.975 1 88.5 115 GLU B CA 1
ATOM 3206 C C . GLU B 1 115 ? 19.984 -0.084 1.159 1 88.5 115 GLU B C 1
ATOM 3208 O O . GLU B 1 115 ? 20.75 -1.047 1.245 1 88.5 115 GLU B O 1
ATOM 3213 N N . ASP B 1 116 ? 20.266 0.851 0.423 1 83.06 116 ASP B N 1
ATOM 3214 C CA . ASP B 1 116 ? 21.484 0.988 -0.389 1 83.06 116 ASP B CA 1
ATOM 3215 C C . ASP B 1 116 ? 21.562 -0.122 -1.435 1 83.06 116 ASP B C 1
ATOM 3217 O O . ASP B 1 116 ? 22.641 -0.699 -1.646 1 83.06 116 ASP B O 1
ATOM 3221 N N . ARG B 1 117 ? 20.469 -0.573 -1.961 1 88.44 117 ARG B N 1
ATOM 3222 C CA . ARG B 1 117 ? 20.531 -1.479 -3.105 1 88.44 117 ARG B CA 1
ATOM 3223 C C . ARG B 1 117 ? 21.359 -0.883 -4.234 1 88.44 117 ARG B C 1
ATOM 3225 O O . ARG B 1 117 ? 21.156 0.27 -4.621 1 88.44 117 ARG B O 1
ATOM 3232 N N . ASN B 1 118 ? 22.312 -1.679 -4.734 1 88.56 118 ASN B N 1
ATOM 3233 C CA . ASN B 1 118 ? 23.234 -1.167 -5.742 1 88.56 118 ASN B CA 1
ATOM 3234 C C . ASN B 1 118 ? 23.25 -2.053 -6.984 1 88.56 118 ASN B C 1
ATOM 3236 O O . ASN B 1 118 ? 24.234 -2.055 -7.73 1 88.56 118 ASN B O 1
ATOM 3240 N N . ARG B 1 119 ? 22.312 -2.857 -7.203 1 92.69 119 ARG B N 1
ATOM 3241 C CA . ARG B 1 119 ? 22.188 -3.715 -8.375 1 92.69 119 ARG B CA 1
ATOM 3242 C C . ARG B 1 119 ? 20.781 -3.621 -8.969 1 92.69 119 ARG B C 1
ATOM 3244 O O . ARG B 1 119 ? 19.828 -3.277 -8.273 1 92.69 119 ARG B O 1
ATOM 3251 N N . PRO B 1 120 ? 20.656 -3.99 -10.203 1 95.31 120 PRO B N 1
ATOM 3252 C CA . PRO B 1 120 ? 19.359 -3.898 -10.859 1 95.31 120 PRO B CA 1
ATOM 3253 C C . PRO B 1 120 ? 18.328 -4.867 -10.266 1 95.31 120 PRO B C 1
ATOM 3255 O O . PRO B 1 120 ? 18.703 -5.848 -9.617 1 95.31 120 PRO B O 1
ATOM 3258 N N . LEU B 1 121 ? 17.094 -4.52 -10.414 1 96.81 121 LEU B N 1
ATOM 3259 C CA . LEU B 1 121 ? 15.984 -5.379 -10.023 1 96.81 121 LEU B CA 1
ATOM 3260 C C . LEU B 1 121 ? 15.188 -5.824 -11.25 1 96.81 121 LEU B C 1
ATOM 3262 O O . LEU B 1 121 ? 14.422 -5.039 -11.82 1 96.81 121 LEU B O 1
ATOM 3266 N N . PRO B 1 122 ? 15.391 -7.09 -11.711 1 98.19 122 PRO B N 1
ATOM 3267 C CA . PRO B 1 122 ? 14.516 -7.609 -12.766 1 98.19 122 PRO B CA 1
ATOM 3268 C C . PRO B 1 122 ? 13.062 -7.75 -12.305 1 98.19 122 PRO B C 1
ATOM 3270 O O . PRO B 1 122 ? 12.805 -8.234 -11.203 1 98.19 122 PRO B O 1
ATOM 3273 N N . ILE B 1 123 ? 12.172 -7.281 -13.133 1 98.81 123 ILE B N 1
ATOM 3274 C CA . ILE B 1 123 ? 10.734 -7.336 -12.898 1 98.81 123 ILE B CA 1
ATOM 3275 C C . ILE B 1 123 ? 10.047 -8.031 -14.07 1 98.81 123 ILE B C 1
ATOM 3277 O O . ILE B 1 123 ? 10.148 -7.582 -15.219 1 98.81 123 ILE B O 1
ATOM 3281 N N . TYR B 1 124 ? 9.367 -9.117 -13.797 1 98.88 124 TYR B N 1
ATOM 3282 C CA . TYR B 1 124 ? 8.688 -9.844 -14.859 1 98.88 124 TYR B CA 1
ATOM 3283 C C . TYR B 1 124 ? 7.176 -9.82 -14.656 1 98.88 124 TYR B C 1
ATOM 3285 O O . TYR B 1 124 ? 6.695 -9.93 -13.523 1 98.88 124 TYR B O 1
ATOM 3293 N N . GLY B 1 125 ? 6.426 -9.719 -15.625 1 98.88 125 GLY B N 1
ATOM 3294 C CA . GLY B 1 125 ? 4.973 -9.75 -15.641 1 98.88 125 GLY B CA 1
ATOM 3295 C C . GLY B 1 125 ? 4.395 -9.883 -17.047 1 98.88 125 GLY B C 1
ATOM 3296 O O . GLY B 1 125 ? 5.133 -10.109 -18 1 98.88 125 GLY B O 1
ATOM 3297 N N . PRO B 1 126 ? 3.104 -9.805 -17.156 1 98.69 126 PRO B N 1
ATOM 3298 C C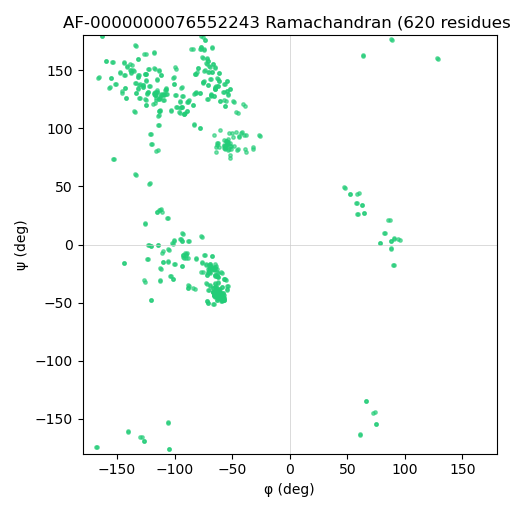A . PRO B 1 126 ? 2.467 -10.086 -18.453 1 98.69 126 PRO B CA 1
ATOM 3299 C C . PRO B 1 126 ? 2.709 -8.984 -19.484 1 98.69 126 PRO B C 1
ATOM 3301 O O . PRO B 1 126 ? 3.043 -7.855 -19.109 1 98.69 126 PRO B O 1
ATOM 3304 N N . SER B 1 127 ? 2.484 -9.516 -20.641 1 97.25 127 SER B N 1
ATOM 3305 C CA . SER B 1 127 ? 2.342 -8.539 -21.719 1 97.25 127 SER B CA 1
ATOM 3306 C C . SER B 1 127 ? 0.999 -7.824 -21.641 1 97.25 127 SER B C 1
ATOM 3308 O O . SER B 1 127 ? 0.05 -8.336 -21.047 1 97.25 127 SER B O 1
ATOM 3310 N N . GLY B 1 128 ? 0.883 -6.66 -22.031 1 95.62 128 GLY B N 1
ATOM 3311 C CA . GLY B 1 128 ? -0.315 -5.84 -21.938 1 95.62 128 GLY B CA 1
ATOM 3312 C C . GLY B 1 128 ? -1.282 -6.059 -23.078 1 95.62 128 GLY B C 1
ATOM 3313 O O . GLY B 1 128 ? -1.057 -6.918 -23.938 1 95.62 128 GLY B O 1
ATOM 3314 N N . ASN B 1 129 ? -2.447 -5.527 -22.906 1 96.25 129 ASN B N 1
ATOM 3315 C CA . ASN B 1 129 ? -3.439 -5.41 -23.969 1 96.25 129 ASN B CA 1
ATOM 3316 C C . ASN B 1 129 ? -4.18 -4.078 -23.906 1 96.25 129 ASN B C 1
ATOM 3318 O O . ASN B 1 129 ? -3.674 -3.109 -23.328 1 96.25 129 ASN B O 1
ATOM 3322 N N . LYS B 1 130 ? -5.305 -3.98 -24.5 1 94.25 130 LYS B N 1
ATOM 3323 C CA . LYS B 1 130 ? -5.996 -2.697 -24.594 1 94.25 130 LYS B CA 1
ATOM 3324 C C . LYS B 1 130 ? -6.52 -2.256 -23.219 1 94.25 130 LYS B C 1
ATOM 3326 O O . LYS B 1 130 ? -6.781 -1.071 -23.016 1 94.25 130 LYS B O 1
ATOM 3331 N N . PHE B 1 131 ? -6.602 -3.193 -22.328 1 93.62 131 PHE B N 1
ATOM 3332 C CA . PHE B 1 131 ? -7.219 -2.881 -21.031 1 93.62 131 PHE B CA 1
ATOM 3333 C C . PHE B 1 131 ? -6.152 -2.652 -19.969 1 93.62 131 PHE B C 1
ATOM 3335 O O . PHE B 1 131 ? -6.391 -1.938 -19 1 93.62 131 PHE B O 1
ATOM 3342 N N . MET B 1 132 ? -5.031 -3.322 -20.141 1 96.5 132 MET B N 1
ATOM 3343 C CA . MET B 1 132 ? -3.998 -3.32 -19.109 1 96.5 132 MET B CA 1
ATOM 3344 C C . MET B 1 132 ? -2.631 -3.008 -19.703 1 96.5 132 MET B C 1
ATOM 3346 O O . MET B 1 132 ? -2.33 -3.426 -20.828 1 96.5 132 MET B O 1
ATOM 3350 N N . PRO B 1 133 ? -1.816 -2.311 -18.922 1 98.12 133 PRO B N 1
ATOM 3351 C CA . PRO B 1 133 ? -0.444 -2.094 -19.375 1 98.12 133 PRO B CA 1
ATOM 3352 C C . PRO B 1 133 ? 0.391 -3.371 -19.375 1 98.12 133 PRO B C 1
ATOM 3354 O O . PRO B 1 133 ? 0.086 -4.309 -18.641 1 98.12 133 PRO B O 1
ATOM 3357 N N . SER B 1 134 ? 1.427 -3.408 -20.281 1 98.56 134 SER B N 1
ATOM 3358 C CA . SER B 1 134 ? 2.496 -4.387 -20.094 1 98.56 134 SER B CA 1
ATOM 3359 C C . SER B 1 134 ? 3.326 -4.074 -18.859 1 98.56 134 SER B C 1
ATOM 3361 O O . SER B 1 134 ? 3.166 -3.014 -18.25 1 98.56 134 SER B O 1
ATOM 3363 N N . THR B 1 135 ? 4.148 -5.027 -18.531 1 98.81 135 THR B N 1
ATOM 3364 C CA . THR B 1 135 ? 5.047 -4.797 -17.406 1 98.81 135 THR B CA 1
ATOM 3365 C C . THR B 1 135 ? 5.914 -3.566 -17.641 1 98.81 135 THR B C 1
ATOM 3367 O O . THR B 1 135 ? 6.07 -2.725 -16.75 1 98.81 135 THR B O 1
ATOM 3370 N N . THR B 1 136 ? 6.477 -3.42 -18.812 1 98.38 136 THR B N 1
ATOM 3371 C CA . THR B 1 136 ? 7.301 -2.273 -19.172 1 98.38 136 THR B CA 1
ATOM 3372 C C . THR B 1 136 ? 6.504 -0.978 -19.078 1 98.38 136 THR B C 1
ATOM 3374 O O . THR B 1 136 ? 6.973 0.002 -18.484 1 98.38 136 THR B O 1
ATOM 3377 N N . GLU B 1 137 ? 5.312 -1.005 -19.578 1 98.12 137 GLU B N 1
ATOM 3378 C CA . GLU B 1 137 ? 4.457 0.179 -19.531 1 98.12 137 GLU B CA 1
ATOM 3379 C C . GLU B 1 137 ? 4.086 0.521 -18.094 1 98.12 137 GLU B C 1
ATOM 3381 O O . GLU B 1 137 ? 4.086 1.691 -17.703 1 98.12 137 GLU B O 1
ATOM 3386 N N . PHE B 1 138 ? 3.738 -0.495 -17.297 1 98.69 138 PHE B N 1
ATOM 3387 C CA . PHE B 1 138 ? 3.352 -0.3 -15.906 1 98.69 138 PHE B CA 1
ATOM 3388 C C . PHE B 1 138 ? 4.457 0.409 -15.133 1 98.69 138 PHE B C 1
ATOM 3390 O O . PHE B 1 138 ? 4.203 1.407 -14.453 1 98.69 138 PHE B O 1
ATOM 3397 N N . VAL B 1 139 ? 5.672 -0.076 -15.305 1 98.62 139 VAL B N 1
ATOM 3398 C CA . VAL B 1 139 ? 6.816 0.493 -14.602 1 98.62 139 VAL B CA 1
ATOM 3399 C C . VAL B 1 139 ? 7.074 1.913 -15.094 1 98.62 139 VAL B C 1
ATOM 3401 O O . VAL B 1 139 ? 7.301 2.826 -14.297 1 98.62 139 VAL B O 1
ATOM 3404 N N . ARG B 1 140 ? 6.965 2.133 -16.344 1 97.25 140 ARG B N 1
ATOM 3405 C CA . ARG B 1 140 ? 7.172 3.457 -16.922 1 97.25 140 ARG B CA 1
ATOM 3406 C C . ARG B 1 140 ? 6.102 4.434 -16.453 1 97.25 140 ARG B C 1
ATOM 3408 O O . ARG B 1 140 ? 6.41 5.566 -16.078 1 97.25 140 ARG B O 1
ATOM 3415 N N . ASP B 1 141 ? 4.879 3.955 -16.469 1 97.81 141 ASP B N 1
ATOM 3416 C CA . ASP B 1 141 ? 3.754 4.812 -16.094 1 97.81 141 ASP B CA 1
ATOM 3417 C C . ASP B 1 141 ? 3.82 5.207 -14.625 1 97.81 141 ASP B C 1
ATOM 3419 O O . ASP B 1 141 ? 3.221 6.207 -14.219 1 97.81 141 ASP B O 1
ATOM 3423 N N . LEU B 1 142 ? 4.531 4.473 -13.883 1 98.44 142 LEU B N 1
ATOM 3424 C CA . LEU B 1 142 ? 4.691 4.812 -12.477 1 98.44 142 LEU B CA 1
ATOM 3425 C C . LEU B 1 142 ? 5.879 5.754 -12.273 1 98.44 142 LEU B C 1
ATOM 3427 O O . LEU B 1 142 ? 5.805 6.691 -11.477 1 98.44 142 LEU B O 1
ATOM 3431 N N . PHE B 1 143 ? 7.004 5.5 -13.094 1 97.69 143 PHE B N 1
ATOM 3432 C CA . PHE B 1 143 ? 8.242 6.078 -12.586 1 97.69 143 PHE B CA 1
ATOM 3433 C C . PHE B 1 143 ? 8.867 7.008 -13.617 1 97.69 143 PHE B C 1
ATOM 3435 O O . PHE B 1 143 ? 9.781 7.777 -13.297 1 97.69 143 PHE B O 1
ATOM 3442 N N . SER B 1 144 ? 8.406 6.988 -14.844 1 96.31 144 SER B N 1
ATOM 3443 C CA . SER B 1 144 ? 9.125 7.707 -15.891 1 96.31 144 SER B CA 1
ATOM 3444 C C . SER B 1 144 ? 8.82 9.203 -15.852 1 96.31 144 SER B C 1
ATOM 3446 O O . SER B 1 144 ? 7.75 9.609 -15.383 1 96.31 144 SER B O 1
ATOM 3448 N N . ASP B 1 145 ? 9.688 9.938 -16.266 1 93.62 145 ASP B N 1
ATOM 3449 C CA . ASP B 1 145 ? 9.484 11.359 -16.547 1 93.62 145 ASP B CA 1
ATOM 3450 C C . ASP B 1 145 ? 9.141 11.586 -18.016 1 93.62 145 ASP B C 1
ATOM 3452 O O . ASP B 1 145 ? 9.711 10.945 -18.906 1 93.62 145 ASP B O 1
ATOM 3456 N N . PRO B 1 146 ? 8.125 12.43 -18.281 1 91.06 146 PRO B N 1
ATOM 3457 C CA . PRO B 1 146 ? 7.441 13.359 -17.375 1 91.06 146 PRO B CA 1
ATOM 3458 C C . PRO B 1 146 ? 6.09 12.836 -16.906 1 91.06 146 PRO B C 1
ATOM 3460 O O . PRO B 1 146 ? 5.398 13.508 -16.125 1 91.06 146 PRO B O 1
ATOM 3463 N N . HIS B 1 147 ? 5.668 11.617 -17.312 1 90.06 147 HIS B N 1
ATOM 3464 C CA . HIS B 1 147 ? 4.281 11.227 -17.094 1 90.06 147 HIS B CA 1
ATOM 3465 C C . HIS B 1 147 ? 4.191 10.086 -16.094 1 90.06 147 HIS B C 1
ATOM 3467 O O . HIS B 1 147 ? 3.236 9.305 -16.109 1 90.06 147 HIS B O 1
ATOM 3473 N N . GLY B 1 148 ? 5.047 9.953 -15.195 1 96.31 148 GLY B N 1
ATOM 3474 C CA . GLY B 1 148 ? 4.977 8.992 -14.102 1 96.31 148 GLY B CA 1
ATOM 3475 C C . GLY B 1 148 ? 4.512 9.602 -12.797 1 96.31 148 GLY B C 1
ATOM 3476 O O . GLY B 1 148 ? 4.922 10.711 -12.445 1 96.31 148 GLY B O 1
ATOM 3477 N N . ALA B 1 149 ? 3.643 8.883 -12.078 1 97.62 149 ALA B N 1
ATOM 3478 C CA . ALA B 1 149 ? 3.137 9.359 -10.789 1 97.62 149 ALA B CA 1
ATOM 3479 C C . ALA B 1 149 ? 4.281 9.641 -9.82 1 97.62 149 ALA B C 1
ATOM 3481 O O . ALA B 1 149 ? 4.168 10.516 -8.961 1 97.62 149 ALA B O 1
ATOM 3482 N N . TYR B 1 150 ? 5.348 8.906 -9.984 1 98.25 150 TYR B N 1
ATOM 3483 C CA . TYR B 1 150 ? 6.52 9.039 -9.125 1 98.25 150 TYR B CA 1
ATOM 3484 C C . TYR B 1 150 ? 7.758 9.375 -9.945 1 98.25 150 TYR B C 1
ATOM 3486 O O . TYR B 1 150 ? 8.812 8.758 -9.781 1 98.25 150 TYR B O 1
ATOM 3494 N N . ARG B 1 151 ? 7.637 10.391 -10.742 1 97.06 151 ARG B N 1
ATOM 3495 C CA . ARG B 1 151 ? 8.648 10.766 -11.727 1 97.06 151 ARG B CA 1
ATOM 3496 C C . ARG B 1 151 ? 9.906 11.289 -11.047 1 97.06 151 ARG B C 1
ATOM 3498 O O . ARG B 1 151 ? 10.969 11.359 -11.664 1 97.06 151 ARG B O 1
ATOM 3505 N N . TYR B 1 152 ? 9.828 11.672 -9.758 1 95.31 152 TYR B N 1
ATOM 3506 C CA . TYR B 1 152 ? 11.031 12.094 -9.047 1 95.31 152 TYR B CA 1
ATOM 3507 C C . TYR B 1 152 ? 11.992 10.93 -8.852 1 95.31 152 TYR B C 1
ATOM 3509 O O . TYR B 1 152 ? 13.156 11.125 -8.508 1 95.31 152 TYR B O 1
ATOM 3517 N N . LEU B 1 153 ? 11.539 9.727 -9.148 1 95.62 153 LEU B N 1
ATOM 3518 C CA . LEU B 1 153 ? 12.352 8.516 -9.094 1 95.62 153 LEU B CA 1
ATOM 3519 C C . LEU B 1 153 ? 12.719 8.047 -10.492 1 95.62 153 LEU B C 1
ATOM 3521 O O . LEU B 1 153 ? 13.023 6.863 -10.695 1 95.62 153 LEU B O 1
ATOM 3525 N N . SER B 1 154 ? 12.727 8.844 -11.469 1 96.06 154 SER B N 1
ATOM 3526 C CA . SER B 1 154 ? 12.867 8.469 -12.875 1 96.06 154 SER B CA 1
ATOM 3527 C C . SER B 1 154 ? 14.258 7.898 -13.148 1 96.06 154 SER B C 1
ATOM 3529 O O . SER B 1 154 ? 14.453 7.195 -14.141 1 96.06 154 SER B O 1
ATOM 3531 N N . ASP B 1 155 ? 15.234 8.188 -12.305 1 94.38 155 ASP B N 1
ATOM 3532 C CA . ASP B 1 155 ? 16.562 7.633 -12.477 1 94.38 155 ASP B CA 1
ATOM 3533 C C . ASP B 1 155 ? 16.547 6.105 -12.445 1 94.38 155 ASP B C 1
ATOM 3535 O O . ASP B 1 155 ? 17.406 5.449 -13.031 1 94.38 155 ASP B O 1
ATOM 3539 N N . LEU B 1 156 ? 15.531 5.574 -11.812 1 94.31 156 LEU B N 1
ATOM 3540 C CA . LEU B 1 156 ? 15.414 4.129 -11.672 1 94.31 156 LEU B CA 1
ATOM 3541 C C . LEU B 1 156 ? 15.094 3.475 -13.008 1 94.31 156 LEU B C 1
ATOM 3543 O O . LEU B 1 156 ? 15.305 2.273 -13.188 1 94.31 156 LEU B O 1
ATOM 3547 N N . VAL B 1 157 ? 14.508 4.262 -13.945 1 95.19 157 VAL B N 1
ATOM 3548 C CA . VAL B 1 157 ? 14.047 3.662 -15.195 1 95.19 157 VAL B CA 1
ATOM 3549 C C . VAL B 1 157 ? 14.719 4.352 -16.375 1 95.19 157 VAL B C 1
ATOM 3551 O O . VAL B 1 157 ? 14.453 4.012 -17.531 1 95.19 157 VAL B O 1
ATOM 3554 N N . ASP B 1 158 ? 15.516 5.285 -16.125 1 93.25 158 ASP B N 1
ATOM 3555 C CA . ASP B 1 158 ? 16.234 6.004 -17.172 1 93.25 158 ASP B CA 1
ATOM 3556 C C . ASP B 1 158 ? 17.578 5.324 -17.484 1 93.25 158 ASP B C 1
ATOM 3558 O O . ASP B 1 158 ? 18.5 5.375 -16.672 1 93.25 158 ASP B O 1
ATOM 3562 N N . PRO B 1 159 ? 17.703 4.828 -18.625 1 88.44 159 PRO B N 1
ATOM 3563 C CA . PRO B 1 159 ? 18.938 4.137 -18.984 1 88.44 159 PRO B CA 1
ATOM 3564 C C . PRO B 1 159 ? 20.156 5.059 -18.953 1 88.44 159 PRO B C 1
ATOM 3566 O O . PRO B 1 159 ? 21.297 4.59 -18.797 1 88.44 159 PRO B O 1
ATOM 3569 N N . GLY B 1 160 ? 19.969 6.324 -19.109 1 88.88 160 GLY B N 1
ATOM 3570 C CA . GLY B 1 160 ? 21.078 7.273 -19.172 1 88.88 160 GLY B CA 1
ATOM 3571 C C . GLY B 1 160 ? 21.453 7.816 -17.797 1 88.88 160 GLY B C 1
ATOM 3572 O O . GLY B 1 160 ? 22.438 8.547 -17.672 1 88.88 160 GLY B O 1
ATOM 3573 N N . ALA B 1 161 ? 20.625 7.555 -16.844 1 88.69 161 ALA B N 1
ATOM 3574 C CA . ALA B 1 161 ? 20.906 8.062 -15.5 1 88.69 161 ALA B CA 1
ATOM 3575 C C . ALA B 1 161 ? 22.062 7.297 -14.867 1 88.69 161 ALA B C 1
ATOM 3577 O O . ALA B 1 161 ? 22.281 6.117 -15.164 1 88.69 161 ALA B O 1
ATOM 3578 N N . ASP B 1 162 ? 22.734 7.957 -13.922 1 84.62 162 ASP B N 1
ATOM 3579 C CA . ASP B 1 162 ? 23.828 7.336 -13.18 1 84.62 162 ASP B CA 1
ATOM 3580 C C . ASP B 1 162 ? 23.297 6.457 -12.055 1 84.62 162 ASP B C 1
ATOM 3582 O O . ASP B 1 162 ? 22.141 6.574 -11.656 1 84.62 162 ASP B O 1
ATOM 3586 N N . GLY B 1 163 ? 23.969 5.469 -11.773 1 83.19 163 GLY B N 1
ATOM 3587 C CA . GLY B 1 163 ? 23.609 4.645 -10.633 1 83.19 163 GLY B CA 1
ATOM 3588 C C . GLY B 1 163 ? 23.484 3.17 -10.977 1 83.19 163 GLY B C 1
ATOM 3589 O O . GLY B 1 163 ? 23.172 2.816 -12.117 1 83.19 163 GLY B O 1
ATOM 3590 N N . SER B 1 164 ? 23.578 2.447 -9.906 1 84.88 164 SER B N 1
ATOM 3591 C CA . SER B 1 164 ? 23.641 1.005 -10.109 1 84.88 164 SER B CA 1
ATOM 3592 C C . SER B 1 164 ? 22.281 0.358 -9.859 1 84.88 164 SER B C 1
ATOM 3594 O O . SER B 1 164 ? 22.031 -0.771 -10.289 1 84.88 164 SER B O 1
ATOM 3596 N N . TYR B 1 165 ? 21.406 1.084 -9.203 1 92 165 TYR B N 1
ATOM 3597 C CA . TYR B 1 165 ? 20.062 0.534 -8.969 1 92 165 TYR B CA 1
ATOM 3598 C C . TYR B 1 165 ? 19.109 0.935 -10.086 1 92 165 TYR B C 1
ATOM 3600 O O . TYR B 1 165 ? 18.797 2.117 -10.25 1 92 165 TYR B O 1
ATOM 3608 N N . LYS B 1 166 ? 18.656 -0.04 -10.891 1 95.38 166 LYS B N 1
ATOM 3609 C CA . LYS B 1 166 ? 17.75 0.15 -12.008 1 95.38 166 LYS B CA 1
ATOM 3610 C C . LYS B 1 166 ? 16.625 -0.892 -11.984 1 95.38 166 LYS B C 1
ATOM 3612 O O . LYS B 1 166 ? 16.875 -2.062 -11.688 1 95.38 166 LYS B O 1
ATOM 3617 N N . LEU B 1 167 ? 15.5 -0.394 -12.281 1 97.25 167 LEU B N 1
ATOM 3618 C CA . LEU B 1 167 ? 14.414 -1.329 -12.547 1 97.25 167 LEU B CA 1
ATOM 3619 C C . LEU B 1 167 ? 14.492 -1.864 -13.969 1 97.25 167 LEU B C 1
ATOM 3621 O O . LEU B 1 167 ? 14.68 -1.095 -14.914 1 97.25 167 LEU B O 1
ATOM 3625 N N . GLN B 1 168 ? 14.398 -3.186 -14.117 1 97.75 168 GLN B N 1
ATOM 3626 C CA . GLN B 1 168 ? 14.453 -3.824 -15.43 1 97.75 168 GLN B CA 1
ATOM 3627 C C . GLN B 1 168 ? 13.18 -4.605 -15.719 1 97.75 168 GLN B C 1
ATOM 3629 O O . GLN B 1 168 ? 13.117 -5.812 -15.492 1 97.75 168 GLN B O 1
ATOM 3634 N N . PRO B 1 169 ? 12.203 -3.936 -16.25 1 98.5 169 PRO B N 1
ATOM 3635 C CA . PRO B 1 169 ? 10.953 -4.625 -16.562 1 98.5 169 PRO B CA 1
ATOM 3636 C C . PRO B 1 169 ? 11.062 -5.492 -17.812 1 98.5 169 PRO B C 1
ATOM 3638 O O . PRO B 1 169 ? 11.742 -5.121 -18.781 1 98.5 169 PRO B O 1
ATOM 3641 N N . HIS B 1 170 ? 10.438 -6.656 -17.719 1 98.69 170 HIS B N 1
ATOM 3642 C CA . HIS B 1 170 ? 10.367 -7.617 -18.812 1 98.69 170 HIS B CA 1
ATOM 3643 C C . HIS B 1 170 ? 8.938 -8.086 -19.062 1 98.69 170 HIS B C 1
ATOM 3645 O O . HIS B 1 170 ? 8.281 -8.578 -18.141 1 98.69 170 HIS B O 1
ATOM 3651 N N . ASP B 1 171 ? 8.484 -7.953 -20.312 1 98.75 171 ASP B N 1
ATOM 3652 C CA . ASP B 1 171 ? 7.176 -8.461 -20.703 1 98.75 171 ASP B CA 1
ATOM 3653 C C . ASP B 1 171 ? 7.242 -9.945 -21.062 1 98.75 171 ASP B C 1
ATOM 3655 O O . ASP B 1 171 ? 7.988 -10.344 -21.969 1 98.75 171 ASP B O 1
ATOM 3659 N N . VAL B 1 172 ? 6.48 -10.719 -20.312 1 98.56 172 VAL B N 1
ATOM 3660 C CA . VAL B 1 172 ? 6.406 -12.141 -20.625 1 98.56 172 VAL B CA 1
ATOM 3661 C C . VAL B 1 172 ? 5.293 -12.391 -21.641 1 98.56 172 VAL B C 1
ATOM 3663 O O . VAL B 1 172 ? 4.125 -12.102 -21.375 1 98.56 172 VAL B O 1
ATOM 3666 N N . ALA B 1 173 ? 5.613 -12.961 -22.75 1 96.12 173 ALA B N 1
ATOM 3667 C CA . ALA B 1 173 ? 4.637 -13.25 -23.797 1 96.12 173 ALA B CA 1
ATOM 3668 C C . ALA B 1 173 ? 3.648 -14.32 -23.328 1 96.12 173 ALA B C 1
ATOM 3670 O O . ALA B 1 173 ? 4.008 -15.227 -22.578 1 96.12 173 ALA B O 1
ATOM 3671 N N . ALA B 1 174 ? 2.451 -14.164 -23.859 1 93.5 174 ALA B N 1
ATOM 3672 C CA . ALA B 1 174 ? 1.424 -15.148 -23.531 1 93.5 174 ALA B CA 1
ATOM 3673 C C . ALA B 1 174 ? 1.755 -16.5 -24.141 1 93.5 174 ALA B C 1
ATOM 3675 O O . ALA B 1 174 ? 2.084 -16.594 -25.328 1 93.5 174 ALA B O 1
ATOM 3676 N N . THR B 1 175 ? 1.712 -17.516 -23.266 1 94.5 175 THR B N 1
ATOM 3677 C CA . THR B 1 175 ? 1.936 -18.875 -23.719 1 94.5 175 THR B CA 1
ATOM 3678 C C . THR B 1 175 ? 0.953 -19.844 -23.047 1 94.5 175 THR B C 1
ATOM 3680 O O . THR B 1 175 ? 0.548 -19.625 -21.906 1 94.5 175 THR B O 1
ATOM 3683 N N . LEU B 1 176 ? 0.632 -20.906 -23.766 1 95.31 176 LEU B N 1
ATOM 3684 C CA . LEU B 1 176 ? -0.32 -21.875 -23.234 1 95.31 176 LEU B CA 1
ATOM 3685 C C . LEU B 1 176 ? 0.401 -23 -22.5 1 95.31 176 LEU B C 1
ATOM 3687 O O . LEU B 1 176 ? -0.235 -23.812 -21.812 1 95.31 176 LEU B O 1
ATOM 3691 N N . VAL B 1 177 ? 1.738 -23.031 -22.672 1 97.75 177 VAL B N 1
ATOM 3692 C CA . VAL B 1 177 ? 2.566 -24 -21.953 1 97.75 177 VAL B CA 1
ATOM 3693 C C . VAL B 1 177 ? 3.629 -23.266 -21.141 1 97.75 177 VAL B C 1
ATOM 3695 O O . VAL B 1 177 ? 4.039 -22.156 -21.5 1 97.75 177 VAL B O 1
ATOM 3698 N N . PRO B 1 178 ? 4.012 -23.891 -20.062 1 98.56 178 PRO B N 1
ATOM 3699 C CA . PRO B 1 178 ? 5.027 -23.234 -19.234 1 98.56 178 PRO B CA 1
ATOM 3700 C C . PRO B 1 178 ? 6.301 -22.906 -20 1 98.56 178 PRO B C 1
ATOM 3702 O O . PRO B 1 178 ? 6.781 -23.734 -20.781 1 98.56 178 PRO B O 1
ATOM 3705 N N . VAL B 1 179 ? 6.848 -21.75 -19.766 1 98.44 179 VAL B N 1
ATOM 3706 C CA . VAL B 1 179 ? 8.078 -21.344 -20.438 1 98.44 179 VAL B CA 1
ATOM 3707 C C . VAL B 1 179 ? 9.062 -20.797 -19.406 1 98.44 179 VAL B C 1
ATOM 3709 O O . VAL B 1 179 ? 8.672 -20.125 -18.453 1 98.44 179 VAL B O 1
ATOM 3712 N N . LEU B 1 180 ? 10.352 -21.094 -19.656 1 98.5 180 LEU B N 1
ATOM 3713 C CA . LEU B 1 180 ? 11.414 -20.531 -18.828 1 98.5 180 LEU B CA 1
ATOM 3714 C C . LEU B 1 180 ? 11.578 -19.047 -19.094 1 98.5 180 LEU B C 1
ATOM 3716 O O . LEU B 1 180 ? 11.781 -18.625 -20.234 1 98.5 180 LEU B O 1
ATOM 3720 N N . VAL B 1 181 ? 11.508 -18.203 -18.016 1 97.69 181 VAL B N 1
ATOM 3721 C CA . VAL B 1 181 ? 11.523 -16.766 -18.188 1 97.69 181 VAL B CA 1
ATOM 3722 C C . VAL B 1 181 ? 12.812 -16.188 -17.609 1 97.69 181 VAL B C 1
ATOM 3724 O O . VAL B 1 181 ? 13.242 -15.102 -18 1 97.69 181 VAL B O 1
ATOM 3727 N N . PHE B 1 182 ? 13.344 -16.797 -16.609 1 96.62 182 PHE B N 1
ATOM 3728 C CA . PHE B 1 182 ? 14.516 -16.312 -15.898 1 96.62 182 PHE B CA 1
ATOM 3729 C C . PHE B 1 182 ? 15.297 -17.484 -15.297 1 96.62 182 PHE B C 1
ATOM 3731 O O . PHE B 1 182 ? 14.703 -18.453 -14.836 1 96.62 182 PHE B O 1
ATOM 3738 N N . ARG B 1 183 ? 16.609 -17.422 -15.406 1 97.25 183 ARG B N 1
ATOM 3739 C CA . ARG B 1 183 ? 17.469 -18.406 -14.758 1 97.25 183 ARG B CA 1
ATOM 3740 C C . ARG B 1 183 ? 18.766 -17.766 -14.297 1 97.25 183 ARG B C 1
ATOM 3742 O O . ARG B 1 183 ? 19.359 -16.953 -15.008 1 97.25 183 ARG B O 1
ATOM 3749 N N . ASN B 1 184 ? 19.125 -18 -13.07 1 95.69 184 ASN B N 1
ATOM 3750 C CA . ASN B 1 184 ? 20.469 -17.75 -12.594 1 95.69 184 ASN B CA 1
ATOM 3751 C C . ASN B 1 184 ? 21.062 -18.969 -11.891 1 95.69 184 ASN B C 1
ATOM 3753 O O . ASN B 1 184 ? 20.578 -20.094 -12.078 1 95.69 184 ASN B O 1
ATOM 3757 N N . ALA B 1 185 ? 22.109 -18.828 -11.18 1 95.69 185 ALA B N 1
ATOM 3758 C CA . ALA B 1 185 ? 22.812 -19.953 -10.578 1 95.69 185 ALA B CA 1
ATOM 3759 C C . ALA B 1 185 ? 21.953 -20.625 -9.508 1 95.69 185 ALA B C 1
ATOM 3761 O O . ALA B 1 185 ? 22.062 -21.828 -9.281 1 95.69 185 ALA B O 1
ATOM 3762 N N . ASP B 1 186 ? 20.953 -19.859 -8.984 1 96.69 186 ASP B N 1
ATOM 3763 C CA . ASP B 1 186 ? 20.281 -20.328 -7.77 1 96.69 186 ASP B CA 1
ATOM 3764 C C . ASP B 1 186 ? 18.828 -20.703 -8.055 1 96.69 186 ASP B C 1
ATOM 3766 O O . ASP B 1 186 ? 18.219 -21.422 -7.266 1 96.69 186 ASP B O 1
ATOM 3770 N N . MET B 1 187 ? 18.312 -20.156 -9.188 1 98.31 187 MET B N 1
ATOM 3771 C CA . MET B 1 187 ? 16.875 -20.375 -9.352 1 98.31 187 MET B CA 1
ATOM 3772 C C . MET B 1 187 ? 16.5 -20.328 -10.828 1 98.31 187 MET B C 1
ATOM 3774 O O . MET B 1 187 ? 17.266 -19.844 -11.664 1 98.31 187 MET B O 1
ATOM 3778 N N . ALA B 1 188 ? 15.391 -20.953 -11.094 1 98.81 188 ALA B N 1
ATOM 3779 C CA . ALA B 1 188 ? 14.719 -20.875 -12.383 1 98.81 188 ALA B CA 1
ATOM 3780 C C . ALA B 1 188 ? 13.25 -20.484 -12.211 1 98.81 188 ALA B C 1
ATOM 3782 O O . ALA B 1 188 ? 12.578 -20.969 -11.297 1 98.81 188 ALA B O 1
ATOM 3783 N N . LEU B 1 189 ? 12.805 -19.578 -13.102 1 98.81 189 LEU B N 1
ATOM 3784 C CA . LEU B 1 189 ? 11.43 -19.094 -13.062 1 98.81 189 LEU B CA 1
ATOM 3785 C C . LEU B 1 189 ? 10.695 -19.469 -14.352 1 98.81 189 LEU B C 1
ATOM 3787 O O . LEU B 1 189 ? 11.195 -19.219 -15.453 1 98.81 189 LEU B O 1
ATOM 3791 N N . TYR B 1 190 ? 9.539 -20.062 -14.156 1 98.88 190 TYR B N 1
ATOM 3792 C CA . TYR B 1 190 ? 8.664 -20.391 -15.273 1 98.88 190 TYR B CA 1
ATOM 3793 C C . TYR B 1 190 ? 7.332 -19.656 -15.164 1 98.88 190 TYR B C 1
ATOM 3795 O O . TYR B 1 190 ? 6.887 -19.328 -14.062 1 98.88 190 TYR B O 1
ATOM 3803 N N . ALA B 1 191 ? 6.742 -19.406 -16.328 1 98.88 191 ALA B N 1
ATOM 3804 C CA . ALA B 1 191 ? 5.426 -18.766 -16.359 1 98.88 191 ALA B CA 1
ATOM 3805 C C . ALA B 1 191 ? 4.527 -19.406 -17.406 1 98.88 191 ALA B C 1
ATOM 3807 O O . ALA B 1 191 ? 5.016 -20.047 -18.359 1 98.88 191 ALA B O 1
ATOM 3808 N N . VAL B 1 192 ? 3.277 -19.297 -17.219 1 98.88 192 VAL B N 1
ATOM 3809 C CA . VAL B 1 192 ? 2.273 -19.656 -18.219 1 98.88 192 VAL B CA 1
ATOM 3810 C C . VAL B 1 192 ? 1.103 -18.688 -18.141 1 98.88 192 VAL B C 1
ATOM 3812 O O . VAL B 1 192 ? 0.776 -18.172 -17.062 1 98.88 192 VAL B O 1
ATOM 3815 N N . SER B 1 193 ? 0.542 -18.422 -19.281 1 98.56 193 SER B N 1
ATOM 3816 C CA . SER B 1 193 ? -0.655 -17.594 -19.297 1 98.56 193 SER B CA 1
ATOM 3817 C C . SER B 1 193 ? -1.856 -18.328 -18.719 1 98.56 193 SER B C 1
ATOM 3819 O O . SER B 1 193 ? -2.059 -19.516 -19.016 1 98.56 193 SER B O 1
ATOM 3821 N N . VAL B 1 194 ? -2.605 -17.609 -17.906 1 98.62 194 VAL B N 1
ATOM 3822 C CA . VAL B 1 194 ? -3.846 -18.156 -17.375 1 98.62 194 VAL B CA 1
ATOM 3823 C C . VAL B 1 194 ? -5.008 -17.219 -17.688 1 98.62 194 VAL B C 1
ATOM 3825 O O . VAL B 1 194 ? -4.797 -16.062 -18.031 1 98.62 194 VAL B O 1
ATOM 3828 N N . VAL B 1 195 ? -6.242 -17.734 -17.562 1 98.12 195 VAL B N 1
ATOM 3829 C CA . VAL B 1 195 ? -7.41 -16.984 -17.984 1 98.12 195 VAL B CA 1
ATOM 3830 C C . VAL B 1 195 ? -7.984 -16.219 -16.797 1 98.12 195 VAL B C 1
ATOM 3832 O O . VAL B 1 195 ? -8.406 -16.812 -15.797 1 98.12 195 VAL B O 1
ATOM 3835 N N . HIS B 1 196 ? -7.996 -14.945 -16.891 1 98.12 196 HIS B N 1
ATOM 3836 C CA . HIS B 1 196 ? -8.586 -14.016 -15.93 1 98.12 196 HIS B CA 1
ATOM 3837 C C . HIS B 1 196 ? -9.414 -12.953 -16.641 1 98.12 196 HIS B C 1
ATOM 3839 O O . HIS B 1 196 ? -9.156 -11.758 -16.5 1 98.12 196 HIS B O 1
ATOM 3845 N N . GLY B 1 197 ? -10.445 -13.469 -17.344 1 96 197 GLY B N 1
ATOM 3846 C CA . GLY B 1 197 ? -11.227 -12.578 -18.188 1 96 197 GLY B CA 1
ATOM 3847 C C . GLY B 1 197 ? -10.43 -12.016 -19.359 1 96 197 GLY B C 1
ATOM 3848 O O . GLY B 1 197 ? -9.773 -12.758 -20.094 1 96 197 GLY B O 1
ATOM 3849 N N . ALA B 1 198 ? -10.586 -10.719 -19.547 1 94.62 198 ALA B N 1
ATOM 3850 C CA . ALA B 1 198 ? -9.93 -10.055 -20.656 1 94.62 198 ALA B CA 1
ATOM 3851 C C . ALA B 1 198 ? -8.531 -9.578 -20.266 1 94.62 198 ALA B C 1
ATOM 3853 O O . ALA B 1 198 ? -7.812 -9 -21.078 1 94.62 198 ALA B O 1
ATOM 3854 N N . PHE B 1 199 ? -8.125 -9.867 -19.078 1 96.75 199 PHE B N 1
ATOM 3855 C CA . PHE B 1 199 ? -6.891 -9.289 -18.562 1 96.75 199 PHE B CA 1
ATOM 3856 C C . PHE B 1 199 ? -5.734 -10.273 -18.688 1 96.75 199 PHE B C 1
ATOM 3858 O O . PHE B 1 199 ? -5.852 -11.43 -18.281 1 96.75 199 PHE B O 1
ATOM 3865 N N . PRO B 1 200 ? -4.652 -9.797 -19.281 1 98.31 200 PRO B N 1
ATOM 3866 C CA . PRO B 1 200 ? -3.473 -10.664 -19.281 1 98.31 200 PRO B CA 1
ATOM 3867 C C . PRO B 1 200 ? -3.035 -11.062 -17.875 1 98.31 200 PRO B C 1
ATOM 3869 O O . PRO B 1 200 ? -2.914 -10.203 -16.984 1 98.31 200 PRO B O 1
ATOM 3872 N N . ALA B 1 201 ? -2.801 -12.359 -17.672 1 98.62 201 ALA B N 1
ATOM 3873 C CA . ALA B 1 201 ? -2.441 -12.883 -16.359 1 98.62 201 ALA B CA 1
ATOM 3874 C C . ALA B 1 201 ? -1.507 -14.086 -16.484 1 98.62 201 ALA B C 1
ATOM 3876 O O . ALA B 1 201 ? -1.59 -14.844 -17.438 1 98.62 201 ALA B O 1
ATOM 3877 N N . LEU B 1 202 ? -0.653 -14.188 -15.5 1 98.88 202 LEU B N 1
ATOM 3878 C CA . LEU B 1 202 ? 0.332 -15.266 -15.469 1 98.88 202 LEU B CA 1
ATOM 3879 C C . LEU B 1 202 ? 0.234 -16.062 -14.172 1 98.88 202 LEU B C 1
ATOM 3881 O O . LEU B 1 202 ? -0.087 -15.5 -13.125 1 98.88 202 LEU B O 1
ATOM 3885 N N . ALA B 1 203 ? 0.515 -17.344 -14.273 1 98.94 203 ALA B N 1
ATOM 3886 C CA . ALA B 1 203 ? 0.938 -18.172 -13.141 1 98.94 203 ALA B CA 1
ATOM 3887 C C . ALA B 1 203 ? 2.455 -18.344 -13.125 1 98.94 203 ALA B C 1
ATOM 3889 O O . ALA B 1 203 ? 3.102 -18.281 -14.18 1 98.94 203 ALA B O 1
ATOM 3890 N N . TRP B 1 204 ? 2.984 -18.531 -11.914 1 98.94 204 TRP B N 1
ATOM 3891 C CA . TRP B 1 204 ? 4.438 -18.594 -11.773 1 98.94 204 TRP B CA 1
ATOM 3892 C C . TRP B 1 204 ? 4.871 -19.875 -11.094 1 98.94 204 TRP B C 1
ATOM 3894 O O . TRP B 1 204 ? 4.234 -20.328 -10.133 1 98.94 204 TRP B O 1
ATOM 3904 N N . ARG B 1 205 ? 5.984 -20.469 -11.57 1 98.94 205 ARG B N 1
ATOM 3905 C CA . ARG B 1 205 ? 6.727 -21.5 -10.859 1 98.94 205 ARG B CA 1
ATOM 3906 C C . ARG B 1 205 ? 8.141 -21.031 -10.539 1 98.94 205 ARG B C 1
ATOM 3908 O O . ARG B 1 205 ? 8.883 -20.594 -11.422 1 98.94 205 ARG B O 1
ATOM 3915 N N . VAL B 1 206 ? 8.43 -21.047 -9.297 1 98.94 206 VAL B N 1
ATOM 3916 C CA . VAL B 1 206 ? 9.773 -20.734 -8.805 1 98.94 206 VAL B CA 1
ATOM 3917 C C . VAL B 1 206 ? 10.492 -22.031 -8.414 1 98.94 206 VAL B C 1
ATOM 3919 O O . VAL B 1 206 ? 10.039 -22.75 -7.52 1 98.94 206 VAL B O 1
ATOM 3922 N N . GLU B 1 207 ? 11.523 -22.344 -9.086 1 98.88 207 GLU B N 1
ATOM 3923 C CA . GLU B 1 207 ? 12.422 -23.406 -8.672 1 98.88 207 GLU B CA 1
ATOM 3924 C C . GLU B 1 207 ? 13.648 -22.844 -7.961 1 98.88 207 GLU B C 1
ATOM 3926 O O . GLU B 1 207 ? 14.422 -22.094 -8.555 1 98.88 207 GL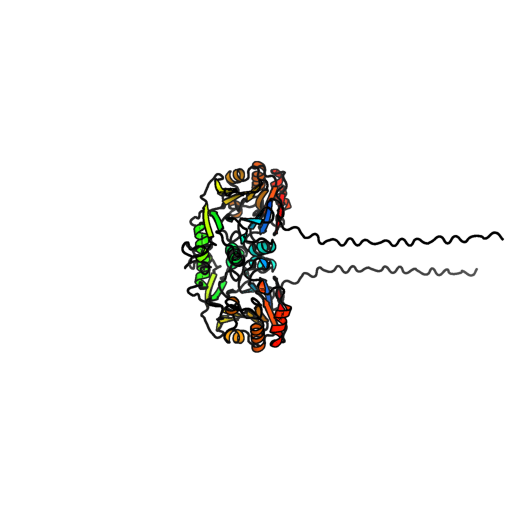U B O 1
ATOM 3931 N N . ILE B 1 208 ? 13.828 -23.203 -6.746 1 98.75 208 ILE B N 1
ATOM 3932 C CA . ILE B 1 208 ? 14.898 -22.656 -5.914 1 98.75 208 ILE B CA 1
ATOM 3933 C C . ILE B 1 208 ? 15.219 -23.641 -4.793 1 98.75 208 ILE B C 1
ATOM 3935 O O . ILE B 1 208 ? 14.312 -24.219 -4.184 1 98.75 208 ILE B O 1
ATOM 3939 N N . GLY B 1 209 ? 16.5 -23.906 -4.516 1 97.94 209 GLY B N 1
ATOM 3940 C CA . GLY B 1 209 ? 16.906 -24.828 -3.461 1 97.94 209 GLY B CA 1
ATOM 3941 C C . GLY B 1 209 ? 16.375 -26.234 -3.648 1 97.94 209 GLY B C 1
ATOM 3942 O O . GLY B 1 209 ? 16.016 -26.906 -2.676 1 97.94 209 GLY B O 1
ATOM 3943 N N . GLY B 1 210 ? 16.109 -26.609 -4.824 1 98 210 GLY B N 1
ATOM 3944 C CA . GLY B 1 210 ? 15.602 -27.938 -5.125 1 98 210 GLY B CA 1
ATOM 3945 C C . GLY B 1 210 ? 14.109 -28.078 -4.918 1 98 210 GLY B C 1
ATOM 3946 O O . GLY B 1 210 ? 13.57 -29.188 -4.922 1 98 210 GLY B O 1
ATOM 3947 N N . LYS B 1 211 ? 13.453 -26.938 -4.703 1 98.75 211 LYS B N 1
ATOM 3948 C CA . LYS B 1 211 ? 12.016 -26.938 -4.461 1 98.75 211 LYS B CA 1
ATOM 3949 C C . LYS B 1 211 ? 11.258 -26.266 -5.598 1 98.75 211 LYS B C 1
ATOM 3951 O O . LYS B 1 211 ? 11.805 -25.391 -6.273 1 98.75 211 LYS B O 1
ATOM 3956 N N . ARG B 1 212 ? 10.062 -26.734 -5.812 1 98.81 212 ARG B N 1
ATOM 3957 C CA . ARG B 1 212 ? 9.156 -26.172 -6.809 1 98.81 212 ARG B CA 1
ATOM 3958 C C . ARG B 1 212 ? 7.957 -25.516 -6.141 1 98.81 212 ARG B C 1
ATOM 3960 O O . ARG B 1 212 ? 7.137 -26.188 -5.512 1 98.81 212 ARG B O 1
ATOM 3967 N N . ILE B 1 213 ? 7.863 -24.219 -6.309 1 98.94 213 ILE B N 1
ATOM 3968 C CA . ILE B 1 213 ? 6.777 -23.422 -5.73 1 98.94 213 ILE B CA 1
ATOM 3969 C C . ILE B 1 213 ? 5.945 -22.797 -6.848 1 98.94 213 ILE B C 1
ATOM 3971 O O . ILE B 1 213 ? 6.488 -22.172 -7.758 1 98.94 213 ILE B O 1
ATOM 3975 N N . VAL B 1 214 ? 4.648 -23 -6.758 1 99 214 VAL B N 1
ATOM 3976 C CA . VAL B 1 214 ? 3.795 -22.484 -7.824 1 99 214 VAL B CA 1
ATOM 3977 C C . VAL B 1 214 ? 2.762 -21.531 -7.246 1 99 214 VAL B C 1
ATOM 3979 O O . VAL B 1 214 ? 2.164 -21.797 -6.203 1 99 214 VAL B O 1
ATOM 3982 N N . PHE B 1 215 ? 2.572 -20.422 -7.918 1 99 215 PHE B N 1
ATOM 3983 C CA . PHE B 1 215 ? 1.549 -19.422 -7.633 1 99 215 PHE B CA 1
ATOM 3984 C C . PHE B 1 215 ? 0.557 -19.328 -8.789 1 99 215 PHE B C 1
ATOM 3986 O O . PHE B 1 215 ? 0.941 -19.016 -9.914 1 99 215 PHE B O 1
ATOM 3993 N N . SER B 1 216 ? -0.672 -19.469 -8.508 1 98.94 216 SER B N 1
ATOM 3994 C CA . SER B 1 216 ? -1.659 -19.562 -9.578 1 98.94 216 SER B CA 1
ATOM 3995 C C . SER B 1 216 ? -1.95 -18.188 -10.18 1 98.94 216 SER B C 1
ATOM 3997 O O . SER B 1 216 ? -2.422 -18.094 -11.312 1 98.94 216 SER B O 1
ATOM 3999 N N . GLY B 1 217 ? -1.682 -17.109 -9.359 1 98.62 217 GLY B N 1
ATOM 4000 C CA . GLY B 1 217 ? -2.346 -15.867 -9.734 1 98.62 217 GLY B CA 1
ATOM 4001 C C . GLY B 1 217 ? -3.859 -15.969 -9.719 1 98.62 217 GLY B C 1
ATOM 4002 O O . GLY B 1 217 ? -4.422 -16.828 -9.047 1 98.62 217 GLY B O 1
ATOM 4003 N N . ASP B 1 218 ? -4.516 -15 -10.359 1 98.81 218 ASP B N 1
ATOM 4004 C CA . ASP B 1 218 ? -5.961 -15.086 -10.531 1 98.81 218 ASP B CA 1
ATOM 4005 C C . ASP B 1 218 ? -6.324 -15.734 -11.859 1 98.81 218 ASP B C 1
ATOM 4007 O O . ASP B 1 218 ? -5.824 -15.328 -12.914 1 98.81 218 ASP B O 1
ATOM 4011 N N . THR B 1 219 ? -7.168 -16.734 -11.789 1 98.81 219 THR B N 1
ATOM 4012 C CA . THR B 1 219 ? -7.535 -17.484 -12.984 1 98.81 219 THR B CA 1
ATOM 4013 C C . THR B 1 219 ? -8.844 -18.234 -12.773 1 98.81 219 THR B C 1
ATOM 4015 O O . THR B 1 219 ? -9.188 -18.578 -11.641 1 98.81 219 THR B O 1
ATOM 4018 N N . ASN B 1 220 ? -9.492 -18.562 -13.875 1 98.56 220 ASN B N 1
ATOM 4019 C CA . ASN B 1 220 ? -10.695 -19.375 -13.766 1 98.56 220 ASN B CA 1
ATOM 4020 C C . ASN B 1 220 ? -10.375 -20.859 -13.914 1 98.56 220 ASN B C 1
ATOM 4022 O O . ASN B 1 220 ? -11.266 -21.703 -13.812 1 98.56 220 ASN B O 1
ATOM 4026 N N . GLY B 1 221 ? -9.117 -21.219 -14.297 1 98.25 221 GLY B N 1
ATOM 4027 C CA . GLY B 1 221 ? -8.664 -22.594 -14.312 1 98.25 221 GLY B CA 1
ATOM 4028 C C . GLY B 1 221 ? -8.797 -23.25 -15.68 1 98.25 221 GLY B C 1
ATOM 4029 O O . GLY B 1 221 ? -8.492 -24.422 -15.836 1 98.25 221 GLY B O 1
ATOM 4030 N N . GLU B 1 222 ? -9.219 -22.438 -16.656 1 97.5 222 GLU B N 1
ATOM 4031 C CA . GLU B 1 222 ? -9.367 -22.984 -18 1 97.5 222 GLU B CA 1
ATOM 4032 C C . GLU B 1 222 ? -8.008 -23.328 -18.609 1 97.5 222 GLU B C 1
ATOM 4034 O O . GLU B 1 222 ? -7.039 -22.594 -18.422 1 97.5 222 GLU B O 1
ATOM 4039 N N . GLY B 1 223 ? -8.008 -24.453 -19.359 1 96.56 223 GLY B N 1
ATOM 4040 C CA . GLY B 1 223 ? -6.785 -24.875 -20.016 1 96.56 223 GLY B CA 1
ATOM 4041 C C . GLY B 1 223 ? -5.93 -25.781 -19.141 1 96.56 223 GLY B C 1
ATOM 4042 O O . GLY B 1 223 ? -6.25 -26 -17.969 1 96.56 223 GLY B O 1
ATOM 4043 N N . GLU B 1 224 ? -4.816 -26.281 -19.734 1 97.75 224 GLU B N 1
ATOM 4044 C CA . GLU B 1 224 ? -3.973 -27.234 -19.016 1 97.75 224 GLU B CA 1
ATOM 4045 C C . GLU B 1 224 ? -2.695 -26.578 -18.516 1 97.75 224 GLU B C 1
ATOM 4047 O O . GLU B 1 224 ? -1.898 -27.203 -17.812 1 97.75 224 GLU B O 1
ATOM 4052 N N . GLY B 1 225 ? -2.529 -25.344 -18.875 1 98.56 225 GLY B N 1
ATOM 4053 C CA . GLY B 1 225 ? -1.281 -24.656 -18.594 1 98.56 225 GLY B CA 1
ATOM 4054 C C . GLY B 1 225 ? -0.926 -24.625 -17.109 1 98.56 225 GLY B C 1
ATOM 4055 O O . GLY B 1 225 ? 0.203 -24.953 -16.734 1 98.56 225 GLY B O 1
ATOM 4056 N N . LEU B 1 226 ? -1.895 -24.281 -16.297 1 98.88 226 LEU B N 1
ATOM 4057 C CA . LEU B 1 226 ? -1.641 -24.188 -14.867 1 98.88 226 LEU B CA 1
ATOM 4058 C C . LEU B 1 226 ? -1.296 -25.547 -14.289 1 98.88 226 LEU B C 1
ATOM 4060 O O . LEU B 1 226 ? -0.364 -25.672 -13.492 1 98.88 226 LEU B O 1
ATOM 4064 N N . THR B 1 227 ? -2.049 -26.562 -14.664 1 98.88 227 THR B N 1
ATOM 4065 C CA . THR B 1 227 ? -1.773 -27.906 -14.188 1 98.88 227 THR B CA 1
ATOM 4066 C C . THR B 1 227 ? -0.372 -28.359 -14.594 1 98.88 227 THR B C 1
ATOM 4068 O O . THR B 1 227 ? 0.363 -28.922 -13.789 1 98.88 227 THR B O 1
ATOM 4071 N N . GLN B 1 228 ? -0.033 -28.062 -15.836 1 98.94 228 GLN B N 1
ATOM 4072 C CA . GLN B 1 228 ? 1.298 -28.406 -16.328 1 98.94 228 GLN B CA 1
ATOM 4073 C C . GLN B 1 228 ? 2.379 -27.656 -15.547 1 98.94 228 GLN B C 1
ATOM 4075 O O . GLN B 1 228 ? 3.408 -28.234 -15.195 1 98.94 228 GLN B O 1
ATOM 4080 N N . LEU B 1 229 ? 2.133 -26.422 -15.242 1 98.88 229 LEU B N 1
ATOM 4081 C CA . LEU B 1 229 ? 3.084 -25.625 -14.484 1 98.88 229 LEU B CA 1
ATOM 4082 C C . LEU B 1 229 ? 3.262 -26.172 -13.07 1 98.88 229 LEU B C 1
ATOM 4084 O O . LEU B 1 229 ? 4.363 -26.141 -12.523 1 98.88 229 LEU B O 1
ATOM 4088 N N . ALA B 1 230 ? 2.217 -26.719 -12.5 1 98.94 230 ALA B N 1
ATOM 4089 C CA . ALA B 1 230 ? 2.182 -27.094 -11.086 1 98.94 230 ALA B CA 1
ATOM 4090 C C . ALA B 1 230 ? 2.588 -28.562 -10.898 1 98.94 230 ALA B C 1
ATOM 4092 O O . ALA B 1 230 ? 2.592 -29.062 -9.773 1 98.94 230 ALA B O 1
ATOM 4093 N N . LEU B 1 231 ? 2.963 -29.219 -12.008 1 98.88 231 LEU B N 1
ATOM 4094 C CA . LEU B 1 231 ? 3.258 -30.641 -11.945 1 98.88 231 LEU B CA 1
ATOM 4095 C C . LEU B 1 231 ? 4.336 -30.922 -10.898 1 98.88 231 LEU B C 1
ATOM 4097 O O . LEU B 1 231 ? 5.434 -30.375 -10.969 1 98.88 231 LEU B O 1
ATOM 4101 N N . ASN B 1 232 ? 4.016 -31.703 -9.898 1 98.81 232 ASN B N 1
ATOM 4102 C CA . ASN B 1 232 ? 4.887 -32.188 -8.836 1 98.81 232 ASN B CA 1
ATOM 4103 C C . ASN B 1 232 ? 5.406 -31.047 -7.969 1 98.81 232 ASN B C 1
ATOM 4105 O O . ASN B 1 232 ? 6.531 -31.094 -7.469 1 98.81 232 ASN B O 1
ATOM 4109 N N . ALA B 1 233 ? 4.629 -29.984 -7.918 1 98.88 233 ALA B N 1
ATOM 4110 C CA . ALA B 1 233 ? 5.02 -28.859 -7.074 1 98.88 233 ALA B CA 1
ATOM 4111 C C . ALA B 1 233 ? 5.098 -29.266 -5.609 1 98.88 233 ALA B C 1
ATOM 4113 O O . ALA B 1 233 ? 4.258 -30.031 -5.125 1 98.88 233 ALA B O 1
ATOM 4114 N N . ASP B 1 234 ? 6.156 -28.719 -4.898 1 98.94 234 ASP B N 1
ATOM 4115 C CA . ASP B 1 234 ? 6.238 -28.906 -3.455 1 98.94 234 ASP B CA 1
ATOM 4116 C C . ASP B 1 234 ? 5.188 -28.062 -2.732 1 98.94 234 ASP B C 1
ATOM 4118 O O . ASP B 1 234 ? 4.668 -28.484 -1.692 1 98.94 234 ASP B O 1
ATOM 4122 N N . LEU B 1 235 ? 4.902 -26.969 -3.262 1 98.94 235 LEU B N 1
ATOM 4123 C CA . LEU B 1 235 ? 3.885 -26.047 -2.748 1 98.94 235 LEU B CA 1
ATOM 4124 C C . LEU B 1 235 ? 3.123 -25.391 -3.891 1 98.94 235 LEU B C 1
ATOM 4126 O O . LEU B 1 235 ? 3.73 -24.875 -4.832 1 98.94 235 LEU B O 1
ATOM 4130 N N . PHE B 1 236 ? 1.832 -25.516 -3.811 1 98.94 236 PHE B N 1
ATOM 4131 C CA . PHE B 1 236 ? 0.935 -24.812 -4.727 1 98.94 236 PHE B CA 1
ATOM 4132 C C . PHE B 1 236 ? 0.092 -23.781 -3.979 1 98.94 236 PHE B C 1
ATOM 4134 O O . PHE B 1 236 ? -0.754 -24.141 -3.158 1 98.94 236 PHE B O 1
ATOM 4141 N N . VAL B 1 237 ? 0.363 -22.5 -4.23 1 99 237 VAL B N 1
ATOM 4142 C CA . VAL B 1 237 ? -0.452 -21.422 -3.689 1 99 237 VAL B CA 1
ATOM 4143 C C . VAL B 1 237 ? -1.551 -21.047 -4.684 1 99 237 VAL B C 1
ATOM 4145 O O . VAL B 1 237 ? -1.275 -20.484 -5.742 1 99 237 VAL B O 1
ATOM 4148 N N . ALA B 1 238 ? -2.754 -21.328 -4.328 1 98.94 238 ALA B N 1
ATOM 4149 C CA . ALA B 1 238 ? -3.906 -21.047 -5.18 1 98.94 238 ALA B CA 1
ATOM 4150 C C . ALA B 1 238 ? -4.777 -19.953 -4.582 1 98.94 238 ALA B C 1
ATOM 4152 O O . ALA B 1 238 ? -4.934 -19.875 -3.361 1 98.94 238 ALA B O 1
ATOM 4153 N N . HIS B 1 239 ? -5.375 -19.141 -5.48 1 98.88 239 HIS B N 1
ATOM 4154 C CA . HIS B 1 239 ? -6.312 -18.141 -4.98 1 98.88 239 HIS B CA 1
ATOM 4155 C C . HIS B 1 239 ? -7.637 -18.781 -4.578 1 98.88 239 HIS B C 1
ATOM 4157 O O . HIS B 1 239 ? -8.086 -19.734 -5.215 1 98.88 239 HIS B O 1
ATOM 4163 N N . ASN B 1 240 ? -8.164 -18.328 -3.533 1 98.62 240 ASN B N 1
ATOM 4164 C CA . ASN B 1 240 ? -9.508 -18.703 -3.098 1 98.62 240 ASN B CA 1
ATOM 4165 C C . ASN B 1 240 ? -10.445 -17.5 -3.104 1 98.62 240 ASN B C 1
ATOM 4167 O O . ASN B 1 240 ? -10.836 -17 -2.043 1 98.62 240 ASN B O 1
ATOM 4171 N N . ALA B 1 241 ? -10.93 -17.188 -4.25 1 98.44 241 ALA B N 1
ATOM 4172 C CA . ALA B 1 241 ? -11.609 -15.914 -4.453 1 98.44 241 ALA B CA 1
ATOM 4173 C C . ALA B 1 241 ? -13.125 -16.094 -4.492 1 98.44 241 ALA B C 1
ATOM 4175 O O . ALA B 1 241 ? -13.875 -15.164 -4.188 1 98.44 241 ALA B O 1
ATOM 4176 N N . VAL B 1 242 ? -13.617 -17.328 -4.91 1 98.56 242 VAL B N 1
ATOM 4177 C CA . VAL B 1 242 ? -15.055 -17.516 -5.059 1 98.56 242 VAL B CA 1
ATOM 4178 C C . VAL B 1 242 ? -15.461 -18.859 -4.453 1 98.56 242 VAL B C 1
ATOM 4180 O O . VAL B 1 242 ? -14.672 -19.812 -4.441 1 98.56 242 VAL B O 1
ATOM 4183 N N . PRO B 1 243 ? -16.656 -18.938 -3.963 1 98.19 243 PRO B N 1
ATOM 4184 C CA . PRO B 1 243 ? -17.172 -20.219 -3.51 1 98.19 243 PRO B CA 1
ATOM 4185 C C . PRO B 1 243 ? -17.547 -21.156 -4.664 1 98.19 243 PRO B C 1
ATOM 4187 O O . PRO B 1 243 ? -17.547 -20.734 -5.824 1 98.19 243 PRO B O 1
ATOM 4190 N N . GLU B 1 244 ? -17.781 -22.406 -4.352 1 97.75 244 GLU B N 1
ATOM 4191 C CA . GLU B 1 244 ? -18.109 -23.406 -5.363 1 97.75 244 GLU B CA 1
ATOM 4192 C C . GLU B 1 244 ? -19.328 -22.984 -6.184 1 97.75 244 GLU B C 1
ATOM 4194 O O . GLU B 1 244 ? -19.406 -23.25 -7.383 1 97.75 244 GLU B O 1
ATOM 4199 N N . GLY B 1 245 ? -20.266 -22.25 -5.707 1 95.62 245 GLY B N 1
ATOM 4200 C CA . GLY B 1 245 ? -21.516 -21.891 -6.359 1 95.62 245 GLY B CA 1
ATOM 4201 C C . GLY B 1 245 ? -21.453 -20.562 -7.094 1 95.62 245 GLY B C 1
ATOM 4202 O O . GLY B 1 245 ? -22.469 -20.078 -7.582 1 95.62 245 GLY B O 1
ATOM 4203 N N . ALA B 1 246 ? -20.25 -20.016 -7.223 1 95.88 246 ALA B N 1
ATOM 4204 C CA . ALA B 1 246 ? -20.109 -18.719 -7.895 1 95.88 246 ALA B CA 1
ATOM 4205 C C . ALA B 1 246 ? -20.547 -18.812 -9.352 1 95.88 246 ALA B C 1
ATOM 4207 O O . ALA B 1 246 ? -20.328 -19.828 -10.008 1 95.88 246 ALA B O 1
ATOM 4208 N N . THR B 1 247 ? -21.188 -17.75 -9.875 1 95.31 247 THR B N 1
ATOM 4209 C CA . THR B 1 247 ? -21.625 -17.641 -11.266 1 95.31 247 THR B CA 1
ATOM 4210 C C . THR B 1 247 ? -21.25 -16.266 -11.836 1 95.31 247 THR B C 1
ATOM 4212 O O . THR B 1 247 ? -20.672 -15.438 -11.133 1 95.31 247 THR B O 1
ATOM 4215 N N . GLY B 1 248 ? -21.438 -16.109 -13.109 1 94.25 248 GLY B N 1
ATOM 4216 C CA . GLY B 1 248 ? -21.234 -14.797 -13.703 1 94.25 248 GLY B CA 1
ATOM 4217 C C . GLY B 1 248 ? -19.781 -14.391 -13.805 1 94.25 248 GLY B C 1
ATOM 4218 O O . GLY B 1 248 ? -18.922 -15.219 -14.109 1 94.25 248 GLY B O 1
ATOM 4219 N N . VAL B 1 249 ? -19.562 -13.086 -13.617 1 91.38 249 VAL B N 1
ATOM 4220 C CA . VAL B 1 249 ? -18.25 -12.492 -13.836 1 91.38 249 VAL B CA 1
ATOM 4221 C C . VAL B 1 249 ? -17.25 -13.062 -12.836 1 91.38 249 VAL B C 1
ATOM 4223 O O . VAL B 1 249 ? -16.109 -13.336 -13.18 1 91.38 249 VAL B O 1
ATOM 4226 N N . GLU B 1 250 ? -17.688 -13.234 -11.656 1 93.25 250 GLU B N 1
ATOM 4227 C CA . GLU B 1 250 ? -16.766 -13.711 -10.633 1 93.25 250 GLU B CA 1
ATOM 4228 C C . GLU B 1 250 ? -16.25 -15.109 -10.969 1 93.25 250 GLU B C 1
ATOM 4230 O O . GLU B 1 250 ? -15.062 -15.398 -10.773 1 93.25 250 GLU B O 1
ATOM 4235 N N . ARG B 1 251 ? -17.125 -15.969 -11.477 1 94.75 251 ARG B N 1
ATOM 4236 C CA . ARG B 1 251 ? -16.703 -17.297 -11.891 1 94.75 251 ARG B CA 1
ATOM 4237 C C . ARG B 1 251 ? -15.82 -17.234 -13.133 1 94.75 251 ARG B C 1
ATOM 4239 O O . ARG B 1 251 ? -14.875 -18.016 -13.273 1 94.75 251 ARG B O 1
ATOM 4246 N N . HIS B 1 252 ? -16.094 -16.359 -13.984 1 96.06 252 HIS B N 1
ATOM 4247 C CA . HIS B 1 252 ? -15.336 -16.188 -15.219 1 96.06 252 HIS B CA 1
ATOM 4248 C C . HIS B 1 252 ? -13.898 -15.75 -14.922 1 96.06 252 HIS B C 1
ATOM 4250 O O . HIS B 1 252 ? -12.984 -16.047 -15.695 1 96.06 252 HIS B O 1
ATOM 4256 N N . LEU B 1 253 ? -13.711 -15.242 -13.766 1 97.88 253 LEU B N 1
ATOM 4257 C CA . LEU B 1 253 ? -12.414 -14.656 -13.445 1 97.88 253 LEU B CA 1
ATOM 4258 C C . LEU B 1 253 ? -11.625 -15.57 -12.508 1 97.88 253 LEU B C 1
ATOM 4260 O O . LEU B 1 253 ? -10.414 -15.398 -12.344 1 97.88 253 LEU B O 1
ATOM 4264 N N . HIS B 1 254 ? -12.312 -16.562 -11.883 1 98.75 254 HIS B N 1
ATOM 4265 C CA . HIS B 1 254 ? -11.641 -17.234 -10.781 1 98.75 254 HIS B CA 1
ATOM 4266 C C . HIS B 1 254 ? -11.992 -18.719 -10.75 1 98.75 254 HIS B C 1
ATOM 4268 O O . HIS B 1 254 ? -13.062 -19.125 -11.219 1 98.75 254 HIS B O 1
ATOM 4274 N N . MET B 1 255 ? -11.125 -19.516 -10.148 1 98.75 255 MET B N 1
ATOM 4275 C CA . MET B 1 255 ? -11.375 -20.938 -9.906 1 98.75 255 MET B CA 1
ATOM 4276 C C . MET B 1 255 ? -12.312 -21.125 -8.719 1 98.75 255 MET B C 1
ATOM 4278 O O . MET B 1 255 ? -12.117 -20.516 -7.664 1 98.75 255 MET B O 1
ATOM 4282 N N . PRO B 1 256 ? -13.305 -21.906 -8.906 1 98.69 256 PRO B N 1
ATOM 4283 C CA . PRO B 1 256 ? -13.992 -22.406 -7.711 1 98.69 256 PRO B CA 1
ATOM 4284 C C . PRO B 1 256 ? -13.234 -23.531 -7.02 1 98.69 256 PRO B C 1
ATOM 4286 O O . PRO B 1 256 ? -12.281 -24.078 -7.59 1 98.69 256 PRO B O 1
ATOM 4289 N N . PRO B 1 257 ? -13.617 -23.906 -5.828 1 98.81 257 PRO B N 1
ATOM 4290 C CA . PRO B 1 257 ? -12.914 -24.938 -5.062 1 98.81 257 PRO B CA 1
ATOM 4291 C C . PRO B 1 257 ? -12.766 -26.25 -5.832 1 98.81 257 PRO B C 1
ATOM 4293 O O . PRO B 1 257 ? -11.719 -26.906 -5.754 1 98.81 257 PRO B O 1
ATOM 4296 N N . SER B 1 258 ? -13.711 -26.703 -6.586 1 98.75 258 SER B N 1
ATOM 4297 C CA . SER B 1 258 ? -13.641 -27.953 -7.328 1 98.75 258 SER B CA 1
ATOM 4298 C C . SER B 1 258 ? -12.508 -27.922 -8.352 1 98.75 258 SER B C 1
ATOM 4300 O O . SER B 1 258 ? -11.805 -28.922 -8.539 1 98.75 258 SER B O 1
ATOM 4302 N N . VAL B 1 259 ? -12.367 -26.781 -8.984 1 98.81 259 VAL B N 1
ATOM 4303 C CA . VAL B 1 259 ? -11.312 -26.625 -9.984 1 98.81 259 VAL B CA 1
ATOM 4304 C C . VAL B 1 259 ? -9.953 -26.609 -9.297 1 98.81 259 VAL B C 1
ATOM 4306 O O . VAL B 1 259 ? -8.992 -27.203 -9.781 1 98.81 259 VAL B O 1
ATOM 4309 N N . ILE B 1 260 ? -9.883 -25.938 -8.125 1 98.94 260 ILE B N 1
ATOM 4310 C CA . ILE B 1 260 ? -8.648 -25.922 -7.352 1 98.94 260 ILE B CA 1
ATOM 4311 C C . ILE B 1 260 ? -8.25 -27.344 -6.977 1 98.94 260 ILE B C 1
ATOM 4313 O O . ILE B 1 260 ? -7.098 -27.734 -7.172 1 98.94 260 ILE B O 1
ATOM 4317 N N . GLY B 1 261 ? -9.18 -28.094 -6.492 1 98.88 261 GLY B N 1
ATOM 4318 C CA . GLY B 1 261 ? -8.922 -29.469 -6.121 1 98.88 261 GLY B CA 1
ATOM 4319 C C . GLY B 1 261 ? -8.469 -30.328 -7.289 1 98.88 261 GLY B C 1
ATOM 4320 O O . GLY B 1 261 ? -7.527 -31.109 -7.164 1 98.88 261 GLY B O 1
ATOM 4321 N N . THR B 1 262 ? -9.172 -30.172 -8.414 1 98.88 262 THR B N 1
ATOM 4322 C CA . THR B 1 262 ? -8.836 -30.938 -9.617 1 98.88 262 THR B CA 1
ATOM 4323 C C . THR B 1 262 ? -7.422 -30.609 -10.086 1 98.88 262 THR B C 1
ATOM 4325 O O . THR B 1 262 ? -6.637 -31.516 -10.391 1 98.88 262 THR B O 1
ATOM 4328 N N . THR B 1 263 ? -7.098 -29.328 -10.078 1 98.94 263 THR B N 1
ATOM 4329 C CA . THR B 1 263 ? -5.77 -28.891 -10.5 1 98.94 263 THR B CA 1
ATOM 4330 C C . THR B 1 263 ? -4.695 -29.469 -9.57 1 98.94 263 THR B C 1
ATOM 4332 O O . THR B 1 263 ? -3.699 -30.016 -10.039 1 98.94 263 THR B O 1
ATOM 4335 N N . ALA B 1 264 ? -4.922 -29.344 -8.289 1 98.94 264 ALA B N 1
ATOM 4336 C CA . ALA B 1 264 ? -3.961 -29.812 -7.297 1 98.94 264 ALA B CA 1
ATOM 4337 C C . ALA B 1 264 ? -3.746 -31.312 -7.422 1 98.94 264 ALA B C 1
ATOM 4339 O O . ALA B 1 264 ? -2.611 -31.797 -7.383 1 98.94 264 ALA B O 1
ATOM 4340 N N . ALA B 1 265 ? -4.793 -32.062 -7.609 1 98.88 265 ALA B N 1
ATOM 4341 C CA . ALA B 1 265 ? -4.719 -33.531 -7.73 1 98.88 265 ALA B CA 1
ATOM 4342 C C . ALA B 1 265 ? -3.984 -33.938 -9.008 1 98.88 265 ALA B C 1
ATOM 4344 O O . ALA B 1 265 ? -3.051 -34.75 -8.961 1 98.88 265 ALA B O 1
ATOM 4345 N N . ASN B 1 266 ? -4.449 -33.344 -10.094 1 98.81 266 ASN B N 1
ATOM 4346 C CA . ASN B 1 266 ? -3.879 -33.688 -11.391 1 98.81 266 ASN B CA 1
ATOM 4347 C C . ASN B 1 266 ? -2.4 -33.312 -11.477 1 98.81 266 ASN B C 1
ATOM 4349 O O . ASN B 1 266 ? -1.625 -34 -12.164 1 98.81 266 ASN B O 1
ATOM 4353 N N . ALA B 1 267 ? -1.989 -32.312 -10.711 1 98.88 267 ALA B N 1
ATOM 4354 C CA . ALA B 1 267 ? -0.601 -31.859 -10.727 1 98.88 267 ALA B CA 1
ATOM 4355 C C . ALA B 1 267 ? 0.235 -32.594 -9.688 1 98.88 267 ALA B C 1
ATOM 4357 O O . ALA B 1 267 ? 1.452 -32.438 -9.617 1 98.88 267 ALA B O 1
ATOM 4358 N N . HIS B 1 268 ? -0.363 -33.375 -8.867 1 98.75 268 HIS B N 1
ATOM 4359 C CA . HIS B 1 268 ? 0.329 -34.125 -7.82 1 98.75 268 HIS B CA 1
ATOM 4360 C C . HIS B 1 268 ? 1.08 -33.188 -6.879 1 98.75 268 HIS B C 1
ATOM 4362 O O . HIS B 1 268 ? 2.256 -33.406 -6.578 1 98.75 268 HIS B O 1
ATOM 4368 N N . VAL B 1 269 ? 0.385 -32.094 -6.508 1 98.56 269 VAL B N 1
ATOM 4369 C CA . VAL B 1 269 ? 1.062 -31.156 -5.621 1 98.56 269 VAL B CA 1
ATOM 4370 C C . VAL B 1 269 ? 1.213 -31.766 -4.23 1 98.56 269 VAL B C 1
ATOM 4372 O O . VAL B 1 269 ? 0.365 -32.531 -3.795 1 98.56 269 VAL B O 1
ATOM 4375 N N . LYS B 1 270 ? 2.287 -31.406 -3.521 1 98.81 270 LYS B N 1
ATOM 4376 C CA . LYS B 1 270 ? 2.533 -31.953 -2.193 1 98.81 270 LYS B CA 1
ATOM 4377 C C . LYS B 1 270 ? 1.739 -31.203 -1.13 1 98.81 270 LYS B C 1
ATOM 4379 O O . LYS B 1 270 ? 1.227 -31.812 -0.187 1 98.81 270 LYS B O 1
ATOM 4384 N N . GLN B 1 271 ? 1.619 -29.938 -1.267 1 98.75 271 GLN B N 1
ATOM 4385 C CA . GLN B 1 271 ? 0.894 -29.078 -0.328 1 98.75 271 GLN B CA 1
ATOM 4386 C C . GLN B 1 271 ? 0.156 -27.969 -1.057 1 98.75 271 GLN B C 1
ATOM 4388 O O . GLN B 1 271 ? 0.7 -27.359 -1.979 1 98.75 271 GLN B O 1
ATOM 4393 N N . LEU B 1 272 ? -1.112 -27.797 -0.633 1 98.88 272 LEU B N 1
ATOM 4394 C CA . LEU B 1 272 ? -1.951 -26.734 -1.183 1 98.88 272 LEU B CA 1
ATOM 4395 C C . LEU B 1 272 ? -2.186 -25.641 -0.151 1 98.88 272 LEU B C 1
ATOM 4397 O O . LEU B 1 272 ? -2.604 -25.922 0.975 1 98.88 272 LEU B O 1
ATOM 4401 N N . VAL B 1 273 ? -1.853 -24.422 -0.493 1 98.94 273 VAL B N 1
ATOM 4402 C CA . VAL B 1 273 ? -2.148 -23.25 0.325 1 98.94 273 VAL B CA 1
ATOM 4403 C C . VAL B 1 273 ? -3.152 -22.359 -0.399 1 98.94 273 VAL B C 1
ATOM 4405 O O . VAL B 1 273 ? -2.953 -22 -1.565 1 98.94 273 VAL B O 1
ATOM 4408 N N . LEU B 1 274 ? -4.25 -22.062 0.277 1 98.94 274 LEU B N 1
ATOM 4409 C CA . LEU B 1 274 ? -5.262 -21.156 -0.272 1 98.94 274 LEU B CA 1
ATOM 4410 C C . LEU B 1 274 ? -5.051 -19.734 0.222 1 98.94 274 LEU B C 1
ATOM 4412 O O . LEU B 1 274 ? -5.102 -19.469 1.427 1 98.94 274 LEU B O 1
ATOM 4416 N N . SER B 1 275 ? -4.789 -18.828 -0.722 1 98.81 275 SER B N 1
ATOM 4417 C CA . SER B 1 275 ? -4.598 -17.406 -0.453 1 98.81 275 SER B CA 1
ATOM 4418 C C . SER B 1 275 ? -5.516 -16.562 -1.322 1 98.81 275 SER B C 1
ATOM 4420 O O . SER B 1 275 ? -6.508 -17.047 -1.858 1 98.81 275 SER B O 1
ATOM 4422 N N . HIS B 1 276 ? -5.25 -15.18 -1.329 1 98.75 276 HIS B N 1
ATOM 4423 C CA . HIS B 1 276 ? -6.184 -14.289 -2.018 1 98.75 276 HIS B CA 1
ATOM 4424 C C . HIS B 1 276 ? -7.625 -14.602 -1.635 1 98.75 276 HIS B C 1
ATOM 4426 O O . HIS B 1 276 ? -8.469 -14.82 -2.506 1 98.75 276 HIS B O 1
ATOM 4432 N N . ARG B 1 277 ? -7.844 -14.695 -0.346 1 98.5 277 ARG B N 1
ATOM 4433 C CA . ARG B 1 277 ? -9.148 -15.016 0.223 1 98.5 277 ARG B CA 1
ATOM 4434 C C . ARG B 1 277 ? -10.07 -13.805 0.201 1 98.5 277 ARG B C 1
ATOM 4436 O O . ARG B 1 277 ? -10.023 -12.969 1.1 1 98.5 277 ARG B O 1
ATOM 4443 N N . MET B 1 278 ? -10.906 -13.781 -0.724 1 97 278 MET B N 1
ATOM 4444 C CA . MET B 1 278 ? -11.812 -12.641 -0.85 1 97 278 MET B CA 1
ATOM 4445 C C . MET B 1 278 ? -12.922 -12.719 0.193 1 97 278 MET B C 1
ATOM 4447 O O . MET B 1 278 ? -13.195 -13.789 0.743 1 97 278 MET B O 1
ATOM 4451 N N . LEU B 1 279 ? -13.531 -11.617 0.405 1 95.25 279 LEU B N 1
ATOM 4452 C CA . LEU B 1 279 ? -14.531 -11.484 1.463 1 95.25 279 LEU B CA 1
ATOM 4453 C C . LEU B 1 279 ? -15.609 -12.547 1.325 1 95.25 279 LEU B C 1
ATOM 4455 O O . LEU B 1 279 ? -16.047 -13.133 2.32 1 95.25 279 LEU B O 1
ATOM 4459 N N . ARG B 1 280 ? -15.969 -12.906 0.152 1 96 280 ARG B N 1
ATOM 4460 C CA . ARG B 1 280 ? -17.078 -13.82 -0.121 1 96 280 ARG B CA 1
ATOM 4461 C C . ARG B 1 280 ? -16.688 -15.258 0.224 1 96 280 ARG B C 1
ATOM 4463 O O . ARG B 1 280 ? -17.547 -16.141 0.26 1 96 280 ARG B O 1
ATOM 4470 N N . THR B 1 281 ? -15.461 -15.508 0.512 1 98 281 THR B N 1
ATOM 4471 C CA . THR B 1 281 ? -15.047 -16.859 0.852 1 98 281 THR B CA 1
ATOM 4472 C C . THR B 1 281 ? -14.688 -16.969 2.332 1 98 281 THR B C 1
ATOM 4474 O O . THR B 1 281 ? -14.539 -18.062 2.867 1 98 281 THR B O 1
ATOM 4477 N N . LEU B 1 282 ? -14.508 -15.812 2.996 1 97.69 282 LEU B N 1
ATOM 4478 C CA . LEU B 1 282 ? -14.188 -15.836 4.422 1 97.69 282 LEU B CA 1
ATOM 4479 C C . LEU B 1 282 ? -15.344 -16.406 5.227 1 97.69 282 LEU B C 1
ATOM 4481 O O . LEU B 1 282 ? -16.516 -16.109 4.961 1 97.69 282 LEU B O 1
ATOM 4485 N N . GLY B 1 283 ? -15 -17.312 6.168 1 97.19 283 GLY B N 1
ATOM 4486 C CA . GLY B 1 283 ? -16.031 -17.969 6.969 1 97.19 283 GLY B CA 1
ATOM 4487 C C . GLY B 1 283 ? -16.578 -19.234 6.32 1 97.19 283 GLY B C 1
ATOM 4488 O O . GLY B 1 283 ? -17.375 -19.953 6.922 1 97.19 283 GLY B O 1
ATOM 4489 N N . LYS B 1 284 ? -16.125 -19.531 5.121 1 98 284 LYS B N 1
ATOM 4490 C CA . LYS B 1 284 ? -16.625 -20.703 4.395 1 98 284 LYS B CA 1
ATOM 4491 C C . LYS B 1 284 ? -15.516 -21.719 4.191 1 98 284 LYS B C 1
ATOM 4493 O O . LYS B 1 284 ? -15.5 -22.438 3.189 1 98 284 LYS B O 1
ATOM 4498 N N . GLU B 1 285 ? -14.57 -21.75 5.059 1 98.56 285 GLU B N 1
ATOM 4499 C CA . GLU B 1 285 ? -13.391 -22.594 4.902 1 98.56 285 GLU B CA 1
ATOM 4500 C C . GLU B 1 285 ? -13.773 -24.062 4.887 1 98.56 285 GLU B C 1
ATOM 4502 O O . GLU B 1 285 ? -13.219 -24.844 4.109 1 98.56 285 GLU B O 1
ATOM 4507 N N . ASN B 1 286 ? -14.703 -24.469 5.73 1 98.5 286 ASN B N 1
ATOM 4508 C CA . ASN B 1 286 ? -15.117 -25.859 5.777 1 98.5 286 ASN B CA 1
ATOM 4509 C C . ASN B 1 286 ? -15.742 -26.312 4.457 1 98.5 286 ASN B C 1
ATOM 4511 O O . ASN B 1 286 ? -15.43 -27.391 3.955 1 98.5 286 ASN B O 1
ATOM 4515 N N . GLU B 1 287 ? -16.609 -25.484 3.936 1 98.56 287 GLU B N 1
ATOM 4516 C CA . GLU B 1 287 ? -17.234 -25.781 2.656 1 98.56 287 GLU B CA 1
ATOM 4517 C C . GLU B 1 287 ? -16.203 -25.859 1.534 1 98.56 287 GLU B C 1
ATOM 4519 O O . GLU B 1 287 ? -16.25 -26.766 0.701 1 98.56 287 GLU B O 1
ATOM 4524 N N . THR B 1 288 ? -15.32 -24.859 1.534 1 98.81 288 THR B N 1
ATOM 4525 C CA . THR B 1 288 ? -14.266 -24.828 0.529 1 98.81 288 THR B CA 1
ATOM 4526 C C . THR B 1 288 ? -13.398 -26.078 0.604 1 98.81 288 THR B C 1
ATOM 4528 O O . THR B 1 288 ? -13.164 -26.734 -0.411 1 98.81 288 THR B O 1
ATOM 4531 N N . GLN B 1 289 ? -12.984 -26.422 1.76 1 98.75 289 GLN B N 1
ATOM 4532 C CA . GLN B 1 289 ? -12.125 -27.594 1.971 1 98.75 289 GLN B CA 1
ATOM 4533 C C . GLN B 1 289 ? -12.828 -28.875 1.561 1 98.75 289 GLN B C 1
ATOM 4535 O O . GLN B 1 289 ? -12.219 -29.766 0.958 1 98.75 289 GLN B O 1
ATOM 4540 N N . ALA B 1 290 ? -14.078 -29.031 1.908 1 98.75 290 ALA B N 1
ATOM 4541 C CA . ALA B 1 290 ? -14.836 -30.234 1.569 1 98.75 290 ALA B CA 1
ATOM 4542 C C . ALA B 1 290 ? -14.875 -30.453 0.059 1 98.75 290 ALA B C 1
ATOM 4544 O O . ALA B 1 290 ? -14.703 -31.578 -0.415 1 98.75 290 ALA B O 1
ATOM 4545 N N . GLU B 1 291 ? -15.102 -29.359 -0.634 1 98.81 291 GLU B N 1
ATOM 4546 C CA . GLU B 1 291 ? -15.148 -29.469 -2.09 1 98.81 291 GLU B CA 1
ATOM 4547 C C . GLU B 1 291 ? -13.797 -29.859 -2.662 1 98.81 291 GLU B C 1
ATOM 4549 O O . GLU B 1 291 ? -13.719 -30.703 -3.559 1 98.81 291 GLU B O 1
ATOM 4554 N N . ILE B 1 292 ? -12.75 -29.266 -2.18 1 98.88 292 ILE B N 1
ATOM 4555 C CA . ILE B 1 292 ? -11.398 -29.562 -2.658 1 98.88 292 ILE B CA 1
ATOM 4556 C C . ILE B 1 292 ? -11.047 -31.016 -2.348 1 98.88 292 ILE B C 1
ATOM 4558 O O . ILE B 1 292 ? -10.461 -31.703 -3.182 1 98.88 292 ILE B O 1
ATOM 4562 N N . ARG B 1 293 ? -11.461 -31.547 -1.232 1 98.62 293 ARG B N 1
ATOM 4563 C CA . ARG B 1 293 ? -11.133 -32.875 -0.735 1 98.62 293 ARG B CA 1
ATOM 4564 C C . ARG B 1 293 ? -11.758 -33.938 -1.606 1 98.62 293 ARG B C 1
ATOM 4566 O O . ARG B 1 293 ? -11.344 -35.125 -1.564 1 98.62 293 ARG B O 1
ATOM 4573 N N . ARG B 1 294 ? -12.703 -33.625 -2.342 1 98.62 294 ARG B N 1
ATOM 4574 C CA . ARG B 1 294 ? -13.305 -34.594 -3.246 1 98.62 294 ARG B CA 1
ATOM 4575 C C . ARG B 1 294 ? -12.305 -35.062 -4.297 1 98.62 294 ARG B C 1
ATOM 4577 O O . ARG B 1 294 ? -12.445 -36.156 -4.848 1 98.62 294 ARG B O 1
ATOM 4584 N N . ARG B 1 295 ? -11.297 -34.281 -4.516 1 98.38 295 ARG B N 1
ATOM 4585 C CA . ARG B 1 295 ? -10.375 -34.594 -5.598 1 98.38 295 ARG B CA 1
ATOM 4586 C C . ARG B 1 295 ? -8.938 -34.656 -5.094 1 98.38 295 ARG B C 1
ATOM 4588 O O . ARG B 1 295 ? -8.109 -35.375 -5.641 1 98.38 295 ARG B O 1
ATOM 4595 N N . PHE B 1 296 ? -8.688 -33.844 -4.113 1 98.81 296 PHE B N 1
ATOM 4596 C CA . PHE B 1 296 ? -7.32 -33.719 -3.621 1 98.81 296 PHE B CA 1
ATOM 4597 C C . PHE B 1 296 ? -7.215 -34.219 -2.182 1 98.81 296 PHE B C 1
ATOM 4599 O O . PHE B 1 296 ? -7.938 -33.719 -1.304 1 98.81 296 PHE B O 1
ATOM 4606 N N . SER B 1 297 ? -6.18 -35.062 -1.887 1 98.5 297 SER B N 1
ATOM 4607 C CA . SER B 1 297 ? -6.094 -35.719 -0.576 1 98.5 297 SER B CA 1
ATOM 4608 C C . SER B 1 297 ? -4.918 -35.156 0.228 1 98.5 297 SER B C 1
ATOM 4610 O O . SER B 1 297 ? -4.727 -35.531 1.386 1 98.5 297 SER B O 1
ATOM 4612 N N . GLY B 1 298 ? -4.078 -34.312 -0.391 1 98.38 298 GLY B N 1
ATOM 4613 C CA . GLY B 1 298 ? -2.912 -33.781 0.303 1 98.38 298 GLY B CA 1
ATOM 4614 C C . GLY B 1 298 ? -3.252 -32.688 1.311 1 98.38 298 GLY B C 1
ATOM 4615 O O . GLY B 1 298 ? -4.426 -32.375 1.523 1 98.38 298 GLY B O 1
ATOM 4616 N N . PRO B 1 299 ? -2.277 -32.156 2.006 1 98.56 299 PRO B N 1
ATOM 4617 C CA . PRO B 1 299 ? -2.482 -31.094 2.992 1 98.56 299 PRO B CA 1
ATOM 4618 C C . PRO B 1 299 ? -3.037 -29.812 2.371 1 98.56 299 PRO B C 1
ATOM 4620 O O . PRO B 1 299 ? -2.611 -29.422 1.284 1 98.56 299 PRO B O 1
ATOM 4623 N N . ILE B 1 300 ? -4.023 -29.219 3.072 1 98.81 300 ILE B N 1
ATOM 4624 C CA . ILE B 1 300 ? -4.648 -27.969 2.684 1 98.81 300 ILE B CA 1
ATOM 4625 C C . ILE B 1 300 ? -4.535 -26.953 3.828 1 98.81 300 ILE B C 1
ATOM 4627 O O . ILE B 1 300 ? -4.852 -27.281 4.977 1 98.81 300 ILE B O 1
ATOM 4631 N N . VAL B 1 301 ? -4.066 -25.75 3.553 1 98.81 301 VAL B N 1
ATOM 4632 C CA . VAL B 1 301 ? -4.012 -24.703 4.566 1 98.81 301 VAL B CA 1
ATOM 4633 C C . VAL B 1 301 ? -4.605 -23.422 4.008 1 98.81 301 VAL B C 1
ATOM 4635 O O . VAL B 1 301 ? -4.336 -23.047 2.863 1 98.81 301 VAL B O 1
ATOM 4638 N N . PHE B 1 302 ? -5.445 -22.75 4.758 1 98.88 302 PHE B N 1
ATOM 4639 C CA . PHE B 1 302 ? -5.918 -21.406 4.449 1 98.88 302 PHE B CA 1
ATOM 4640 C C . PHE B 1 302 ? -4.973 -20.359 5.027 1 98.88 302 PHE B C 1
ATOM 4642 O O . PHE B 1 302 ? -4.785 -20.297 6.242 1 98.88 302 PHE B O 1
ATOM 4649 N N . ALA B 1 303 ? -4.492 -19.516 4.188 1 98.81 303 ALA B N 1
ATOM 4650 C CA . ALA B 1 303 ? -3.422 -18.609 4.574 1 98.81 303 ALA B CA 1
ATOM 4651 C C . ALA B 1 303 ? -3.977 -17.391 5.301 1 98.81 303 ALA B C 1
ATOM 4653 O O . ALA B 1 303 ? -5.086 -16.938 5.004 1 98.81 303 ALA B O 1
ATOM 4654 N N . ASN B 1 304 ? -3.234 -16.891 6.219 1 98.75 304 ASN B N 1
ATOM 4655 C CA . ASN B 1 304 ? -3.359 -15.555 6.793 1 98.75 304 ASN B CA 1
ATOM 4656 C C . ASN B 1 304 ? -2.111 -14.711 6.535 1 98.75 304 ASN B C 1
ATOM 4658 O O . ASN B 1 304 ? -1.07 -15.242 6.148 1 98.75 304 ASN B O 1
ATOM 4662 N N . ASP B 1 305 ? -2.279 -13.453 6.746 1 98.75 305 ASP B N 1
ATOM 4663 C CA . ASP B 1 305 ? -1.112 -12.586 6.613 1 98.75 305 ASP B CA 1
ATOM 4664 C C . ASP B 1 305 ? 0.036 -13.062 7.496 1 98.75 305 ASP B C 1
ATOM 4666 O O . ASP B 1 305 ? -0.178 -13.445 8.648 1 98.75 305 ASP B O 1
ATOM 4670 N N . LEU B 1 306 ? 1.229 -13.133 6.871 1 98.69 306 LEU B N 1
ATOM 4671 C CA . LEU B 1 306 ? 2.52 -13.383 7.5 1 98.69 306 LEU B CA 1
ATOM 4672 C C . LEU B 1 306 ? 2.693 -14.867 7.805 1 98.69 306 LEU B C 1
ATOM 4674 O O . LEU B 1 306 ? 3.719 -15.273 8.359 1 98.69 306 LEU B O 1
ATOM 4678 N N . ASP B 1 307 ? 1.7 -15.703 7.441 1 98.75 307 ASP B N 1
ATOM 4679 C CA . ASP B 1 307 ? 1.928 -17.141 7.574 1 98.75 307 ASP B CA 1
ATOM 4680 C C . ASP B 1 307 ? 3.197 -17.562 6.836 1 98.75 307 ASP B C 1
ATOM 4682 O O . ASP B 1 307 ? 3.479 -17.078 5.742 1 98.75 307 ASP B O 1
ATOM 4686 N N . CYS B 1 308 ? 3.898 -18.438 7.438 1 98.56 308 CYS B N 1
ATOM 4687 C CA . CYS B 1 308 ? 5.133 -18.969 6.871 1 98.56 308 CYS B CA 1
ATOM 4688 C C . CYS B 1 308 ? 4.988 -20.453 6.562 1 98.56 308 CYS B C 1
ATOM 4690 O O . CYS B 1 308 ? 4.578 -21.234 7.422 1 98.56 308 CYS B O 1
ATOM 4692 N N . PHE B 1 309 ? 5.379 -20.875 5.332 1 98.56 309 PHE B N 1
ATOM 4693 C CA . PHE B 1 309 ? 5.309 -22.266 4.891 1 98.56 309 PHE B CA 1
ATOM 4694 C C . PHE B 1 309 ? 6.684 -22.781 4.496 1 98.56 309 PHE B C 1
ATOM 4696 O O . PHE B 1 309 ? 7.113 -22.609 3.354 1 98.56 309 PHE B O 1
ATOM 4703 N N . PRO B 1 310 ? 7.355 -23.438 5.438 1 98 310 PRO B N 1
ATOM 4704 C CA . PRO B 1 310 ? 8.594 -24.109 5.043 1 98 310 PRO B CA 1
ATOM 4705 C C . PRO B 1 310 ? 8.359 -25.234 4.039 1 98 310 PRO B C 1
ATOM 4707 O O . PRO B 1 310 ? 7.41 -26 4.18 1 98 310 PRO B O 1
ATOM 4710 N N . ILE B 1 311 ? 9.203 -25.266 3.057 1 97.38 311 ILE B N 1
ATOM 4711 C CA . ILE B 1 311 ? 9.055 -26.312 2.039 1 97.38 311 ILE B CA 1
ATOM 4712 C C . ILE B 1 311 ? 9.977 -27.484 2.363 1 97.38 311 ILE B C 1
ATOM 4714 O O . ILE B 1 311 ? 11.195 -27.312 2.434 1 97.38 311 ILE B O 1
ATOM 4718 N N . LYS B 1 312 ? 9.461 -28.641 2.678 1 86.44 312 LYS B N 1
ATOM 4719 C CA . LYS B 1 312 ? 10.195 -29.828 3.088 1 86.44 312 LYS B CA 1
ATOM 4720 C C . LYS B 1 312 ? 10.562 -30.688 1.883 1 86.44 312 LYS B C 1
ATOM 4722 O O . LYS B 1 312 ? 9.852 -30.688 0.877 1 86.44 312 LYS B O 1
#